Protein AF-A0A8J4M282-F1 (afdb_monomer)

Organism: NCBI:txid1572762

Sequence (723 aa):
MRNRDRRKGNGWKGLIRGQSGAVSVMVMIILSALLFAQAVLLELGKVWAAEREAEAALKAAVRSALSVYDQELQAYGLYGASKLPAEAAFREVLEANMSSLQPASFWSAAPIALGEAHIRMDRSLADPNLFEAQLLEEMKYRAPVEYVLLIMEPWLDEGVADQLSRGSTLRSSLKELEALISQREAKLDEAGEDLQQMLAPQGRSGTVYQQLMANFSELHQLAEQIGILDLEVIRKELQAAEEERSGLIANRNQLQQQLHLIALSMQAGPNPGAVEAMRQISEQIARLTEAIHNLSERVSDLSQQVKRLLRYWELIGEAESRLEEHYDWLVSRQDSAGTHLREAREINEQLRRKTEEAQEAAEQSIPVYPGSFFTDTEIGASEAVGQFGALRASFRTMELATGSDFVNIHGRLVRLAEAWRNTSHDQWSIWNTFDQKRKQQQAEAEKQKAAEEERTEQVLGQLQDLLYQCPGEDQEQYRQLRGHYQLYAGEQIDTVQESDQPANMEVDAAGSKAFSLADEITGALLGARDKAYVSEYVLNKFTYRTFEGLSHEKAHNRAHMLANQEAEYVIYGLDSCAANHSAAFAEMFLIRLAIRTVEALMDPGQRVLTFMSPWLTFLWALAEGAVAALADMRKLVQGERVELSAKLPKALAFSYKDYLRMFLLLHPHSRQRTARLQSLVHANTGRNLHDAYTYAEVTLRGEARMMIIPGQIAVRKEAAWSY

Solvent-accessible surface area (backbone atoms only — not comparable to full-atom values): 38456 Å² total; per-residue (Å²): 134,85,88,82,89,89,82,88,87,87,87,88,83,88,87,76,95,71,76,81,55,56,64,57,50,50,48,51,51,53,50,50,52,48,53,48,52,51,50,52,53,51,51,51,52,20,43,53,45,30,54,51,51,50,48,49,25,47,50,50,8,46,48,40,20,60,68,50,43,42,73,59,46,43,35,71,52,38,74,24,16,40,62,70,62,14,55,50,40,22,49,55,43,29,52,56,49,53,58,73,47,56,76,85,49,96,83,43,44,31,47,62,48,76,73,53,74,52,75,45,76,42,67,32,49,49,42,58,70,58,38,49,51,40,52,43,59,50,23,72,81,68,52,67,63,63,66,53,48,66,67,42,41,52,43,75,71,70,42,47,38,58,53,50,47,51,38,47,51,50,54,52,50,28,47,51,52,37,53,42,48,54,53,24,52,51,24,48,50,58,19,46,55,36,46,41,46,46,24,24,72,90,20,49,40,37,56,49,49,54,51,50,56,50,52,55,48,53,49,47,58,43,27,60,76,59,30,92,70,55,71,70,56,50,51,51,52,38,50,51,45,54,54,50,42,50,51,50,51,51,51,39,51,52,51,52,50,51,47,49,54,53,58,58,59,43,76,83,48,94,48,74,71,55,56,54,50,45,50,55,51,50,55,49,40,49,54,43,50,51,50,45,46,57,46,49,51,51,42,50,51,47,52,51,52,54,50,48,54,50,52,46,55,50,52,49,53,58,46,52,58,45,45,50,56,51,46,57,50,44,50,56,39,46,57,46,23,41,48,27,32,52,53,21,44,51,42,41,50,52,50,41,51,54,36,71,71,44,87,48,74,71,53,55,50,56,85,64,76,63,83,55,60,46,53,55,50,43,48,43,53,49,48,28,49,50,34,47,49,51,35,41,54,60,52,77,68,57,67,97,54,34,33,75,57,32,54,59,50,49,58,51,50,51,53,33,50,50,48,25,47,48,49,20,42,53,47,33,51,55,51,51,63,48,50,56,49,54,52,51,53,50,54,52,45,54,55,48,34,55,49,28,41,52,53,33,50,62,47,29,50,56,47,64,82,69,56,71,82,62,90,67,88,53,63,61,58,44,52,52,44,49,52,38,27,46,72,49,51,42,92,76,74,78,83,74,74,86,70,86,54,56,57,78,47,56,68,70,57,44,54,51,54,10,40,51,53,50,54,50,49,57,65,39,58,84,68,26,76,84,43,40,42,60,30,50,45,43,71,59,54,47,38,28,82,65,59,85,81,85,71,89,47,57,32,76,80,50,61,63,82,53,76,40,34,42,42,37,37,44,67,66,58,50,87,43,68,60,52,16,50,45,47,56,51,36,58,52,44,29,47,37,27,36,50,34,19,36,54,30,65,78,59,53,66,76,70,46,72,68,47,82,38,45,44,42,48,50,38,44,16,43,27,55,3,37,54,51,21,53,57,46,48,67,36,30,76,72,47,38,68,43,56,69,45,94,90,50,68,75,86,57,39,44,30,47,68,52,52,52,42,48,49,50,42,58,49,78,90,43,67,63,41,46,13,41,50,55,18,51,52,23,66,38,54,74,44,64,37,74,53,20,25,36,32,37,39,35,47,39,37,29,35,32,47,53,89,85,56,97,54,69,46,83,45,75,47,74,46,71,41,62,121

Secondary structure (DSSP, 8-state):
------------------STTHHHHHHHHHHHHHHHHHHHHHHHHHHHHHHHHHHHHHHHHHHHHHHSB-HHHHHTT---EEHHHHHHHHHHHHHHHHHTTS--STTSPPPEEEEEEEEEEEEETTSHHHHHHHHHHHHTTT--THHHHHHHHHHHTSSHHHHHHHHHHHHHHHHHHHHHHHHHHHHHHHHHHHHHHHHSTTSHHHHHHHHHHHHHHHHHHHHHHH-S--HHHHHHHHHHHHHHHHHHHHHHHHHHHHHHHHHHHGGGS--HHHHHHHHHHHHHHHHHHHHHHHHHHHHHHHHHHHHHHHHHHHHHHHHHHHHHHHHHHHHHHHHHHHHHHHHHHHHHHHHHHHHHH--SHHHHT--PPPHHHHHHHHHHHHHHHHHHHHHHHHHHT--S--THHHHHHHHHHHHHHHHHHHHHHHHHHHHHHHHHHHHHHHHHHHHHHHHHHHHHHHHHHTTGGGS---S---HHHHHHHHHHHHHHH-S----PPPPPPGGGS-HHHHHHHHHHHHHHHHHHGGG-GGGHHHHHHHHHHS--TT--S---SGGGGS--SSTTTHHHHHHT--SSHHHHHHHHHHHHHHHHHHHHHHHHHHS-HHHHTT-S-HHHHHHHHHHHHHHHHHHHHHHHTTT--EES-TTS-TT-EEPHHHHHHHHHHHSPP-HHHHHHHHHHHHHHHT--GGGEEEEEEEEEEEEEEPSSSS-EEEEEEEEEEE-

Mean predicted aligned error: 14.06 Å

Radius of gyration: 61.2 Å; Cα contacts (8 Å, |Δi|>4): 868; chains: 1; bounding box: 110×60×269 Å

Nearest PDB structures (foldseek):
  8w20-assembly1_A  TM=1.697E-01  e=8.998E-03  Streptomyces coelicolor A3(2)
  8dk2-assembly1_D  TM=1.842E-01  e=4.079E+00  Pseudomonas aeruginosa PA14
  7uw5-assembly1_A  TM=1.756E-01  e=5.321E+00  Escherichia coli K-12

pLDDT: mean 85.34, std 12.06, range [37.72, 98.62]

Foldseek 3Di:
DDDDDDDDDDDDDDDDDDPVCVVVVVCVVVVVVVVVVVQVVLLVVLQVQVLVLLQVLQQQLQVQLQVQFDPLCVLLQDGFHFDVNSVVSSVVSSCVSLVVQPDPDPNGRFNWFFDDKDKDFDDFCLPLVNVVVSLLVSLVPPDPLVVLVLLCCCCPPVCLLVLLVVLVVLLVLLVVLLVLVVLLLVLLVQLLVLLCQQQNCPHPLVVVLVVLVVLLVLLQVLLAVLFPDDLVVLVVLLVVLVVVLVVLVVVLVVLVVVLVVLVVVCVVDDDPVSVVSNVVSVVSNVVSVVVSVVSVVVSVVSVVSNVSVVVSVVSLVVSLVVLVVSLVSLVVSLVSSLVSLVSSLVSLVVLVVSLVVDDAPLSVLADRDDSCVSVVLSVLSVVLSVLSVVLSVLSVPDDPRGDPRSVVSSVVNNVSSVVSNVSSHVSSVVSVVVSVVVVVLVVVLVVLLVVLQVLLLVLLLCVVVLQDPQPDWPLVLLVLLVVLLCVSLPPDDDPQDQDDFSNPDRLVRLLVVLSVLSNLLSVLSVPQSSLLSVLVSDLQLHAALQDPLDHPRSNSVFDQSRHRHLLLCLLRVDRTSRRSRSSLLSSQLSPQLSQQLSVCSNPVPDVSSPNNRSVSSSSNSSSSSSVRSSVVSVQQSNFHWAASHPVGPSVSTDHSSSSSSSSSSSRDDDSSSSSSVSSSSCVGSVDDSVSGGFKMKMWIWTWRQRDPDHDTDIRIHIDMDGD

Structure (mmCIF, N/CA/C/O backbone):
data_AF-A0A8J4M282-F1
#
_entry.id   AF-A0A8J4M282-F1
#
loop_
_atom_site.group_PDB
_atom_site.id
_atom_site.type_symbol
_atom_site.label_atom_id
_atom_site.label_alt_id
_atom_site.label_comp_id
_atom_site.label_asym_id
_atom_site.label_entity_id
_atom_site.label_seq_id
_atom_site.pdbx_PDB_ins_code
_atom_site.Cartn_x
_atom_site.Cartn_y
_atom_site.Cartn_z
_atom_site.occupancy
_atom_site.B_iso_or_equiv
_atom_site.auth_seq_id
_atom_site.auth_comp_id
_atom_site.auth_asym_id
_atom_site.auth_atom_id
_atom_site.pdbx_PDB_model_num
ATOM 1 N N . MET A 1 1 ? -64.164 10.756 152.403 1.00 38.50 1 MET A N 1
ATOM 2 C CA . MET A 1 1 ? -64.039 9.329 152.006 1.00 38.50 1 MET A CA 1
ATOM 3 C C . MET A 1 1 ? -63.388 9.240 150.618 1.00 38.50 1 MET A C 1
ATOM 5 O O . MET A 1 1 ? -63.281 10.266 149.967 1.00 38.50 1 MET A O 1
ATOM 9 N N . ARG A 1 2 ? -62.909 8.047 150.225 1.00 38.03 2 ARG A N 1
ATOM 10 C CA . ARG A 1 2 ? -62.182 7.672 148.980 1.00 38.03 2 ARG A CA 1
ATOM 11 C C . ARG A 1 2 ? -62.452 8.482 147.681 1.00 38.03 2 ARG A C 1
ATOM 13 O O . ARG A 1 2 ? -63.600 8.542 147.276 1.00 38.03 2 ARG A O 1
ATOM 20 N N . ASN A 1 3 ? -61.352 8.840 146.986 1.00 41.94 3 ASN A N 1
ATOM 21 C CA . ASN A 1 3 ? -61.043 8.739 145.527 1.00 41.94 3 ASN A CA 1
ATOM 22 C C . ASN A 1 3 ? -62.009 9.344 144.456 1.00 41.94 3 ASN A C 1
ATOM 24 O O . ASN A 1 3 ? -63.207 9.401 144.664 1.00 41.94 3 ASN A O 1
ATOM 28 N N . ARG A 1 4 ? -61.571 9.755 143.242 1.00 41.22 4 ARG A N 1
ATOM 29 C CA . ARG A 1 4 ? -60.325 9.452 142.485 1.00 41.22 4 ARG A CA 1
ATOM 30 C C . ARG A 1 4 ? -59.938 10.541 141.442 1.00 41.22 4 ARG A C 1
ATOM 32 O O . ARG A 1 4 ? -60.798 11.228 140.913 1.00 41.22 4 ARG A O 1
ATOM 39 N N . ASP A 1 5 ? -58.639 10.593 141.131 1.00 47.44 5 ASP A N 1
ATOM 40 C CA . ASP A 1 5 ? -57.914 11.167 139.959 1.00 47.44 5 ASP A CA 1
ATOM 41 C C . ASP A 1 5 ? -58.562 10.972 138.553 1.00 47.44 5 ASP A C 1
ATOM 43 O O . ASP A 1 5 ? -59.371 10.059 138.424 1.00 47.44 5 ASP A O 1
ATOM 47 N N . ARG A 1 6 ? -58.207 11.615 137.405 1.00 47.22 6 ARG A N 1
ATOM 48 C CA . ARG A 1 6 ? -57.245 12.671 136.899 1.00 47.22 6 ARG A CA 1
ATOM 49 C C . ARG A 1 6 ? -57.712 13.068 135.440 1.00 47.22 6 ARG A C 1
ATOM 51 O O . ARG A 1 6 ? -58.795 12.635 135.079 1.00 47.22 6 ARG A O 1
ATOM 58 N N . ARG A 1 7 ? -57.064 13.807 134.498 1.00 46.72 7 ARG A N 1
ATOM 59 C CA . ARG A 1 7 ? -55.706 14.390 134.245 1.00 46.72 7 ARG A CA 1
ATOM 60 C C . ARG A 1 7 ? -55.761 15.476 133.116 1.00 46.72 7 ARG A C 1
ATOM 62 O O . ARG A 1 7 ? -56.646 15.382 132.279 1.00 46.72 7 ARG A O 1
ATOM 69 N N . LYS A 1 8 ? -54.704 16.312 132.978 1.00 42.09 8 LYS A N 1
ATOM 70 C CA . LYS A 1 8 ? -54.339 17.237 131.846 1.00 42.09 8 LYS A CA 1
ATOM 71 C C . LYS A 1 8 ? -55.195 18.522 131.665 1.00 42.09 8 LYS A C 1
ATOM 73 O O . LYS A 1 8 ? -56.399 18.468 131.835 1.00 42.09 8 LYS A O 1
ATOM 78 N N . GLY A 1 9 ? -54.642 19.684 131.272 1.00 39.16 9 GLY A N 1
ATOM 79 C CA . GLY A 1 9 ? -53.218 20.080 131.187 1.00 39.16 9 GLY A CA 1
ATOM 80 C C . GLY A 1 9 ? -52.924 21.288 130.266 1.00 39.16 9 GLY A C 1
ATOM 81 O O . GLY A 1 9 ? -52.805 21.096 129.062 1.00 39.16 9 GLY A O 1
ATOM 82 N N . ASN A 1 10 ? -52.744 22.495 130.826 1.00 45.41 10 ASN A N 1
ATOM 83 C CA . ASN A 1 10 ? -52.397 23.737 130.095 1.00 45.41 10 ASN A CA 1
ATOM 84 C C . ASN A 1 10 ? -50.874 23.978 129.983 1.00 45.41 10 ASN A C 1
ATOM 86 O O . ASN A 1 10 ? -50.112 23.476 130.808 1.00 45.41 10 ASN A O 1
ATOM 90 N N . GLY A 1 11 ? -50.444 24.842 129.048 1.00 37.72 11 GLY A N 1
ATOM 91 C CA . GLY A 1 11 ? -49.060 25.344 128.987 1.00 37.72 11 GLY A CA 1
ATOM 92 C C . GLY A 1 11 ? -48.831 26.531 128.034 1.00 37.72 11 GLY A C 1
ATOM 93 O O . GLY A 1 11 ? -48.725 26.347 126.828 1.00 37.72 11 GLY A O 1
ATOM 94 N N . TRP A 1 12 ? -48.694 27.744 128.582 1.00 46.38 12 TRP A N 1
ATOM 95 C CA . TRP A 1 12 ? -48.090 28.914 127.915 1.00 46.38 12 TRP A CA 1
ATOM 96 C C . TRP A 1 12 ? -46.620 29.060 128.348 1.00 46.38 12 TRP A C 1
ATOM 98 O O . TRP A 1 12 ? -46.353 28.909 129.542 1.00 46.38 12 TRP A O 1
ATOM 108 N N . LYS A 1 13 ? -45.721 29.490 127.442 1.00 42.97 13 LYS A N 1
ATOM 109 C CA . LYS A 1 13 ? -44.777 30.633 127.611 1.00 42.97 13 LYS A CA 1
ATOM 110 C C . LYS A 1 13 ? -43.778 30.734 126.443 1.00 42.97 13 LYS A C 1
ATOM 112 O O . LYS A 1 13 ? -43.324 29.722 125.930 1.00 42.97 13 LYS A O 1
ATOM 117 N N . GLY A 1 14 ? -43.488 31.970 126.026 1.00 45.22 14 GLY A N 1
ATOM 118 C CA . GLY A 1 14 ? -42.790 32.300 124.775 1.00 45.22 14 GLY A CA 1
ATOM 119 C C . GLY A 1 14 ? -41.258 32.297 124.801 1.00 45.22 14 GLY A C 1
ATOM 120 O O . GLY A 1 14 ? -40.635 31.708 125.678 1.00 45.22 14 GLY A O 1
ATOM 121 N N . LEU A 1 15 ? -40.662 33.015 123.840 1.00 44.56 15 LEU A N 1
ATOM 122 C CA . LEU A 1 15 ? -39.256 33.432 123.855 1.00 44.56 15 LEU A CA 1
ATOM 123 C C . LEU A 1 15 ? -39.039 34.713 123.022 1.00 44.56 15 LEU A C 1
ATOM 125 O O . LEU A 1 15 ? -39.909 35.118 122.253 1.00 44.56 15 LEU A O 1
ATOM 129 N N . ILE A 1 16 ? -37.884 35.358 123.202 1.00 50.97 16 ILE A N 1
ATOM 130 C CA . ILE A 1 16 ? -37.481 36.628 122.573 1.00 50.97 16 ILE A CA 1
ATOM 131 C C . ILE A 1 16 ? -36.386 36.373 121.518 1.00 50.97 16 ILE A C 1
ATOM 133 O O . ILE A 1 16 ? -35.674 35.377 121.60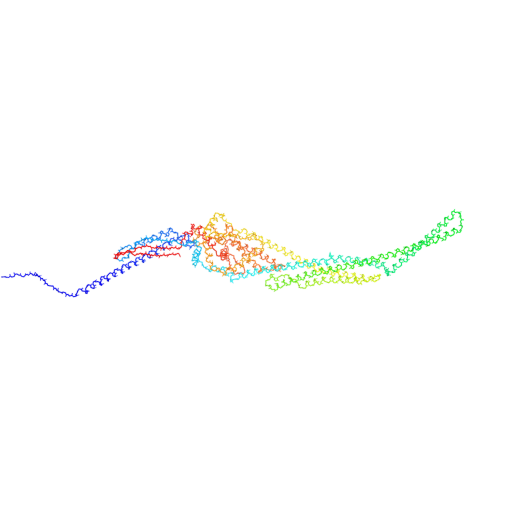0 1.00 50.97 16 ILE A O 1
ATOM 137 N N . ARG A 1 17 ? -36.279 37.287 120.535 1.00 59.19 17 ARG A N 1
ATOM 138 C CA . ARG A 1 17 ? -35.234 37.422 119.492 1.00 59.19 17 ARG A CA 1
ATOM 139 C C . ARG A 1 17 ? -33.986 36.531 119.661 1.00 59.19 17 ARG A C 1
ATOM 141 O O . ARG A 1 17 ? -33.147 36.792 120.518 1.00 59.19 17 ARG A O 1
ATOM 148 N N . GLY A 1 18 ? -33.790 35.614 118.714 1.00 40.56 18 GLY A N 1
ATOM 149 C CA . GLY A 1 18 ? -32.507 34.971 118.416 1.00 40.56 18 GLY A CA 1
ATOM 150 C C . GLY A 1 18 ? -32.275 34.928 116.902 1.00 40.56 18 GLY A C 1
ATOM 151 O O . GLY A 1 18 ? -33.234 34.933 116.132 1.00 40.56 18 GLY A O 1
ATOM 152 N N . GLN A 1 19 ? -31.017 34.873 116.452 1.00 52.91 19 GLN A N 1
ATOM 153 C CA . GLN A 1 19 ? -30.656 34.831 115.018 1.00 52.91 19 GLN A CA 1
ATOM 154 C C . GLN A 1 19 ? -30.922 33.459 114.349 1.00 52.91 19 GLN A C 1
ATOM 156 O O . GLN A 1 19 ? -30.562 33.230 113.196 1.00 52.91 19 GLN A O 1
ATOM 161 N N . SER A 1 20 ? -31.607 32.554 115.052 1.00 49.94 20 SER A N 1
ATOM 162 C CA . SER A 1 20 ? -31.817 31.134 114.738 1.00 49.94 20 SER A CA 1
ATOM 163 C C . SER A 1 20 ? -32.667 30.837 113.492 1.00 49.94 20 SER A C 1
ATOM 165 O O . SER A 1 20 ? -32.848 29.673 113.152 1.00 49.94 20 SER A O 1
ATOM 167 N N . GLY A 1 21 ? -33.200 31.860 112.816 1.00 55.16 21 GLY A N 1
ATOM 168 C CA . GLY A 1 21 ? -33.910 31.716 111.539 1.00 55.16 21 GLY A CA 1
ATOM 169 C C . GLY A 1 21 ? -33.041 31.968 110.302 1.00 55.16 21 GLY A C 1
ATOM 170 O O . GLY A 1 21 ? -33.359 31.456 109.233 1.00 55.16 21 GLY A O 1
ATOM 171 N N . ALA A 1 22 ? -31.941 32.723 110.425 1.00 61.41 22 ALA A N 1
ATOM 172 C CA . ALA A 1 22 ? -31.159 33.175 109.270 1.00 61.41 22 ALA A CA 1
ATOM 173 C C . ALA A 1 22 ? -30.504 32.008 108.514 1.00 61.41 22 ALA A C 1
ATOM 175 O O . ALA A 1 22 ? -30.593 31.942 107.291 1.00 61.41 22 ALA A O 1
ATOM 176 N N . VAL A 1 23 ? -29.928 31.047 109.246 1.00 66.44 23 VAL A N 1
ATOM 177 C CA . VAL A 1 23 ? -29.345 29.825 108.666 1.00 66.44 23 VAL A CA 1
ATOM 178 C C . VAL A 1 23 ? -30.420 28.991 107.969 1.00 66.44 23 VAL A C 1
ATOM 180 O O . VAL A 1 23 ? -30.217 28.571 106.838 1.00 66.44 23 VAL A O 1
ATOM 183 N N . SER A 1 24 ? -31.591 28.806 108.585 1.00 74.81 24 SER A N 1
ATOM 184 C CA . SER A 1 24 ? -32.693 28.031 107.997 1.00 74.81 24 SER A CA 1
ATOM 185 C C . SER A 1 24 ? -33.252 28.676 106.726 1.00 74.81 24 SER A C 1
ATOM 187 O O . SER A 1 24 ? -33.510 27.976 105.754 1.00 74.81 24 SER A O 1
ATOM 189 N N . VAL A 1 25 ? -33.393 30.007 106.697 1.00 77.31 25 VAL A N 1
ATOM 190 C CA . VAL A 1 25 ? -33.810 30.752 105.496 1.00 77.31 25 VAL A CA 1
ATOM 191 C C . VAL A 1 25 ? -32.742 30.668 104.405 1.00 77.31 25 VAL A C 1
ATOM 193 O O . VAL A 1 25 ? -33.075 30.384 103.259 1.00 77.31 25 VAL A O 1
ATOM 196 N N . MET A 1 26 ? -31.463 30.832 104.749 1.00 79.31 26 MET A N 1
ATOM 197 C CA . MET A 1 26 ? -30.349 30.695 103.806 1.00 79.31 26 MET A CA 1
ATOM 198 C C . MET A 1 26 ? -30.259 29.274 103.228 1.00 79.31 26 MET A C 1
ATOM 200 O O . MET A 1 26 ? -30.110 29.121 102.019 1.00 79.31 26 MET A O 1
ATOM 204 N N . VAL A 1 27 ? -30.441 28.237 104.052 1.00 82.50 27 VAL A N 1
ATOM 205 C CA . VAL A 1 27 ? -30.528 26.838 103.605 1.00 82.50 27 VAL A CA 1
ATOM 206 C C . VAL A 1 27 ? -31.753 26.617 102.718 1.00 82.50 27 VAL A C 1
ATOM 208 O O . VAL A 1 27 ? -31.608 25.989 101.678 1.00 82.50 27 VAL A O 1
ATOM 211 N N . MET A 1 28 ? -32.932 27.161 103.046 1.00 84.69 28 MET A N 1
ATOM 212 C CA . MET A 1 28 ? -34.105 27.048 102.166 1.00 84.69 28 MET A CA 1
ATOM 213 C C . MET A 1 28 ? -33.907 27.767 100.826 1.00 84.69 28 MET A C 1
ATOM 215 O O . MET A 1 28 ? -34.331 27.235 99.804 1.00 84.69 28 MET A O 1
ATOM 219 N N . ILE A 1 29 ? -33.236 28.923 100.794 1.00 85.62 29 ILE A N 1
ATOM 220 C CA . ILE A 1 29 ? -32.896 29.630 99.548 1.00 85.62 29 ILE A CA 1
ATOM 221 C C . ILE A 1 29 ? -31.912 28.799 98.714 1.00 85.62 29 ILE A C 1
ATOM 223 O O . ILE A 1 29 ? -32.173 28.555 97.539 1.00 85.62 29 ILE A O 1
ATOM 227 N N . ILE A 1 30 ? -30.825 28.306 99.319 1.00 86.62 30 ILE A N 1
ATOM 228 C CA . ILE A 1 30 ? -29.820 27.468 98.643 1.00 86.62 30 ILE A CA 1
ATOM 229 C C . ILE A 1 30 ? -30.445 26.166 98.127 1.00 86.62 30 ILE A C 1
ATOM 231 O O . ILE A 1 30 ? -30.199 25.779 96.990 1.00 86.62 30 ILE A O 1
ATOM 235 N N . LEU A 1 31 ? -31.278 25.504 98.931 1.00 87.69 31 LEU A N 1
ATOM 236 C CA . LEU A 1 31 ? -31.909 24.234 98.577 1.00 87.69 31 LEU A CA 1
ATOM 237 C C . LEU A 1 31 ? -33.013 24.426 97.524 1.00 87.69 31 LEU A C 1
ATOM 239 O O . LEU A 1 31 ? -33.126 23.603 96.623 1.00 87.69 31 LEU A O 1
ATOM 243 N N . SER A 1 32 ? -33.752 25.541 97.554 1.00 86.44 32 SER A N 1
ATOM 244 C CA . SER A 1 32 ? -34.689 25.906 96.477 1.00 86.44 32 SER A CA 1
ATOM 245 C C . SER A 1 32 ? -33.957 26.225 95.173 1.00 86.44 32 SER A C 1
ATOM 247 O O . SER A 1 32 ? -34.378 25.769 94.115 1.00 86.44 32 SER A O 1
ATOM 249 N N . ALA A 1 33 ? -32.836 26.952 95.234 1.00 86.06 33 ALA A N 1
ATOM 250 C CA . ALA A 1 33 ? -31.997 27.233 94.069 1.00 86.06 33 ALA A CA 1
ATOM 251 C C . ALA A 1 33 ? -31.346 25.958 93.502 1.00 86.06 33 ALA A C 1
ATOM 253 O O . ALA A 1 33 ? -31.254 25.807 92.286 1.00 86.06 33 ALA A O 1
ATOM 254 N N . LEU A 1 34 ? -30.951 25.014 94.365 1.00 88.56 34 LEU A N 1
ATOM 255 C CA . LEU A 1 34 ? -30.417 23.711 93.969 1.00 88.56 34 LEU A CA 1
ATOM 256 C C . LEU A 1 34 ? -31.491 22.830 93.316 1.00 88.56 34 LEU A C 1
ATOM 258 O O . LEU A 1 34 ? -31.236 22.266 92.257 1.00 88.56 34 LEU A O 1
ATOM 262 N N . LEU A 1 35 ? -32.693 22.746 93.900 1.00 85.75 35 LEU A N 1
ATOM 263 C CA . LEU A 1 35 ? -33.828 22.031 93.304 1.00 85.75 35 LEU A CA 1
ATOM 264 C C . LEU A 1 35 ? -34.253 22.657 91.970 1.00 85.75 35 LEU A C 1
ATOM 266 O O . LEU A 1 35 ? -34.539 21.930 91.024 1.00 85.75 35 LEU A O 1
ATOM 270 N N . PHE A 1 36 ? -34.239 23.989 91.864 1.00 85.31 36 PHE A N 1
ATOM 271 C CA . PHE A 1 36 ? -34.480 24.690 90.605 1.00 85.31 36 PHE A CA 1
ATOM 272 C C . PHE A 1 36 ? -33.404 24.347 89.565 1.00 85.31 36 PHE A C 1
ATOM 274 O O . PHE A 1 36 ? -33.742 23.922 88.467 1.00 85.31 36 PHE A O 1
ATOM 281 N N . ALA A 1 37 ? -32.116 24.422 89.912 1.00 85.06 37 ALA A N 1
ATOM 282 C CA . ALA A 1 37 ? -31.028 24.042 89.009 1.00 85.06 37 ALA A CA 1
ATOM 283 C C . ALA A 1 37 ? -31.111 22.567 88.566 1.00 85.06 37 ALA A C 1
ATOM 285 O O . ALA A 1 37 ? -30.904 22.265 87.393 1.00 85.06 37 ALA A O 1
ATOM 286 N N . GLN A 1 38 ? -31.472 21.651 89.472 1.00 86.38 38 GLN A N 1
ATOM 287 C CA . GLN A 1 38 ? -31.710 20.239 89.154 1.00 86.38 38 GLN A CA 1
ATOM 288 C C . GLN A 1 38 ? -32.915 20.050 88.222 1.00 86.38 38 GLN A C 1
ATOM 290 O O . GLN A 1 38 ? -32.829 19.267 87.279 1.00 86.38 38 GLN A O 1
ATOM 295 N N . ALA A 1 39 ? -34.009 20.789 88.435 1.00 82.56 39 ALA A N 1
ATOM 296 C CA . ALA A 1 39 ? -35.169 20.779 87.549 1.00 82.56 39 ALA A CA 1
ATOM 297 C C . ALA A 1 39 ? -34.813 21.283 86.140 1.00 82.56 39 ALA A C 1
ATOM 299 O O . ALA A 1 39 ? -35.141 20.618 85.162 1.00 82.56 39 ALA A O 1
ATOM 300 N N . VAL A 1 40 ? -34.070 22.392 86.031 1.00 84.19 40 VAL A N 1
ATOM 301 C CA . VAL A 1 40 ? -33.597 22.939 84.746 1.00 84.19 40 VAL A CA 1
ATOM 302 C C . VAL A 1 40 ? -32.674 21.956 84.019 1.00 84.19 40 VAL A C 1
ATOM 304 O O . VAL A 1 40 ? -32.851 21.725 82.825 1.00 84.19 40 VAL A O 1
ATOM 307 N N . LEU A 1 41 ? -31.729 21.323 84.720 1.00 85.00 41 LEU A N 1
ATOM 308 C CA . LEU A 1 41 ? -30.862 20.292 84.133 1.00 85.00 41 LEU A CA 1
ATOM 309 C C . LEU A 1 41 ? -31.654 19.061 83.660 1.00 85.00 41 LEU A C 1
ATOM 311 O O . LEU A 1 41 ? -31.325 18.486 82.624 1.00 85.00 41 LEU A O 1
ATOM 315 N N . LEU A 1 42 ? -32.711 18.676 84.380 1.00 84.19 42 LEU A N 1
ATOM 316 C CA . LEU A 1 42 ? -33.592 17.569 84.004 1.00 84.19 42 LEU A CA 1
ATOM 317 C C . LEU A 1 42 ? -34.482 17.920 82.797 1.00 84.19 42 LEU A C 1
ATOM 319 O O . LEU A 1 42 ? -34.705 17.059 81.948 1.00 84.19 42 LEU A O 1
ATOM 323 N N . GLU A 1 43 ? -34.941 19.169 82.666 1.00 81.44 43 GLU A N 1
ATOM 324 C CA . GLU A 1 43 ? -35.624 19.645 81.452 1.00 81.44 43 GLU A CA 1
ATOM 325 C C . GLU A 1 43 ? -34.680 19.657 80.242 1.00 81.44 43 GLU A C 1
ATOM 327 O O . GLU A 1 43 ? -35.025 19.116 79.193 1.00 81.44 43 GLU A O 1
ATOM 332 N N . LEU A 1 44 ? -33.463 20.194 80.391 1.00 83.00 44 LEU A N 1
ATOM 333 C CA . LEU A 1 44 ? -32.456 20.204 79.322 1.00 83.00 44 LEU A CA 1
ATOM 334 C C . LEU A 1 44 ? -32.074 18.782 78.886 1.00 83.00 44 LEU A C 1
ATOM 336 O O . LEU A 1 44 ? -32.025 18.505 77.690 1.00 83.00 44 LEU A O 1
ATOM 340 N N . GLY A 1 45 ? -31.896 17.855 79.833 1.00 82.81 45 GLY A N 1
ATOM 341 C CA . GLY A 1 45 ? -31.655 16.441 79.534 1.00 82.81 45 GLY A CA 1
ATOM 342 C C . GLY A 1 45 ? -32.800 15.782 78.752 1.00 82.81 45 GLY A C 1
ATOM 343 O O . GLY A 1 45 ? -32.543 15.011 77.829 1.00 82.81 45 GLY A O 1
ATOM 344 N N . LYS A 1 46 ? -34.060 16.128 79.054 1.00 80.75 46 LYS A N 1
ATOM 345 C CA . LYS A 1 46 ? -35.237 15.660 78.299 1.00 80.75 46 LYS A CA 1
ATOM 346 C C . LYS A 1 46 ? -35.332 16.249 76.894 1.00 80.75 46 LYS A C 1
ATOM 348 O O . LYS A 1 46 ? -35.795 15.551 75.993 1.00 80.75 46 LYS A O 1
ATOM 353 N N . VAL A 1 47 ? -34.905 17.498 76.698 1.00 82.19 47 VAL A N 1
ATOM 354 C CA . VAL A 1 47 ? -34.820 18.119 75.365 1.00 82.19 47 VAL A CA 1
ATOM 355 C C . VAL A 1 47 ? -33.693 17.481 74.552 1.00 82.19 47 VAL A C 1
ATOM 357 O O . VAL A 1 47 ? -33.921 17.122 73.404 1.00 82.19 47 VAL A O 1
ATOM 360 N N . TRP A 1 48 ? -32.518 17.236 75.140 1.00 84.75 48 TRP A N 1
ATOM 361 C CA . TRP A 1 48 ? -31.424 16.524 74.466 1.00 84.75 48 TRP A CA 1
ATOM 362 C C . TRP A 1 48 ? -31.778 15.074 74.109 1.00 84.75 48 TRP A C 1
ATOM 364 O O . TRP A 1 48 ? -31.406 14.611 73.032 1.00 84.75 48 TRP A O 1
ATOM 374 N N . ALA A 1 49 ? -32.524 14.369 74.968 1.00 83.25 49 ALA A N 1
ATOM 375 C CA . ALA A 1 49 ? -33.071 13.052 74.644 1.00 83.25 49 ALA A CA 1
ATOM 376 C C . ALA A 1 49 ? -34.019 13.132 73.434 1.00 83.25 49 ALA A C 1
ATOM 378 O O . ALA A 1 49 ? -33.784 12.453 72.438 1.00 83.25 49 ALA A O 1
ATOM 379 N N . ALA A 1 50 ? -34.999 14.044 73.468 1.00 79.62 50 ALA A N 1
ATOM 380 C CA . ALA A 1 50 ? -35.954 14.243 72.377 1.00 79.62 50 ALA A CA 1
ATOM 381 C C . ALA A 1 50 ? -35.266 14.628 71.058 1.00 79.62 50 ALA A C 1
ATOM 383 O O . ALA A 1 50 ? -35.591 14.098 70.000 1.00 79.62 50 ALA A O 1
ATOM 384 N N . GLU A 1 51 ? -34.272 15.518 71.112 1.00 85.25 51 GLU A N 1
ATOM 385 C CA . GLU A 1 51 ? -33.446 15.893 69.965 1.00 85.25 51 GLU A CA 1
ATOM 386 C C . GLU A 1 51 ? -32.697 14.701 69.363 1.00 85.25 51 GLU A C 1
ATOM 388 O O . GLU A 1 51 ? -32.550 14.630 68.142 1.00 85.25 51 GLU A O 1
ATOM 393 N N . ARG A 1 52 ? -32.198 13.789 70.204 1.00 85.88 52 ARG A N 1
ATOM 394 C CA . ARG A 1 52 ? -31.423 12.619 69.779 1.00 85.88 52 ARG A CA 1
ATOM 395 C C . ARG A 1 52 ? -32.311 11.509 69.222 1.00 85.88 52 ARG A C 1
ATOM 397 O O . ARG A 1 52 ? -31.929 10.855 68.254 1.00 85.88 52 ARG A O 1
ATOM 404 N N . GLU A 1 53 ? -33.493 11.328 69.797 1.00 84.12 53 GLU A N 1
ATOM 405 C CA . GLU A 1 53 ? -34.520 10.412 69.301 1.00 84.12 53 GLU A CA 1
ATOM 406 C C . GLU A 1 53 ? -35.112 10.919 67.978 1.00 84.12 53 GLU A C 1
ATOM 408 O O . GLU A 1 53 ? -35.197 10.153 67.022 1.00 84.12 53 GLU A O 1
ATOM 413 N N . ALA A 1 54 ? -35.388 12.222 67.854 1.00 85.12 54 ALA A N 1
ATOM 414 C CA . ALA A 1 54 ? -35.791 12.844 66.592 1.00 85.12 54 ALA A CA 1
ATOM 415 C C . ALA A 1 54 ? -34.691 12.762 65.515 1.00 85.12 54 ALA A C 1
ATOM 417 O O . ALA A 1 54 ? -34.991 12.502 64.354 1.00 85.12 54 ALA A O 1
ATOM 418 N N . GLU A 1 55 ? -33.411 12.920 65.873 1.00 87.88 55 GLU A N 1
ATOM 419 C CA . GLU A 1 55 ? -32.283 12.700 64.951 1.00 87.88 55 GLU A CA 1
ATOM 420 C C . GLU A 1 55 ? -32.206 11.236 64.473 1.00 87.88 55 GLU A C 1
ATOM 422 O O . GLU A 1 55 ? -31.921 10.980 63.300 1.00 87.88 55 GLU A O 1
ATOM 427 N N . ALA A 1 56 ? -32.474 10.270 65.357 1.00 88.56 56 ALA A N 1
ATOM 428 C CA . ALA A 1 56 ? -32.500 8.848 65.020 1.00 88.56 56 ALA A CA 1
ATOM 429 C C . ALA A 1 56 ? -33.702 8.486 64.130 1.00 88.56 56 ALA A C 1
ATOM 431 O O . ALA A 1 56 ? -33.514 7.835 63.100 1.00 88.56 56 ALA A O 1
ATOM 432 N N . ALA A 1 57 ? -34.902 8.966 64.473 1.00 88.38 57 ALA A N 1
ATOM 433 C CA . ALA A 1 57 ? -36.122 8.825 63.680 1.00 88.38 57 ALA A CA 1
ATOM 434 C C . ALA A 1 57 ? -35.951 9.425 62.278 1.00 88.38 57 ALA A C 1
ATOM 436 O O . ALA A 1 57 ? -36.237 8.765 61.280 1.00 88.38 57 ALA A O 1
ATOM 437 N N . LEU A 1 58 ? -35.385 10.635 62.190 1.00 91.06 58 LEU A N 1
ATOM 438 C CA . LEU A 1 58 ? -35.068 11.294 60.926 1.00 91.06 58 LEU A CA 1
ATOM 439 C C . LEU A 1 58 ? -34.113 10.441 60.081 1.00 91.06 58 LEU A C 1
ATOM 441 O O . LEU A 1 58 ? -34.394 10.182 58.915 1.00 91.06 58 LEU A O 1
ATOM 445 N N . LYS A 1 59 ? -33.017 9.939 60.667 1.00 92.19 59 LYS A N 1
ATOM 446 C CA . LYS A 1 59 ? -32.038 9.085 59.969 1.00 92.19 59 LYS A CA 1
ATOM 447 C C . LYS A 1 59 ? -32.600 7.725 59.545 1.00 92.19 59 LYS A C 1
ATOM 449 O O . LYS A 1 59 ? -32.146 7.188 58.537 1.00 92.19 59 LYS A O 1
ATOM 454 N N . ALA A 1 60 ? -33.568 7.168 60.272 1.00 91.62 60 ALA A N 1
ATOM 455 C CA . ALA A 1 60 ? -34.313 5.988 59.833 1.00 91.62 60 ALA A CA 1
ATOM 456 C C . ALA A 1 60 ? -35.221 6.322 58.637 1.00 91.62 60 ALA A C 1
ATOM 458 O O . ALA A 1 60 ? -35.188 5.621 57.625 1.00 91.62 60 ALA A O 1
ATOM 459 N N . ALA A 1 61 ? -35.949 7.439 58.707 1.00 91.88 61 ALA A N 1
ATOM 460 C CA . ALA A 1 61 ? -36.833 7.900 57.645 1.00 91.88 61 ALA A CA 1
ATOM 461 C C . ALA A 1 61 ? -36.079 8.218 56.336 1.00 91.88 61 ALA A C 1
ATOM 463 O O . ALA A 1 61 ? -36.482 7.729 55.281 1.00 91.88 61 ALA A O 1
ATOM 464 N N . VAL A 1 62 ? -34.947 8.942 56.371 1.00 93.44 62 VAL A N 1
ATOM 465 C CA . VAL A 1 62 ? -34.160 9.230 55.146 1.00 93.44 62 VAL A CA 1
ATOM 466 C C . VAL A 1 62 ? -33.656 7.942 54.486 1.00 93.44 62 VAL A C 1
ATOM 468 O O . VAL A 1 62 ? -33.694 7.812 53.266 1.00 93.44 62 VAL A O 1
ATOM 471 N N . ARG A 1 63 ? -33.242 6.946 55.280 1.00 93.19 63 ARG A N 1
ATOM 472 C CA . ARG A 1 63 ? -32.848 5.628 54.755 1.00 93.19 63 ARG A CA 1
ATOM 473 C C . ARG A 1 63 ? -34.017 4.888 54.115 1.00 93.19 63 ARG A C 1
ATOM 475 O O . ARG A 1 63 ? -33.822 4.267 53.079 1.00 93.19 63 ARG A O 1
ATOM 482 N N . SER A 1 64 ? -35.220 4.978 54.687 1.00 93.94 64 SER A N 1
ATOM 483 C CA . SER A 1 64 ? -36.413 4.354 54.097 1.00 93.94 64 SER A CA 1
ATOM 484 C C . SER A 1 64 ? -36.829 4.986 52.763 1.00 93.94 64 SER A C 1
ATOM 486 O O . SER A 1 64 ? -37.248 4.277 51.850 1.00 93.94 64 SER A O 1
ATOM 488 N N . ALA A 1 65 ? -36.600 6.295 52.596 1.00 92.81 65 ALA A N 1
ATOM 489 C CA . ALA A 1 65 ? -36.804 6.998 51.328 1.00 92.81 65 ALA A CA 1
ATOM 490 C C . ALA A 1 65 ? -35.955 6.410 50.186 1.00 92.81 65 ALA A C 1
ATOM 492 O O . ALA A 1 65 ? -36.375 6.419 49.033 1.00 92.81 65 ALA A O 1
ATOM 493 N N . LEU A 1 66 ? -34.778 5.864 50.514 1.00 92.88 66 LEU A N 1
ATOM 494 C CA . LEU A 1 66 ? -33.878 5.196 49.572 1.00 92.88 66 LEU A CA 1
ATOM 495 C C . LEU A 1 66 ? -33.904 3.656 49.678 1.00 92.88 66 LEU A C 1
ATOM 497 O O . LEU A 1 66 ? -33.257 2.990 48.874 1.00 92.88 66 LEU A O 1
ATOM 501 N N . SER A 1 67 ? -34.698 3.043 50.566 1.00 92.88 67 SER A N 1
ATOM 502 C CA . SER A 1 67 ? -34.937 1.588 50.505 1.00 92.88 67 SER A CA 1
ATOM 503 C C . SER A 1 67 ? -35.945 1.193 49.420 1.00 92.88 67 SER A C 1
ATOM 505 O O . SER A 1 67 ? -35.990 0.031 49.031 1.00 92.88 67 SER A O 1
ATOM 507 N N . VAL A 1 68 ? -36.721 2.152 48.902 1.00 93.06 68 VAL A N 1
ATOM 508 C CA . VAL A 1 68 ? -37.662 1.982 47.778 1.00 93.06 68 VAL A CA 1
ATOM 509 C C . VAL A 1 68 ? -36.997 2.259 46.419 1.00 93.06 68 VAL A C 1
ATOM 511 O O . VAL A 1 68 ? -37.520 3.003 45.589 1.00 93.06 68 VAL A O 1
ATOM 514 N N . TYR A 1 69 ? -35.815 1.672 46.204 1.00 93.12 69 TYR A N 1
ATOM 515 C CA . TYR A 1 69 ? -35.136 1.694 44.904 1.00 93.12 69 TYR A CA 1
ATOM 516 C C . TYR A 1 69 ? -35.935 0.917 43.845 1.00 93.12 69 TYR A C 1
ATOM 518 O O . TYR A 1 69 ? -36.668 -0.025 44.160 1.00 93.12 69 TYR A O 1
ATOM 526 N N . ASP A 1 70 ? -35.770 1.281 42.575 1.00 93.44 70 ASP A N 1
ATOM 527 C CA . ASP A 1 70 ? -36.455 0.597 41.479 1.00 93.44 70 ASP A CA 1
ATOM 528 C C . ASP A 1 70 ? -35.818 -0.770 41.137 1.00 93.44 70 ASP A C 1
ATOM 530 O O . ASP A 1 70 ? -34.604 -0.897 40.973 1.00 93.44 70 ASP A O 1
ATOM 534 N N . GLN A 1 71 ? -36.647 -1.815 41.026 1.00 91.62 71 GLN A N 1
ATOM 535 C CA . GLN A 1 71 ? -36.199 -3.200 40.801 1.00 91.62 71 GLN A CA 1
ATOM 536 C C . GLN A 1 71 ? -35.867 -3.530 39.334 1.00 91.62 71 GLN A C 1
ATOM 538 O O . GLN A 1 71 ? -35.226 -4.551 39.065 1.00 91.62 71 GLN A O 1
ATOM 543 N N . GLU A 1 72 ? -36.279 -2.691 38.383 1.00 91.50 72 GLU A N 1
ATOM 544 C CA . GLU A 1 72 ? -35.852 -2.780 36.986 1.00 91.50 72 GLU A CA 1
ATOM 545 C C . GLU A 1 72 ? -34.425 -2.230 36.865 1.00 91.50 72 GLU A C 1
ATOM 547 O O . GLU A 1 72 ? -33.542 -2.910 36.344 1.00 91.50 72 GLU A O 1
ATOM 552 N N . LEU A 1 73 ? -34.156 -1.069 37.477 1.00 93.62 73 LEU A N 1
ATOM 553 C CA . LEU A 1 73 ? -32.803 -0.500 37.569 1.00 93.62 73 LEU A CA 1
ATOM 554 C C . LEU A 1 73 ? -31.838 -1.407 38.359 1.00 93.62 73 LEU A C 1
ATOM 556 O O . LEU A 1 73 ? -30.698 -1.608 37.933 1.00 93.62 73 LEU A O 1
ATOM 560 N N . GLN A 1 74 ? -32.303 -2.056 39.436 1.00 92.81 74 GLN A N 1
ATOM 561 C CA . GLN A 1 74 ? -31.476 -2.991 40.216 1.00 92.81 74 GLN A CA 1
ATOM 562 C C . GLN A 1 74 ? -31.010 -4.209 39.400 1.00 92.81 74 GLN A C 1
ATOM 564 O O . GLN A 1 74 ? -29.953 -4.769 39.694 1.00 92.81 74 GLN A O 1
ATOM 569 N N . ALA A 1 75 ? -31.736 -4.616 38.351 1.00 91.12 75 ALA A N 1
ATOM 570 C CA . ALA A 1 75 ? -31.283 -5.686 37.456 1.00 91.12 75 ALA A CA 1
ATOM 571 C C . ALA A 1 75 ? -29.994 -5.292 36.702 1.00 91.12 75 ALA A C 1
ATOM 573 O O . ALA A 1 75 ? -29.073 -6.102 36.548 1.00 91.12 75 ALA A O 1
ATOM 574 N N . TYR A 1 76 ? -29.889 -4.012 36.346 1.00 92.38 76 TYR A N 1
ATOM 575 C CA . TYR A 1 76 ? -28.700 -3.374 35.784 1.00 92.38 76 TYR A CA 1
ATOM 576 C C . TYR A 1 76 ? -27.655 -2.986 36.847 1.00 92.38 76 TYR A C 1
ATOM 578 O O . TYR A 1 76 ? -26.622 -2.423 36.502 1.00 92.38 76 TYR A O 1
ATOM 586 N N . GLY A 1 77 ? -27.867 -3.311 38.127 1.00 91.44 77 GLY A N 1
ATOM 587 C CA . GLY A 1 77 ? -26.954 -2.945 39.219 1.00 91.44 77 GLY A CA 1
ATOM 588 C C . GLY A 1 77 ? -27.057 -1.487 39.673 1.00 91.44 77 GLY A C 1
ATOM 589 O O . GLY A 1 77 ? -26.271 -1.055 40.510 1.00 91.44 77 GLY A O 1
ATOM 590 N N . LEU A 1 78 ? -28.019 -0.737 39.132 1.00 94.69 78 LEU A N 1
ATOM 591 C CA . LEU A 1 78 ? -28.206 0.684 39.396 1.00 94.69 78 LEU A CA 1
ATOM 592 C C . LEU A 1 78 ? -29.214 0.889 40.530 1.00 94.69 78 LEU A C 1
ATOM 594 O O . LEU A 1 78 ? -30.244 0.216 40.599 1.00 94.69 78 LEU A O 1
ATOM 598 N N . TYR A 1 79 ? -28.934 1.855 41.399 1.00 94.88 79 TYR A N 1
ATOM 599 C CA . TYR A 1 79 ? -29.769 2.198 42.544 1.00 94.88 79 TYR A CA 1
ATOM 600 C C . TYR A 1 79 ? -30.237 3.646 42.424 1.00 94.88 79 TYR A C 1
ATOM 602 O O . TYR A 1 79 ? -29.455 4.591 42.534 1.00 94.88 79 TYR A O 1
ATOM 610 N N . GLY A 1 80 ? -31.539 3.803 42.203 1.00 94.38 80 GLY A N 1
ATOM 611 C CA . GLY A 1 80 ? -32.240 5.078 42.177 1.00 94.38 80 GLY A CA 1
ATOM 612 C C . GLY A 1 80 ? -33.668 4.890 42.684 1.00 94.38 80 GLY A C 1
ATOM 613 O O . GLY A 1 80 ? -34.303 3.878 42.380 1.00 94.38 80 GLY A O 1
ATOM 614 N N . ALA A 1 81 ? -34.168 5.852 43.456 1.00 93.56 81 ALA A N 1
ATOM 615 C CA . ALA A 1 81 ? -35.542 5.877 43.948 1.00 93.56 81 ALA A CA 1
ATOM 616 C C . ALA A 1 81 ? -36.336 6.995 43.267 1.00 93.56 81 ALA A C 1
ATOM 618 O O . ALA A 1 81 ? -35.865 8.130 43.139 1.00 93.56 81 ALA A O 1
ATOM 619 N N . SER A 1 82 ? -37.569 6.692 42.865 1.00 92.50 82 SER A N 1
ATOM 620 C CA . SER A 1 82 ? -38.492 7.708 42.362 1.00 92.50 82 SER A CA 1
ATOM 621 C C . SER A 1 82 ? -39.062 8.547 43.501 1.00 92.50 82 SER A C 1
ATOM 623 O O . SER A 1 82 ? -39.394 8.037 44.573 1.00 92.50 82 SER A O 1
ATOM 625 N N . LYS A 1 83 ? -39.222 9.850 43.249 1.00 90.88 83 LYS A N 1
ATOM 626 C CA . LYS A 1 83 ? -39.580 10.841 44.273 1.00 90.88 83 LYS A CA 1
ATOM 627 C C . LYS A 1 83 ? -40.864 10.514 45.046 1.00 90.88 83 LYS A C 1
ATOM 629 O O . LYS A 1 83 ? -40.867 10.615 46.266 1.00 90.88 83 LYS A O 1
ATOM 634 N N . LEU A 1 84 ? -41.942 10.108 44.369 1.00 90.12 84 LEU A N 1
ATOM 635 C CA . LEU A 1 84 ? -43.235 9.866 45.028 1.00 90.12 84 LEU A CA 1
ATOM 636 C C . LEU A 1 84 ? -43.212 8.651 45.989 1.00 90.12 84 LEU A C 1
ATOM 638 O O . LEU A 1 84 ? -43.612 8.830 47.140 1.00 90.12 84 LEU A O 1
ATOM 642 N N . PRO A 1 85 ? -42.698 7.459 45.606 1.00 90.88 85 PRO A N 1
ATOM 643 C CA . PRO A 1 85 ? -42.438 6.375 46.559 1.00 90.88 85 PRO A CA 1
ATOM 644 C C . PRO A 1 85 ? -41.506 6.772 47.712 1.00 90.88 85 PRO A C 1
ATOM 646 O O . PRO A 1 85 ? -41.797 6.450 48.863 1.00 90.88 85 PRO A O 1
ATOM 649 N N . ALA A 1 86 ? -40.419 7.496 47.420 1.00 91.81 86 ALA A N 1
ATOM 650 C CA . ALA A 1 86 ? -39.447 7.926 48.425 1.00 91.81 86 ALA A CA 1
ATOM 651 C C . ALA A 1 86 ? -40.073 8.856 49.480 1.00 91.81 86 ALA A C 1
ATOM 653 O O . ALA A 1 86 ? -39.869 8.660 50.677 1.00 91.81 86 ALA A O 1
ATOM 654 N N . GLU A 1 87 ? -40.891 9.826 49.054 1.00 92.06 87 GLU A N 1
ATOM 655 C CA . GLU A 1 87 ? -41.644 10.705 49.954 1.00 92.06 87 GLU A CA 1
ATOM 656 C C . GLU A 1 87 ? -42.679 9.954 50.802 1.00 92.06 87 GLU A C 1
ATOM 658 O O . GLU A 1 87 ? -42.875 10.306 51.966 1.00 92.06 87 GLU A O 1
ATOM 663 N N . ALA A 1 88 ? -43.337 8.931 50.248 1.00 92.31 88 ALA A N 1
ATOM 664 C CA . ALA A 1 88 ? -44.313 8.128 50.980 1.00 92.31 88 ALA A CA 1
ATOM 665 C C . ALA A 1 88 ? -43.643 7.295 52.088 1.00 92.31 88 ALA A C 1
ATOM 667 O O . ALA A 1 88 ? -44.016 7.425 53.254 1.00 92.31 88 ALA A O 1
ATOM 668 N N . ALA A 1 89 ? -42.604 6.525 51.741 1.00 92.38 89 ALA A N 1
ATOM 669 C CA . ALA A 1 89 ? -41.842 5.717 52.697 1.00 92.38 89 ALA A CA 1
ATOM 670 C C . ALA A 1 89 ? -41.192 6.586 53.789 1.00 92.38 89 ALA A C 1
ATOM 672 O O . ALA A 1 89 ? -41.264 6.257 54.974 1.00 92.38 89 ALA A O 1
ATOM 673 N N . PHE A 1 90 ? -40.635 7.742 53.402 1.00 94.00 90 PHE A N 1
ATOM 674 C CA . PHE A 1 90 ? -40.103 8.735 54.333 1.00 94.00 90 PHE A CA 1
ATOM 675 C C . PHE A 1 90 ? -41.135 9.159 55.389 1.00 94.00 90 PHE A C 1
ATOM 677 O O . PHE A 1 90 ? -40.822 9.149 56.581 1.00 94.00 90 PHE A O 1
ATOM 684 N N . ARG A 1 91 ? -42.354 9.532 54.971 1.00 91.19 91 ARG A N 1
ATOM 685 C CA . ARG A 1 91 ? -43.403 9.995 55.894 1.00 91.19 91 ARG A CA 1
ATOM 686 C C . ARG A 1 91 ? -43.893 8.868 56.794 1.00 91.19 91 ARG A C 1
ATOM 688 O O . ARG A 1 91 ? -43.935 9.067 58.001 1.00 91.19 91 ARG A O 1
ATOM 695 N N . GLU A 1 92 ? -44.167 7.687 56.240 1.00 91.38 92 GLU A N 1
ATOM 696 C CA . GLU A 1 92 ? -44.608 6.513 57.007 1.00 91.38 92 GLU A CA 1
ATOM 697 C C . GLU A 1 92 ? -43.618 6.166 58.133 1.00 91.38 92 GLU A C 1
ATOM 699 O O . GLU A 1 92 ? -44.000 6.048 59.299 1.00 91.38 92 GLU A O 1
ATOM 704 N N . VAL A 1 93 ? -42.324 6.075 57.811 1.00 91.75 93 VAL A N 1
ATOM 705 C CA . VAL A 1 93 ? -41.286 5.728 58.791 1.00 91.75 93 VAL A CA 1
ATOM 706 C C . VAL A 1 93 ? -41.006 6.879 59.761 1.00 91.75 93 VAL A C 1
ATOM 708 O O . VAL A 1 93 ? -40.751 6.615 60.940 1.00 91.75 93 VAL A O 1
ATOM 711 N N . LEU A 1 94 ? -41.087 8.144 59.329 1.00 89.62 94 LEU A N 1
ATOM 712 C CA . LEU A 1 94 ? -40.969 9.284 60.242 1.00 89.62 94 LEU A CA 1
ATOM 713 C C . LEU A 1 94 ? -42.134 9.313 61.237 1.00 89.62 94 LEU A C 1
ATOM 715 O O . LEU A 1 94 ? -41.894 9.388 62.438 1.00 89.62 94 LEU A O 1
ATOM 719 N N . GLU A 1 95 ? -43.377 9.223 60.765 1.00 86.75 95 GLU A N 1
ATOM 720 C CA . GLU A 1 95 ? -44.579 9.243 61.605 1.00 86.75 95 GLU A CA 1
ATOM 721 C C . GLU A 1 95 ? -44.590 8.068 62.589 1.00 86.75 95 GLU A C 1
ATOM 723 O O . GLU A 1 95 ? -44.821 8.277 63.782 1.00 86.75 95 GLU A O 1
ATOM 728 N N . ALA A 1 96 ? -44.227 6.860 62.139 1.00 86.12 96 ALA A N 1
ATOM 729 C CA . ALA A 1 96 ? -44.089 5.695 63.009 1.00 86.12 96 ALA A CA 1
ATOM 730 C C . ALA A 1 96 ? -43.078 5.937 64.146 1.00 86.12 96 ALA A C 1
ATOM 732 O O . ALA A 1 96 ? -43.430 5.788 65.318 1.00 86.12 96 ALA A O 1
ATOM 733 N N . ASN A 1 97 ? -41.851 6.376 63.834 1.00 84.44 97 ASN A N 1
ATOM 734 C CA . ASN A 1 97 ? -40.808 6.596 64.847 1.00 84.44 97 ASN A CA 1
ATOM 735 C C . ASN A 1 97 ? -41.071 7.832 65.733 1.00 84.44 97 ASN A C 1
ATOM 737 O O . ASN A 1 97 ? -40.697 7.838 66.907 1.00 84.44 97 ASN A O 1
ATOM 741 N N . MET A 1 98 ? -41.748 8.861 65.215 1.00 77.00 98 MET A N 1
ATOM 742 C CA . MET A 1 98 ? -42.164 10.031 65.998 1.00 77.00 98 MET A CA 1
ATOM 743 C C . MET A 1 98 ? -43.368 9.725 66.905 1.00 77.00 98 MET A C 1
ATOM 745 O O . MET A 1 98 ? -43.485 10.325 67.973 1.00 77.00 98 MET A O 1
ATOM 749 N N . SER A 1 99 ? -44.237 8.768 66.547 1.00 66.94 99 SER A N 1
ATOM 750 C CA . SER A 1 99 ? -45.373 8.360 67.391 1.00 66.94 99 SER A CA 1
ATOM 751 C C . SER A 1 99 ? -44.927 7.766 68.736 1.00 66.94 99 SER A C 1
ATOM 753 O O . SER A 1 99 ? -45.544 8.037 69.767 1.00 66.94 99 SER A O 1
ATOM 755 N N . SER A 1 100 ? -43.790 7.061 68.756 1.00 59.62 100 SER A N 1
ATOM 756 C CA . SER A 1 100 ? -43.137 6.558 69.974 1.00 59.62 100 SER A CA 1
ATOM 757 C C . SER A 1 100 ? -42.601 7.647 70.914 1.00 59.62 100 SER A C 1
ATOM 759 O O . SER A 1 100 ? -42.251 7.329 72.048 1.00 59.62 100 SER A O 1
ATOM 761 N N . LEU A 1 101 ? -42.564 8.918 70.493 1.00 58.84 101 LEU A N 1
ATOM 762 C CA . LEU A 1 101 ? -42.103 10.049 71.316 1.00 58.84 101 LEU A CA 1
ATOM 763 C C . LEU A 1 101 ? -43.245 10.740 72.088 1.00 58.84 101 LEU A C 1
ATOM 765 O O . LEU A 1 101 ? -43.038 11.774 72.726 1.00 58.84 101 LEU A O 1
ATOM 769 N N . GLN A 1 102 ? -44.462 10.185 72.051 1.00 59.00 102 GLN A N 1
ATOM 770 C CA . GLN A 1 102 ? -45.562 10.648 72.899 1.00 59.00 102 GLN A CA 1
ATOM 771 C C . GLN A 1 102 ? -45.342 10.233 74.373 1.00 59.00 102 GLN A C 1
ATOM 773 O O . GLN A 1 102 ? -44.818 9.152 74.650 1.00 59.00 102 GLN A O 1
ATOM 778 N N . PRO A 1 103 ? -45.713 11.080 75.355 1.00 56.62 103 PRO A N 1
ATOM 779 C CA . PRO A 1 103 ? -45.241 10.943 76.734 1.00 56.62 103 PRO A CA 1
ATOM 780 C C . PRO A 1 103 ? -45.904 9.782 77.496 1.00 56.62 103 PRO A C 1
ATOM 782 O O . PRO A 1 103 ? -46.954 9.937 78.118 1.00 56.62 103 PRO A O 1
ATOM 785 N N . ALA A 1 104 ? -45.241 8.624 77.512 1.00 54.22 104 ALA A N 1
ATOM 786 C CA . ALA A 1 104 ? -45.683 7.436 78.249 1.00 54.22 104 ALA A CA 1
ATOM 787 C C . ALA A 1 104 ? -45.440 7.503 79.776 1.00 54.22 104 ALA A C 1
ATOM 789 O O . ALA A 1 104 ? -46.032 6.729 80.529 1.00 54.22 104 ALA A O 1
ATOM 790 N N . SER A 1 105 ? -44.562 8.390 80.267 1.00 62.22 105 SER A N 1
ATOM 791 C CA . SER A 1 105 ? -44.319 8.577 81.708 1.00 62.22 105 SER A CA 1
ATOM 792 C C . SER A 1 105 ? -43.662 9.926 82.024 1.00 62.22 105 SER A C 1
ATOM 794 O O . SER A 1 105 ? -43.144 10.594 81.136 1.00 62.22 105 SER A O 1
ATOM 796 N N . PHE A 1 106 ? -43.582 10.293 83.310 1.00 61.28 106 PHE A N 1
ATOM 797 C CA . PHE A 1 106 ? -42.828 11.474 83.766 1.00 61.28 106 PHE A CA 1
ATOM 798 C C . PHE A 1 106 ? -41.333 11.450 83.380 1.00 61.28 106 PHE A C 1
ATOM 800 O O . PHE A 1 106 ? -40.695 12.501 83.368 1.00 61.28 106 PHE A O 1
ATOM 807 N N . TRP A 1 107 ? -40.769 10.283 83.057 1.00 64.81 107 TRP A N 1
ATOM 808 C CA . TRP A 1 107 ? -39.362 10.119 82.675 1.00 64.81 107 TRP A CA 1
ATOM 809 C C . TRP A 1 107 ? -39.122 10.106 81.159 1.00 64.81 107 TRP A C 1
ATOM 811 O O . TRP A 1 107 ? -37.975 9.955 80.751 1.00 64.81 107 TRP A O 1
ATOM 821 N N . SER A 1 108 ? -40.158 10.269 80.324 1.00 66.31 108 SER A N 1
ATOM 822 C CA . SER A 1 108 ? -39.967 10.358 78.872 1.00 66.31 108 SER A CA 1
ATOM 823 C C . SER A 1 108 ? -39.179 11.608 78.470 1.00 66.31 108 SER A C 1
ATOM 825 O O . SER A 1 108 ? -39.099 12.593 79.216 1.00 66.31 108 SER A O 1
ATOM 827 N N . ALA A 1 109 ? -38.660 11.579 77.244 1.00 64.88 109 ALA A N 1
ATOM 828 C CA . ALA A 1 109 ? -38.186 12.757 76.537 1.00 64.88 109 ALA A CA 1
ATOM 829 C C . ALA A 1 109 ? -39.269 13.854 76.445 1.00 64.88 109 ALA A C 1
ATOM 831 O O . ALA A 1 109 ? -40.463 13.607 76.666 1.00 64.88 109 ALA A O 1
ATOM 832 N N . ALA A 1 110 ? -38.844 15.086 76.153 1.00 66.19 110 ALA A N 1
ATOM 833 C CA . ALA A 1 110 ? -39.759 16.209 75.966 1.00 66.19 110 ALA A CA 1
ATOM 834 C C . ALA A 1 110 ? -40.573 16.032 74.667 1.00 66.19 110 ALA A C 1
ATOM 836 O O . ALA A 1 110 ? -39.980 15.745 73.627 1.00 66.19 110 ALA A O 1
ATOM 837 N N . PRO A 1 111 ? -41.905 16.234 74.673 1.00 67.50 111 PRO A N 1
ATOM 838 C CA . PRO A 1 111 ? -42.697 16.124 73.456 1.00 67.50 111 PRO A CA 1
ATOM 839 C C . PRO A 1 111 ? -42.301 17.232 72.469 1.00 67.50 111 PRO A C 1
ATOM 841 O O . PRO A 1 111 ? -42.376 18.424 72.788 1.00 67.50 111 PRO A O 1
ATOM 844 N N . ILE A 1 112 ? -41.889 16.825 71.267 1.00 70.31 112 ILE A N 1
ATOM 845 C CA . ILE A 1 112 ? -41.613 17.724 70.144 1.00 70.31 112 ILE A CA 1
ATOM 846 C C . ILE A 1 112 ? -42.905 17.905 69.349 1.00 70.31 112 ILE A C 1
ATOM 848 O O . ILE A 1 112 ? -43.425 16.953 68.768 1.00 70.31 112 ILE A O 1
ATOM 852 N N . ALA A 1 113 ? -43.402 19.138 69.287 1.00 71.06 113 ALA A N 1
ATOM 853 C CA . ALA A 1 113 ? -44.395 19.516 68.292 1.00 71.06 113 ALA A CA 1
ATOM 854 C C . ALA A 1 113 ? -43.695 19.615 66.929 1.00 71.06 113 ALA A C 1
ATOM 856 O O . ALA A 1 113 ? -42.781 20.422 66.760 1.00 71.06 113 ALA A O 1
ATOM 857 N N . LEU A 1 114 ? -44.082 18.780 65.965 1.00 68.56 114 LEU A N 1
ATOM 858 C CA . LEU A 1 114 ? -43.588 18.890 64.592 1.00 68.56 114 LEU A CA 1
ATOM 859 C C . LEU A 1 114 ? -44.197 20.121 63.914 1.00 68.56 114 LEU A C 1
ATOM 861 O O . LEU A 1 114 ? -45.403 20.339 64.004 1.00 68.56 114 LEU A O 1
ATOM 865 N N . GLY A 1 115 ? -43.357 20.901 63.232 1.00 69.06 115 GLY A N 1
ATOM 866 C CA . GLY A 1 115 ? -43.799 21.946 62.312 1.00 69.06 115 GLY A CA 1
ATOM 867 C C . GLY A 1 115 ? -43.873 21.387 60.898 1.00 69.06 115 GLY A C 1
ATOM 868 O O . GLY A 1 115 ? -44.947 21.060 60.405 1.00 69.06 115 GLY A O 1
ATOM 869 N N . GLU A 1 116 ? -42.710 21.227 60.266 1.00 73.12 116 GLU A N 1
ATOM 870 C CA . GLU A 1 116 ? -42.586 20.680 58.913 1.00 73.12 116 GLU A CA 1
ATOM 871 C C . GLU A 1 116 ? -41.347 19.778 58.799 1.00 73.12 116 GLU A C 1
ATOM 873 O O . GLU A 1 116 ? -40.299 20.039 59.405 1.00 73.12 116 GLU A O 1
ATOM 878 N N . ALA A 1 117 ? -41.466 18.726 57.986 1.00 80.62 117 ALA A N 1
ATOM 879 C CA . ALA A 1 117 ? -40.381 17.829 57.608 1.00 80.62 117 ALA A CA 1
ATOM 880 C C . ALA A 1 117 ? -40.301 17.781 56.077 1.00 80.62 117 ALA A C 1
ATOM 882 O O . ALA A 1 117 ? -41.157 17.180 55.428 1.00 80.62 117 ALA A O 1
ATOM 883 N N . HIS A 1 118 ? -39.290 18.434 55.503 1.00 83.00 118 HIS A N 1
ATOM 884 C CA . HIS A 1 118 ? -39.119 18.526 54.050 1.00 83.00 118 HIS A CA 1
ATOM 885 C C . HIS A 1 118 ? -37.987 17.619 53.593 1.00 83.00 118 HIS A C 1
ATOM 887 O O . HIS A 1 118 ? -36.853 17.776 54.048 1.00 83.00 118 HIS A O 1
ATOM 893 N N . ILE A 1 119 ? -38.303 16.709 52.672 1.00 89.88 119 ILE A N 1
ATOM 894 C CA . ILE A 1 119 ? -37.348 15.852 51.967 1.00 89.88 119 ILE A CA 1
ATOM 895 C C . ILE A 1 119 ? -37.080 16.410 50.564 1.00 89.88 119 ILE A C 1
ATOM 897 O O . ILE A 1 119 ? -37.997 16.717 49.803 1.00 89.88 119 ILE A O 1
ATOM 901 N N . ARG A 1 120 ? -35.798 16.530 50.222 1.00 92.06 120 ARG A N 1
ATOM 902 C CA . ARG A 1 120 ? -35.288 16.875 48.900 1.00 92.06 120 ARG A CA 1
ATOM 903 C C . ARG A 1 120 ? -34.581 15.656 48.319 1.00 92.06 120 ARG A C 1
ATOM 905 O O . ARG A 1 120 ? -33.521 15.266 48.802 1.00 92.06 120 ARG A O 1
ATOM 912 N N . MET A 1 121 ? -35.168 15.095 47.268 1.00 92.31 121 MET A N 1
ATOM 913 C CA . MET A 1 121 ? -34.471 14.175 46.371 1.00 92.31 121 MET A CA 1
ATOM 914 C C . MET A 1 121 ? -33.574 14.997 45.438 1.00 92.31 121 MET A C 1
ATOM 916 O O . MET A 1 121 ? -34.010 16.031 44.927 1.00 92.31 121 MET A O 1
ATOM 920 N N . ASP A 1 122 ? -32.336 14.559 45.246 1.00 90.31 122 ASP A N 1
ATOM 921 C CA . ASP A 1 122 ? -31.319 15.217 44.419 1.00 90.31 122 ASP A CA 1
ATOM 922 C C . ASP A 1 122 ? -30.433 14.144 43.751 1.00 90.31 122 ASP A C 1
ATOM 924 O O . ASP A 1 122 ? -30.535 12.962 44.086 1.00 90.31 122 ASP A O 1
ATOM 928 N N . ARG A 1 123 ? -29.562 14.550 42.818 1.00 92.12 123 ARG A N 1
ATOM 929 C CA . ARG A 1 123 ? -28.615 13.692 42.075 1.00 92.12 123 ARG A CA 1
ATOM 930 C C . ARG A 1 123 ? -29.292 12.497 41.387 1.00 92.12 123 ARG A C 1
ATOM 932 O O . ARG A 1 123 ? -29.389 11.410 41.949 1.00 92.12 123 ARG A O 1
ATOM 939 N N . SER A 1 124 ? -29.770 12.688 40.158 1.00 94.31 124 SER A N 1
ATOM 940 C CA . SER A 1 124 ? -30.394 11.600 39.385 1.00 94.31 124 SER A CA 1
ATOM 941 C C . SER A 1 124 ? -29.389 10.830 38.525 1.00 94.31 124 SER A C 1
ATOM 943 O O . SER A 1 124 ? -28.376 11.393 38.108 1.00 94.31 124 SER A O 1
ATOM 945 N N . LEU A 1 125 ? -29.707 9.576 38.193 1.00 95.81 125 LEU A N 1
ATOM 946 C CA . LEU A 1 125 ? -28.912 8.705 37.311 1.00 95.81 125 LEU A CA 1
ATOM 947 C C . LEU A 1 125 ? -28.779 9.208 35.857 1.00 95.81 125 LEU A C 1
ATOM 949 O O . LEU A 1 125 ? -28.119 8.564 35.042 1.00 95.81 125 LEU A O 1
ATOM 953 N N . ALA A 1 126 ? -29.375 10.355 35.517 1.00 94.56 126 ALA A N 1
ATOM 954 C CA . ALA A 1 126 ? -29.084 11.079 34.283 1.00 94.56 126 ALA A CA 1
ATOM 955 C C . ALA A 1 126 ? -27.719 11.806 34.304 1.00 94.56 126 ALA A C 1
ATOM 957 O O . ALA A 1 126 ? -27.190 12.114 33.238 1.00 94.56 126 ALA A O 1
ATOM 958 N N . ASP A 1 127 ? -27.117 12.063 35.474 1.00 93.94 127 ASP A N 1
ATOM 959 C CA . ASP A 1 127 ? -25.725 12.535 35.545 1.00 93.94 127 ASP A CA 1
ATOM 960 C C . ASP A 1 127 ? -24.779 11.392 35.114 1.00 93.94 127 ASP A C 1
ATOM 962 O O . ASP A 1 127 ? -24.731 10.360 35.796 1.00 93.94 127 ASP A O 1
ATOM 966 N N . PRO A 1 128 ? -24.024 11.540 34.006 1.00 91.81 128 PRO A N 1
ATOM 967 C CA . PRO A 1 128 ? -23.192 10.462 33.479 1.00 91.81 128 PRO A CA 1
ATOM 968 C C . PRO A 1 128 ? -22.099 10.032 34.464 1.00 91.81 128 PRO A C 1
ATOM 970 O O . PRO A 1 128 ? -21.794 8.848 34.539 1.00 91.81 128 PRO A O 1
ATOM 973 N N . ASN A 1 129 ? -21.561 10.951 35.275 1.00 92.06 129 ASN A N 1
ATOM 974 C CA . ASN A 1 129 ? -20.500 10.640 36.239 1.00 92.06 129 ASN A CA 1
ATOM 975 C C . ASN A 1 129 ? -21.023 9.744 37.374 1.00 92.06 129 ASN A C 1
ATOM 977 O O . ASN A 1 129 ? -20.319 8.874 37.878 1.00 92.06 129 ASN A O 1
ATOM 981 N N . LEU A 1 130 ? -22.276 9.964 37.781 1.00 93.19 130 LEU A N 1
ATOM 982 C CA . LEU A 1 130 ? -22.950 9.211 38.836 1.00 93.19 130 LEU A CA 1
ATOM 983 C C . LEU A 1 130 ? -23.418 7.835 38.348 1.00 93.19 130 LEU A C 1
ATOM 985 O O . LEU A 1 130 ? -23.292 6.850 39.075 1.00 93.19 130 LEU A O 1
ATOM 989 N N . PHE A 1 131 ? -23.926 7.775 37.115 1.00 94.06 131 PHE A N 1
ATOM 990 C CA . PHE A 1 131 ? -24.255 6.527 36.430 1.00 94.06 131 PHE A CA 1
ATOM 991 C C . PHE A 1 131 ? -23.009 5.639 36.289 1.00 94.06 131 PHE A C 1
ATOM 993 O O . PHE A 1 131 ? -23.023 4.477 36.692 1.00 94.06 131 PHE A O 1
ATOM 1000 N N . GLU A 1 132 ? -21.906 6.210 35.798 1.00 90.38 132 GLU A N 1
ATOM 1001 C CA . GLU A 1 132 ? -20.619 5.525 35.647 1.00 90.38 132 GLU A CA 1
ATOM 1002 C C . GLU A 1 132 ? -20.036 5.089 37.002 1.00 90.38 132 GLU A C 1
ATOM 1004 O O . GLU A 1 132 ? -19.577 3.959 37.133 1.00 90.38 132 GLU A O 1
ATOM 1009 N N . ALA A 1 133 ? -20.142 5.909 38.054 1.00 90.69 133 ALA A N 1
ATOM 1010 C CA . ALA A 1 133 ? -19.692 5.530 39.396 1.00 90.69 133 ALA A CA 1
ATOM 1011 C C . ALA A 1 133 ? -20.437 4.305 39.971 1.00 90.69 133 ALA A C 1
ATOM 1013 O O . ALA A 1 133 ? -19.797 3.418 40.537 1.00 90.69 133 ALA A O 1
ATOM 1014 N N . GLN A 1 134 ? 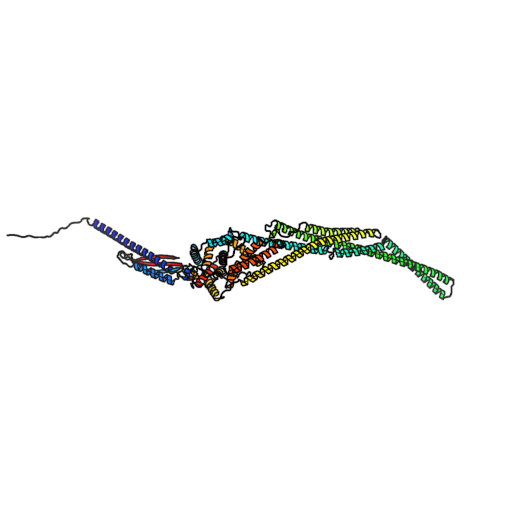-21.765 4.214 39.808 1.00 91.94 134 GLN A N 1
ATOM 1015 C CA . GLN A 1 134 ? -22.517 3.022 40.237 1.00 91.94 134 GLN A CA 1
ATOM 1016 C C . GLN A 1 134 ? -22.178 1.788 39.393 1.00 91.94 134 GLN A C 1
ATOM 1018 O O . GLN A 1 134 ? -22.037 0.691 39.929 1.00 91.94 134 GLN A O 1
ATOM 1023 N N . LEU A 1 135 ? -22.002 1.977 38.084 1.00 90.31 135 LEU A N 1
ATOM 1024 C CA . LEU A 1 135 ? -21.592 0.940 37.141 1.00 90.31 135 LEU A CA 1
ATOM 1025 C C . LEU A 1 135 ? -20.223 0.346 37.530 1.00 90.31 135 LEU A C 1
ATOM 1027 O O . LEU A 1 135 ? -20.063 -0.875 37.564 1.00 90.31 135 LEU A O 1
ATOM 1031 N N . LEU A 1 136 ? -19.257 1.191 37.902 1.00 87.69 136 LEU A N 1
ATOM 1032 C CA . LEU A 1 136 ? -17.945 0.762 38.391 1.00 87.69 136 LEU A CA 1
ATOM 1033 C C . LEU A 1 136 ? -18.034 0.009 39.733 1.00 87.69 136 LEU A C 1
ATOM 1035 O O . LEU A 1 136 ? -17.404 -1.039 39.870 1.00 87.69 136 LEU A O 1
ATOM 1039 N N . GLU A 1 137 ? -18.827 0.477 40.704 1.00 88.06 137 GLU A N 1
ATOM 1040 C CA . GLU A 1 137 ? -18.993 -0.205 42.003 1.00 88.06 137 GLU A CA 1
ATOM 1041 C C . GLU A 1 137 ? -19.740 -1.555 41.901 1.00 88.06 137 GLU A C 1
ATOM 1043 O O . GLU A 1 137 ? -19.384 -2.494 42.613 1.00 88.06 137 GLU A O 1
ATOM 1048 N N . GLU A 1 138 ? -20.708 -1.709 40.987 1.00 87.31 138 GLU A N 1
ATOM 1049 C CA . GLU A 1 138 ? -21.337 -3.008 40.669 1.00 87.31 138 GLU A CA 1
ATOM 1050 C C . GLU A 1 138 ? -20.298 -4.008 40.124 1.00 87.31 138 GLU A C 1
ATOM 1052 O O . GLU A 1 138 ? -20.263 -5.170 40.540 1.00 87.31 138 GLU A O 1
ATOM 1057 N N . MET A 1 139 ? -19.418 -3.568 39.216 1.00 86.31 139 MET A N 1
ATOM 1058 C CA . MET A 1 139 ? -18.448 -4.460 38.567 1.00 86.31 139 MET A CA 1
ATOM 1059 C C . MET A 1 139 ? -17.194 -4.739 39.398 1.00 86.31 139 MET A C 1
ATOM 1061 O O . MET A 1 139 ? -16.627 -5.823 39.273 1.00 86.31 139 MET A O 1
ATOM 1065 N N . LYS A 1 140 ? -16.802 -3.834 40.297 1.00 82.81 140 LYS A N 1
ATOM 1066 C CA . LYS A 1 140 ? -15.695 -3.972 41.267 1.00 82.81 140 LYS A CA 1
ATOM 1067 C C . LYS A 1 140 ? -15.725 -5.267 42.092 1.00 82.81 140 LYS A C 1
ATOM 1069 O O . LYS A 1 140 ? -14.683 -5.712 42.567 1.00 82.81 140 LYS A O 1
ATOM 1074 N N . TYR A 1 141 ? -16.903 -5.876 42.249 1.00 74.31 141 TYR A N 1
ATOM 1075 C CA . TYR A 1 141 ? -17.107 -7.143 42.961 1.00 74.31 141 TYR A CA 1
ATOM 1076 C C . TYR A 1 141 ? -17.617 -8.291 42.066 1.00 74.31 141 TYR A C 1
ATOM 1078 O O . TYR A 1 141 ? -17.905 -9.371 42.583 1.00 74.31 141 TYR A O 1
ATOM 1086 N N . ARG A 1 142 ? -17.756 -8.078 40.746 1.00 73.81 142 ARG A N 1
ATOM 1087 C CA . ARG A 1 142 ? -18.355 -9.051 39.804 1.00 73.81 142 ARG A CA 1
ATOM 1088 C C . ARG A 1 142 ? -17.568 -9.311 38.520 1.00 73.81 142 ARG A C 1
ATOM 1090 O O . ARG A 1 142 ? -17.719 -10.390 37.960 1.00 73.81 142 ARG A O 1
ATOM 1097 N N . ALA A 1 143 ? -16.746 -8.373 38.053 1.00 69.81 143 ALA A N 1
ATOM 1098 C CA . ALA A 1 143 ? -15.792 -8.607 36.972 1.00 69.81 143 ALA A CA 1
ATOM 1099 C C . ALA A 1 143 ? -14.446 -9.049 37.563 1.00 69.81 143 ALA A C 1
ATOM 1101 O O . ALA A 1 143 ? -13.780 -8.237 38.212 1.00 69.81 143 ALA A O 1
ATOM 1102 N N . PRO A 1 144 ? -13.982 -10.283 37.305 1.00 66.25 144 PRO A N 1
ATOM 1103 C CA . PRO A 1 144 ? -12.577 -10.613 37.467 1.00 66.25 144 PRO A CA 1
ATOM 1104 C C . PRO A 1 144 ? -11.813 -9.854 36.377 1.00 66.25 144 PRO A C 1
ATOM 1106 O O . PRO A 1 144 ? -11.880 -10.212 35.201 1.00 66.25 144 PRO A O 1
ATOM 1109 N N . VAL A 1 145 ? -11.109 -8.783 36.759 1.00 66.00 145 VAL A N 1
ATOM 1110 C CA . VAL A 1 145 ? -10.297 -7.952 35.840 1.00 66.00 145 VAL A CA 1
ATOM 1111 C C . VAL A 1 145 ? -9.267 -8.805 35.083 1.00 66.00 145 VAL A C 1
ATOM 1113 O O . VAL A 1 145 ? -8.925 -8.505 33.944 1.00 66.00 145 VAL A O 1
ATOM 1116 N N . GLU A 1 146 ? -8.868 -9.925 35.684 1.00 69.00 146 GLU A N 1
ATOM 1117 C CA . GLU A 1 146 ? -8.098 -11.034 35.112 1.00 69.00 146 GLU A CA 1
ATOM 1118 C C . GLU A 1 146 ? -8.599 -11.485 33.723 1.00 69.00 146 GLU A C 1
ATOM 1120 O O . GLU A 1 146 ? -7.779 -11.735 32.850 1.00 69.00 146 GLU A O 1
ATOM 1125 N N . TYR A 1 147 ? -9.914 -11.509 33.451 1.00 71.38 147 TYR A N 1
ATOM 1126 C CA . TYR A 1 147 ? -10.432 -11.850 32.112 1.00 71.38 147 TYR A CA 1
ATOM 1127 C C . TYR A 1 147 ? -10.137 -10.793 31.044 1.00 71.38 147 TYR A C 1
ATOM 1129 O O . TYR A 1 147 ? -10.041 -11.129 29.866 1.00 71.38 147 TYR A O 1
ATOM 1137 N N . VAL A 1 148 ? -10.018 -9.524 31.438 1.00 69.06 148 VAL A N 1
ATOM 1138 C CA . VAL A 1 148 ? -9.643 -8.443 30.519 1.00 69.06 148 VAL A CA 1
ATOM 1139 C C . VAL A 1 148 ? -8.126 -8.403 30.349 1.00 69.06 148 VAL A C 1
ATOM 1141 O O . VAL A 1 148 ? -7.657 -8.235 29.228 1.00 69.06 148 VAL A O 1
ATOM 1144 N N . LEU A 1 149 ? -7.359 -8.652 31.417 1.00 71.25 149 LEU A N 1
ATOM 1145 C CA . LEU A 1 149 ? -5.902 -8.805 31.336 1.00 71.25 149 LEU A CA 1
ATOM 1146 C C . LEU A 1 149 ? -5.508 -9.965 30.408 1.00 71.25 149 LEU A C 1
ATOM 1148 O O . LEU A 1 149 ? -4.718 -9.744 29.499 1.00 71.25 149 LEU A O 1
ATOM 1152 N N . LEU A 1 150 ? -6.175 -11.120 30.499 1.00 75.00 150 LEU A N 1
ATOM 1153 C CA . LEU A 1 150 ? -5.984 -12.274 29.605 1.00 75.00 150 LEU A CA 1
ATOM 1154 C C . LEU A 1 150 ? -6.234 -11.965 28.110 1.00 75.00 150 LEU A C 1
ATOM 1156 O O . LEU A 1 150 ? -5.740 -12.669 27.232 1.00 75.00 150 LEU A O 1
ATOM 1160 N N . ILE A 1 151 ? -7.006 -10.919 27.797 1.00 76.88 151 ILE A N 1
ATOM 1161 C CA . ILE A 1 151 ? -7.226 -10.437 26.420 1.00 76.88 151 ILE A CA 1
ATOM 1162 C C . ILE A 1 151 ? -6.142 -9.439 25.990 1.00 76.88 151 ILE A C 1
ATOM 1164 O O . ILE A 1 151 ? -5.892 -9.301 24.795 1.00 76.88 151 ILE A O 1
ATOM 1168 N N . MET A 1 152 ? -5.472 -8.779 26.938 1.00 75.19 152 MET A N 1
ATOM 1169 C CA . MET A 1 152 ? -4.379 -7.828 26.704 1.00 75.19 152 MET A CA 1
ATOM 1170 C C . MET A 1 152 ? -2.996 -8.499 26.657 1.00 75.19 152 MET A C 1
ATOM 1172 O O . MET A 1 152 ? -2.167 -8.098 25.843 1.00 75.19 152 MET A O 1
ATOM 1176 N N . GLU A 1 153 ? -2.766 -9.533 27.471 1.00 76.31 153 GLU A N 1
ATOM 1177 C CA . GLU A 1 153 ? -1.541 -10.354 27.532 1.00 76.31 153 GLU A CA 1
ATOM 1178 C C . GLU A 1 153 ? -1.032 -10.814 26.140 1.00 76.31 153 GLU A C 1
ATOM 1180 O O . GLU A 1 153 ? 0.155 -10.619 25.863 1.00 76.31 153 GLU A O 1
ATOM 1185 N N . PRO A 1 154 ? -1.882 -11.301 25.200 1.00 77.69 154 PRO A N 1
ATOM 1186 C CA . PRO A 1 154 ? -1.470 -11.609 23.826 1.00 77.69 154 PRO A CA 1
ATOM 1187 C C . PRO A 1 154 ? -0.754 -10.461 23.099 1.00 77.69 154 PRO A C 1
ATOM 1189 O O . PRO A 1 154 ? 0.167 -10.682 22.314 1.00 77.69 154 PRO A O 1
ATOM 1192 N N . TRP A 1 155 ? -1.202 -9.229 23.335 1.00 77.19 155 TRP A N 1
ATOM 1193 C CA . TRP A 1 155 ? -0.759 -8.040 22.613 1.00 77.19 155 TRP A CA 1
ATOM 1194 C C . TRP A 1 155 ? 0.439 -7.375 23.281 1.00 77.19 155 TRP A C 1
ATOM 1196 O O . TRP A 1 155 ? 1.331 -6.909 22.578 1.00 77.19 155 TRP A O 1
ATOM 1206 N N . LEU A 1 156 ? 0.454 -7.339 24.616 1.00 72.31 156 LEU A N 1
ATOM 1207 C CA . LEU A 1 156 ? 1.488 -6.667 25.403 1.00 72.31 156 LEU A CA 1
ATOM 1208 C C . LEU A 1 156 ? 2.710 -7.557 25.673 1.00 72.31 156 LEU A C 1
ATOM 1210 O O . LEU A 1 156 ? 3.833 -7.072 25.555 1.00 72.31 156 LEU A O 1
ATOM 1214 N N . ASP A 1 157 ? 2.501 -8.836 26.004 1.00 71.81 157 ASP A N 1
ATOM 1215 C CA . ASP A 1 157 ? 3.548 -9.711 26.552 1.00 71.81 157 ASP A CA 1
ATOM 1216 C C . ASP A 1 157 ? 3.924 -10.875 25.610 1.00 71.81 157 ASP A C 1
ATOM 1218 O O . ASP A 1 157 ? 5.102 -11.207 25.484 1.00 71.81 157 ASP A O 1
ATOM 1222 N N . GLU A 1 158 ? 2.962 -11.458 24.882 1.00 68.62 158 GLU A N 1
ATOM 1223 C CA . GLU A 1 158 ? 3.201 -12.553 23.908 1.00 68.62 158 GLU A CA 1
ATOM 1224 C C . GLU A 1 158 ? 3.617 -12.045 22.503 1.00 68.62 158 GLU A C 1
ATOM 1226 O O . GLU A 1 158 ? 3.757 -12.819 21.555 1.00 68.62 158 GLU A O 1
ATOM 1231 N N . GLY A 1 159 ? 3.844 -10.735 22.349 1.00 73.25 159 GLY A N 1
ATOM 1232 C CA . GLY A 1 159 ? 4.511 -10.152 21.178 1.00 73.25 159 GLY A CA 1
ATOM 1233 C C . GLY A 1 159 ? 3.659 -9.952 19.917 1.00 73.25 159 GLY A C 1
ATOM 1234 O O . GLY A 1 159 ? 4.222 -9.662 18.861 1.00 73.25 159 GLY A O 1
ATOM 1235 N N . VAL A 1 160 ? 2.325 -10.051 19.980 1.00 80.38 160 VAL A N 1
ATOM 1236 C CA . VAL A 1 160 ? 1.463 -9.812 18.798 1.00 80.38 160 VAL A CA 1
ATOM 1237 C C . VAL A 1 160 ? 1.585 -8.381 18.272 1.00 80.38 160 VAL A C 1
ATOM 1239 O O . VAL A 1 160 ? 1.630 -8.185 17.059 1.00 80.38 160 VAL A O 1
ATOM 1242 N N . ALA A 1 161 ? 1.709 -7.387 19.157 1.00 79.81 161 ALA A N 1
ATOM 1243 C CA . ALA A 1 161 ? 1.946 -5.998 18.761 1.00 79.81 161 ALA A CA 1
ATOM 1244 C C . ALA A 1 161 ? 3.280 -5.812 18.011 1.00 79.81 161 ALA A C 1
ATOM 1246 O O . ALA A 1 161 ? 3.332 -5.113 17.003 1.00 79.81 161 ALA A O 1
ATOM 1247 N N . ASP A 1 162 ? 4.347 -6.478 18.462 1.00 80.19 162 ASP A N 1
ATOM 1248 C CA . ASP A 1 162 ? 5.667 -6.460 17.817 1.00 80.19 162 ASP A CA 1
ATOM 1249 C C . ASP A 1 162 ? 5.617 -7.126 16.430 1.00 80.19 162 ASP A C 1
ATOM 1251 O O . ASP A 1 162 ? 6.079 -6.545 15.451 1.00 80.19 162 ASP A O 1
ATOM 1255 N N . GLN A 1 163 ? 4.963 -8.286 16.298 1.00 82.50 163 GLN A N 1
ATOM 1256 C CA . GLN A 1 163 ? 4.764 -8.943 14.997 1.00 82.50 163 GLN A CA 1
ATOM 1257 C C . GLN A 1 163 ? 3.943 -8.079 14.022 1.00 82.50 163 GLN A C 1
ATOM 1259 O O . GLN A 1 163 ?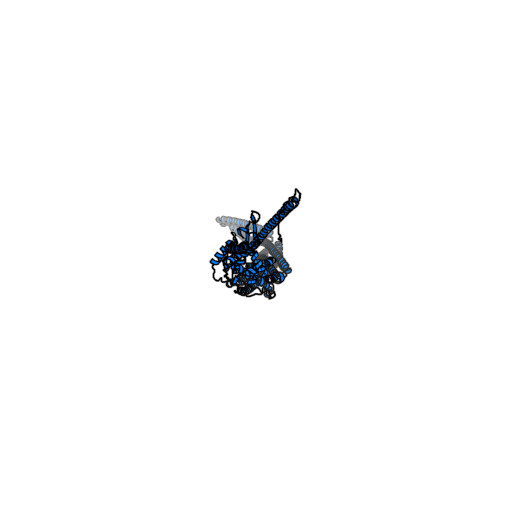 4.306 -7.953 12.851 1.00 82.50 163 GLN A O 1
ATOM 1264 N N . LEU A 1 164 ? 2.865 -7.443 14.491 1.00 84.06 164 LEU A N 1
ATOM 1265 C CA . LEU A 1 164 ? 2.026 -6.569 13.663 1.00 84.06 164 LEU A CA 1
ATOM 1266 C C . LEU A 1 164 ? 2.749 -5.284 13.244 1.00 84.06 164 LEU A C 1
ATOM 1268 O O . LEU A 1 164 ? 2.686 -4.914 12.071 1.00 84.06 164 LEU A O 1
ATOM 1272 N N . SER A 1 165 ? 3.498 -4.661 14.157 1.00 84.44 165 SER A N 1
ATOM 1273 C CA . SER A 1 165 ? 4.311 -3.478 13.861 1.00 84.44 165 SER A CA 1
ATOM 1274 C C . SER A 1 165 ? 5.426 -3.796 12.857 1.00 84.44 165 SER A C 1
ATOM 1276 O O . SER A 1 165 ? 5.588 -3.067 11.878 1.00 84.44 165 SER A O 1
ATOM 1278 N N . ARG A 1 166 ? 6.109 -4.946 12.996 1.00 85.06 166 ARG A N 1
ATOM 1279 C CA . ARG A 1 166 ? 7.049 -5.460 11.979 1.00 85.06 166 ARG A CA 1
ATOM 1280 C C . ARG A 1 166 ? 6.378 -5.677 10.625 1.00 85.06 166 ARG A C 1
ATOM 1282 O O . ARG A 1 166 ? 6.960 -5.338 9.601 1.00 85.06 166 ARG A O 1
ATOM 1289 N N . GLY A 1 167 ? 5.145 -6.184 10.605 1.00 87.50 167 GLY A N 1
ATOM 1290 C CA . GLY A 1 167 ? 4.327 -6.277 9.394 1.00 87.50 167 GLY A CA 1
ATOM 1291 C C . GLY A 1 167 ? 4.047 -4.918 8.745 1.00 87.50 167 GLY A C 1
ATOM 1292 O O . GLY A 1 167 ? 4.178 -4.776 7.529 1.00 87.50 167 GLY A O 1
ATOM 1293 N N . SER A 1 168 ? 3.732 -3.905 9.556 1.00 88.12 168 SER A N 1
ATOM 1294 C CA . SER A 1 168 ? 3.511 -2.516 9.127 1.00 88.12 168 SER A CA 1
ATOM 1295 C C . SER A 1 168 ? 4.793 -1.902 8.527 1.00 88.12 168 SER A C 1
ATOM 1297 O O . SER A 1 168 ? 4.766 -1.305 7.440 1.00 88.12 168 SER A O 1
ATOM 1299 N N . THR A 1 169 ? 5.958 -2.137 9.148 1.00 89.62 169 THR A N 1
ATOM 1300 C CA . THR A 1 169 ? 7.257 -1.698 8.608 1.00 89.62 169 THR A CA 1
ATOM 1301 C C . THR A 1 169 ? 7.672 -2.481 7.362 1.00 89.62 169 THR A C 1
ATOM 1303 O O . THR A 1 169 ? 8.138 -1.882 6.398 1.00 89.62 169 THR A O 1
ATOM 1306 N N . LEU A 1 170 ? 7.439 -3.797 7.319 1.00 89.88 170 LEU A N 1
ATOM 1307 C CA . LEU A 1 170 ? 7.749 -4.637 6.160 1.00 89.88 170 LEU A CA 1
ATOM 1308 C C . LEU A 1 170 ? 6.886 -4.245 4.951 1.00 89.88 170 LEU A C 1
ATOM 1310 O O . LEU A 1 170 ? 7.413 -4.070 3.857 1.00 89.88 170 LEU A O 1
ATOM 1314 N N . ARG A 1 171 ? 5.579 -4.006 5.136 1.00 91.25 171 ARG A N 1
ATOM 1315 C CA . ARG A 1 171 ? 4.698 -3.488 4.073 1.00 91.25 171 ARG A CA 1
ATOM 1316 C C . ARG A 1 171 ? 5.219 -2.169 3.497 1.00 91.25 171 ARG A C 1
ATOM 1318 O O . ARG A 1 171 ? 5.237 -2.002 2.278 1.00 91.25 171 ARG A O 1
ATOM 1325 N N . SER A 1 172 ? 5.597 -1.218 4.353 1.00 91.75 172 SER A N 1
ATOM 1326 C CA . SER A 1 172 ? 6.070 0.097 3.898 1.00 91.75 172 SER A CA 1
ATOM 1327 C C . SER A 1 172 ? 7.443 0.018 3.219 1.00 91.75 172 SER A C 1
ATOM 1329 O O . SER A 1 172 ? 7.618 0.637 2.169 1.00 91.75 172 SER A O 1
ATOM 1331 N N . SER A 1 173 ? 8.354 -0.819 3.724 1.00 92.44 173 SER A N 1
ATOM 1332 C CA . SER A 1 173 ? 9.642 -1.137 3.091 1.00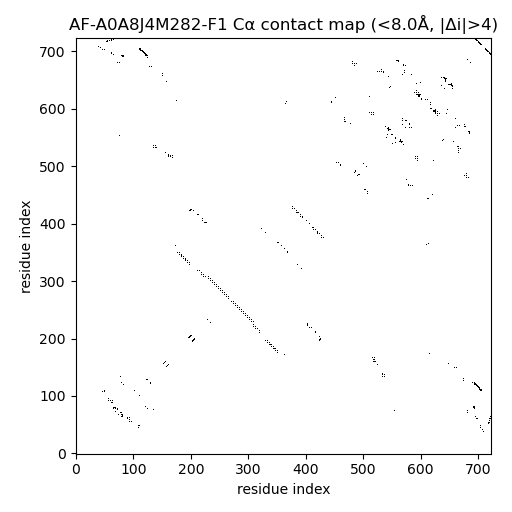 92.44 173 SER A CA 1
ATOM 1333 C C . SER A 1 173 ? 9.468 -1.777 1.706 1.00 92.44 173 SER A C 1
ATOM 1335 O O . SER A 1 173 ? 9.964 -1.244 0.714 1.00 92.44 173 SER A O 1
ATOM 1337 N N . LEU A 1 174 ? 8.670 -2.850 1.586 1.00 92.25 174 LEU A N 1
ATOM 1338 C CA . LEU A 1 174 ? 8.388 -3.515 0.304 1.00 92.25 174 LEU A CA 1
ATOM 1339 C C . LEU A 1 174 ? 7.785 -2.548 -0.733 1.00 92.25 174 LEU A C 1
ATOM 1341 O O . LEU A 1 174 ? 8.116 -2.631 -1.916 1.00 92.25 174 LEU A O 1
ATOM 1345 N N . LYS A 1 175 ? 6.947 -1.596 -0.299 1.00 93.44 175 LYS A N 1
ATOM 1346 C CA . LYS A 1 175 ? 6.363 -0.562 -1.169 1.00 93.44 175 LYS A CA 1
ATOM 1347 C C . LYS A 1 175 ? 7.376 0.500 -1.610 1.00 93.44 175 LYS A C 1
ATOM 1349 O O . LYS A 1 175 ? 7.352 0.922 -2.765 1.00 93.44 175 LYS A O 1
ATOM 1354 N N . GLU A 1 176 ? 8.280 0.919 -0.725 1.00 94.31 176 GLU A N 1
ATOM 1355 C CA . GLU A 1 176 ? 9.382 1.830 -1.064 1.00 94.31 176 GLU A CA 1
ATOM 1356 C C . GLU A 1 176 ? 10.360 1.172 -2.053 1.00 94.31 176 GLU A C 1
ATOM 1358 O O . GLU A 1 176 ? 10.779 1.787 -3.034 1.00 94.31 176 GLU A O 1
ATOM 1363 N N . LEU A 1 177 ? 10.671 -0.107 -1.837 1.00 94.62 177 LEU A N 1
ATOM 1364 C CA . LEU A 1 177 ? 11.534 -0.907 -2.702 1.00 94.62 177 LEU A CA 1
ATOM 1365 C C . LEU A 1 177 ? 10.916 -1.110 -4.096 1.00 94.62 177 LEU A C 1
ATOM 1367 O O . LEU A 1 177 ? 11.611 -0.951 -5.098 1.00 94.62 177 LEU A O 1
ATOM 1371 N N . GLU A 1 178 ? 9.606 -1.358 -4.190 1.00 94.75 178 GLU A N 1
ATOM 1372 C CA . GLU A 1 178 ? 8.878 -1.394 -5.469 1.00 94.75 178 GLU A CA 1
ATOM 1373 C C . GLU A 1 178 ? 8.925 -0.040 -6.201 1.00 94.75 178 GLU A C 1
ATOM 1375 O O . GLU A 1 178 ? 9.124 0.013 -7.418 1.00 94.75 178 GLU A O 1
ATOM 1380 N N . ALA A 1 179 ? 8.791 1.071 -5.471 1.00 96.25 179 ALA A N 1
ATOM 1381 C CA . ALA A 1 179 ? 8.889 2.412 -6.042 1.00 96.25 179 ALA A CA 1
ATOM 1382 C C . ALA A 1 179 ? 10.310 2.729 -6.547 1.00 96.25 179 ALA A C 1
ATOM 1384 O O . ALA A 1 179 ? 10.462 3.394 -7.574 1.00 96.25 179 ALA A O 1
ATOM 1385 N N . LEU A 1 180 ? 11.355 2.245 -5.869 1.00 96.94 180 LEU A N 1
ATOM 1386 C CA . LEU A 1 180 ? 12.745 2.360 -6.325 1.00 96.94 180 LEU A CA 1
ATOM 1387 C C . LEU A 1 180 ? 13.023 1.479 -7.553 1.00 96.94 180 LEU A C 1
ATOM 1389 O O . LEU A 1 180 ? 13.666 1.946 -8.493 1.00 96.94 180 LEU A O 1
ATOM 1393 N N . ILE A 1 181 ? 12.494 0.250 -7.606 1.00 95.56 181 ILE A N 1
ATOM 1394 C CA . ILE A 1 181 ? 12.542 -0.588 -8.818 1.00 95.56 181 ILE A CA 1
ATOM 1395 C C . ILE A 1 181 ? 11.870 0.155 -9.974 1.00 95.56 181 ILE A C 1
ATOM 1397 O O . ILE A 1 181 ? 12.501 0.360 -11.004 1.00 95.56 181 ILE A O 1
ATOM 1401 N N . SER A 1 182 ? 10.645 0.648 -9.784 1.00 96.06 182 SER A N 1
ATOM 1402 C CA . SER A 1 182 ? 9.886 1.369 -10.816 1.00 96.06 182 SER A CA 1
ATOM 1403 C C . SER A 1 182 ? 10.652 2.575 -11.382 1.00 96.06 182 SER A C 1
ATOM 1405 O O . SER A 1 182 ? 10.673 2.784 -12.594 1.00 96.06 182 SER A O 1
ATOM 1407 N N . GLN A 1 183 ? 11.346 3.333 -10.525 1.00 97.62 183 GLN A N 1
ATOM 1408 C CA . GLN A 1 183 ? 12.221 4.434 -10.945 1.00 97.62 183 GLN A CA 1
ATOM 1409 C C . GLN A 1 183 ? 13.456 3.941 -11.717 1.00 97.62 183 GLN A C 1
ATOM 1411 O O . GLN A 1 183 ? 13.781 4.505 -12.761 1.00 97.62 183 GLN A O 1
ATOM 1416 N N . ARG A 1 184 ? 14.129 2.875 -11.256 1.00 97.19 184 ARG A N 1
ATOM 1417 C CA . ARG A 1 184 ? 15.263 2.261 -11.971 1.00 97.19 184 ARG A CA 1
ATOM 1418 C C . ARG A 1 184 ? 14.847 1.775 -13.358 1.00 97.19 184 ARG A C 1
ATOM 1420 O O . ARG A 1 184 ? 15.559 2.031 -14.324 1.00 97.19 184 ARG A O 1
ATOM 1427 N N . GLU A 1 185 ? 13.716 1.080 -13.455 1.00 96.44 185 GLU A N 1
ATOM 1428 C CA . GLU A 1 185 ? 13.216 0.537 -14.718 1.00 96.44 185 GLU A CA 1
ATOM 1429 C C . GLU A 1 185 ? 12.863 1.657 -15.704 1.00 96.44 185 GLU A C 1
ATOM 1431 O O . GLU A 1 185 ? 13.299 1.592 -16.849 1.00 96.44 185 GLU A O 1
ATOM 1436 N N . ALA A 1 186 ? 12.211 2.738 -15.256 1.00 98.12 186 ALA A N 1
ATOM 1437 C CA . ALA A 1 186 ? 11.959 3.914 -16.095 1.00 98.12 186 ALA A CA 1
ATOM 1438 C C . ALA A 1 186 ? 13.258 4.548 -16.637 1.00 98.12 186 ALA A C 1
ATOM 1440 O O . ALA A 1 186 ? 13.328 4.909 -17.810 1.00 98.12 186 ALA A O 1
ATOM 1441 N N . LYS A 1 187 ? 14.321 4.623 -15.823 1.00 98.50 187 LYS A N 1
ATOM 1442 C CA . LYS A 1 187 ? 15.640 5.108 -16.270 1.00 98.50 187 LYS A CA 1
ATOM 1443 C C . LYS A 1 187 ? 16.360 4.150 -17.224 1.00 98.50 187 LYS A C 1
ATOM 1445 O O . LYS A 1 187 ? 17.110 4.602 -18.086 1.00 98.50 187 LYS A O 1
ATOM 1450 N N . LEU A 1 188 ? 16.106 2.846 -17.128 1.00 98.31 188 LEU A N 1
ATOM 1451 C CA . LEU A 1 188 ? 16.572 1.875 -18.122 1.00 98.31 188 LEU A CA 1
ATOM 1452 C C . LEU A 1 188 ? 15.774 1.961 -19.430 1.00 98.31 188 LEU A C 1
ATOM 1454 O O . LEU A 1 188 ? 16.357 1.759 -20.490 1.00 98.31 188 LEU A O 1
ATOM 1458 N N . ASP A 1 189 ? 14.491 2.318 -19.388 1.00 98.50 189 ASP A N 1
ATOM 1459 C CA . ASP A 1 189 ? 13.702 2.609 -20.589 1.00 98.50 189 ASP A CA 1
ATOM 1460 C C . ASP A 1 189 ? 14.173 3.879 -21.309 1.00 98.50 189 ASP A C 1
ATOM 1462 O O . ASP A 1 189 ? 14.449 3.814 -22.506 1.00 98.50 189 ASP A O 1
ATOM 1466 N N . GLU A 1 190 ? 14.376 4.988 -20.587 1.00 98.44 190 GLU A N 1
ATOM 1467 C CA . GLU A 1 190 ? 14.942 6.229 -21.147 1.00 98.44 190 GLU A CA 1
ATOM 1468 C C . GLU A 1 190 ? 16.314 5.978 -21.815 1.00 98.44 190 GLU A C 1
ATOM 1470 O O . GLU A 1 190 ? 16.535 6.368 -22.963 1.00 98.44 190 GLU A O 1
ATOM 1475 N N . ALA A 1 191 ? 17.216 5.241 -21.150 1.00 98.44 191 ALA A N 1
ATOM 1476 C CA . ALA A 1 191 ? 18.492 4.824 -21.741 1.00 98.44 191 ALA A CA 1
ATOM 1477 C C . ALA A 1 191 ? 18.310 3.909 -22.969 1.00 98.44 191 ALA A C 1
ATOM 1479 O O . ALA A 1 191 ? 19.038 4.027 -23.958 1.00 98.44 191 ALA A O 1
ATOM 1480 N N . GLY A 1 192 ? 17.343 2.990 -22.911 1.00 98.00 192 GLY A N 1
ATOM 1481 C CA . GLY A 1 192 ? 17.058 2.027 -23.968 1.00 98.00 192 GLY A CA 1
ATOM 1482 C C . GLY A 1 192 ? 16.538 2.665 -25.252 1.00 98.00 192 GLY A C 1
ATOM 1483 O O . GLY A 1 192 ? 16.904 2.208 -26.336 1.00 98.00 192 GLY A O 1
ATOM 1484 N N . GLU A 1 193 ? 15.746 3.735 -25.157 1.00 98.25 193 GLU A N 1
ATOM 1485 C CA . GLU A 1 193 ? 15.289 4.495 -26.325 1.00 98.25 193 GLU A CA 1
ATOM 1486 C C . GLU A 1 193 ? 16.451 5.177 -27.060 1.00 98.25 193 GLU A C 1
ATOM 1488 O O . GLU A 1 193 ? 16.525 5.096 -28.290 1.00 98.25 193 GLU A O 1
ATOM 1493 N N . ASP A 1 194 ? 17.388 5.796 -26.337 1.00 98.25 194 ASP A N 1
ATOM 1494 C CA . ASP A 1 194 ? 18.581 6.403 -26.939 1.00 98.25 194 ASP A CA 1
ATOM 1495 C C . ASP A 1 194 ? 19.508 5.349 -27.555 1.00 98.25 194 ASP A C 1
ATOM 1497 O O . ASP A 1 194 ? 19.927 5.490 -28.708 1.00 98.25 194 ASP A O 1
ATOM 1501 N N . LEU A 1 195 ? 19.771 4.247 -26.844 1.00 98.19 195 LEU A N 1
ATOM 1502 C CA . LEU A 1 195 ? 20.566 3.130 -27.366 1.00 98.19 195 LEU A CA 1
ATOM 1503 C C . LEU A 1 195 ? 19.919 2.500 -28.611 1.00 98.19 195 LEU A C 1
ATOM 1505 O O . LEU A 1 195 ? 20.628 2.164 -29.563 1.00 98.19 195 LEU A O 1
ATOM 1509 N N . GLN A 1 196 ? 18.586 2.397 -28.661 1.00 97.75 196 GLN A N 1
ATOM 1510 C CA . GLN A 1 196 ? 17.861 1.934 -29.847 1.00 97.75 196 GLN A CA 1
ATOM 1511 C C . GLN A 1 196 ? 17.991 2.917 -31.014 1.00 97.75 196 GLN A C 1
ATOM 1513 O O . GLN A 1 196 ? 18.251 2.496 -32.144 1.00 97.75 196 GLN A O 1
ATOM 1518 N N . GLN A 1 197 ? 17.824 4.218 -30.764 1.00 97.38 197 GLN A N 1
ATOM 1519 C CA . GLN A 1 197 ? 17.974 5.247 -31.794 1.00 97.38 197 GLN A CA 1
ATOM 1520 C C . GLN A 1 197 ? 19.400 5.280 -32.353 1.00 97.38 197 GLN A C 1
ATOM 1522 O O . GLN A 1 197 ? 19.572 5.422 -33.564 1.00 97.38 197 GLN A O 1
ATOM 1527 N N . MET A 1 198 ? 20.419 5.143 -31.502 1.00 97.31 198 MET A N 1
ATOM 1528 C CA . MET A 1 198 ? 21.826 5.151 -31.904 1.00 97.31 198 MET A CA 1
ATOM 1529 C C . MET A 1 198 ? 22.238 3.871 -32.635 1.00 97.31 198 MET A C 1
ATOM 1531 O O . MET A 1 198 ? 22.721 3.937 -33.766 1.00 97.31 198 MET A O 1
ATOM 1535 N N . LEU A 1 199 ? 22.105 2.724 -31.963 1.00 97.62 199 LEU A N 1
ATOM 1536 C CA . LEU A 1 199 ? 22.898 1.526 -32.246 1.00 97.62 199 LEU A CA 1
ATOM 1537 C C . LEU A 1 199 ? 22.144 0.465 -33.054 1.00 97.62 199 LEU A C 1
ATOM 1539 O O . LEU A 1 199 ? 22.779 -0.281 -33.803 1.00 97.62 199 LEU A O 1
ATOM 1543 N N . ALA A 1 200 ? 20.813 0.401 -32.942 1.00 96.25 200 ALA A N 1
ATOM 1544 C CA . ALA A 1 200 ? 20.021 -0.668 -33.547 1.00 96.25 200 ALA A CA 1
ATOM 1545 C C . ALA A 1 200 ? 20.106 -0.683 -35.091 1.00 96.25 200 ALA A C 1
ATOM 1547 O O . ALA A 1 200 ? 20.206 0.379 -35.708 1.00 96.25 200 ALA A O 1
ATOM 1548 N N . PRO A 1 201 ? 19.979 -1.849 -35.761 1.00 93.50 201 PRO A N 1
ATOM 1549 C CA . PRO A 1 201 ? 20.030 -1.946 -37.228 1.00 93.50 201 PRO A CA 1
ATOM 1550 C C . PRO A 1 201 ? 19.009 -1.078 -37.983 1.00 93.50 201 PRO A C 1
ATOM 1552 O O . PRO A 1 201 ? 19.255 -0.703 -39.127 1.00 93.50 201 PRO A O 1
ATOM 1555 N N . GLN A 1 202 ? 17.872 -0.779 -37.350 1.00 92.19 202 GLN A N 1
ATOM 1556 C CA . GLN A 1 202 ? 16.817 0.117 -37.836 1.00 92.19 202 GLN A CA 1
ATOM 1557 C C . GLN A 1 202 ? 16.967 1.579 -37.366 1.00 92.19 202 GLN A C 1
ATOM 1559 O O . GLN A 1 202 ? 16.175 2.430 -37.762 1.00 92.19 202 GLN A O 1
ATOM 1564 N N . GLY A 1 203 ? 17.943 1.855 -36.497 1.00 92.81 203 GLY A N 1
ATOM 1565 C CA . GLY A 1 203 ? 18.287 3.180 -35.990 1.00 92.81 203 GLY A CA 1
ATOM 1566 C C . GLY A 1 203 ? 19.323 3.893 -36.863 1.00 92.81 203 GLY A C 1
ATOM 1567 O O . GLY A 1 203 ? 19.559 3.541 -38.025 1.00 92.81 203 GLY A O 1
ATOM 1568 N N . ARG A 1 204 ? 19.968 4.914 -36.289 1.00 91.88 204 ARG A N 1
ATOM 1569 C CA . ARG A 1 204 ? 20.858 5.808 -37.032 1.00 91.88 204 ARG A CA 1
ATOM 1570 C C . ARG A 1 204 ? 22.116 5.098 -37.535 1.00 91.88 204 ARG A C 1
ATOM 1572 O O . ARG A 1 204 ? 22.528 5.396 -38.656 1.00 91.88 204 ARG A O 1
ATOM 1579 N N . SER A 1 205 ? 22.664 4.127 -36.793 1.00 92.75 205 SER A N 1
ATOM 1580 C CA . SER A 1 205 ? 23.817 3.315 -37.225 1.00 92.75 205 SER A CA 1
ATOM 1581 C C . SER A 1 205 ? 23.584 2.654 -38.591 1.00 92.75 205 SER A C 1
ATOM 1583 O O . SER A 1 205 ? 24.352 2.871 -39.530 1.00 92.75 205 SER A O 1
ATOM 1585 N N . GLY A 1 206 ? 22.482 1.913 -38.743 1.00 91.44 206 GLY A N 1
ATOM 1586 C CA . GLY A 1 206 ? 22.140 1.199 -39.970 1.00 91.44 206 GLY A CA 1
ATOM 1587 C C . GLY A 1 206 ? 21.852 2.133 -41.144 1.00 91.44 206 GLY A C 1
ATOM 1588 O O . GLY A 1 206 ? 22.378 1.921 -42.241 1.00 91.44 206 GLY A O 1
ATOM 1589 N N . THR A 1 207 ? 21.072 3.196 -40.921 1.00 92.56 207 THR A N 1
ATOM 1590 C CA . THR A 1 207 ? 20.720 4.148 -41.988 1.00 92.56 207 THR A CA 1
ATOM 1591 C C . THR A 1 207 ? 21.919 4.963 -42.472 1.00 92.56 207 THR A C 1
ATOM 1593 O O . THR A 1 207 ? 22.089 5.146 -43.676 1.00 92.56 207 THR A O 1
ATOM 1596 N N . VAL A 1 208 ? 22.782 5.420 -41.558 1.00 93.62 208 VAL A N 1
ATOM 1597 C CA . VAL A 1 208 ? 23.970 6.210 -41.912 1.00 93.62 208 VAL A CA 1
ATOM 1598 C C . VAL A 1 208 ? 25.037 5.322 -42.546 1.00 93.62 208 VAL A C 1
ATOM 1600 O O . VAL A 1 208 ? 25.627 5.728 -43.543 1.00 93.62 208 VAL A O 1
ATOM 1603 N N . TYR A 1 209 ? 25.230 4.085 -42.074 1.00 94.75 209 TYR A N 1
ATOM 1604 C CA . TYR A 1 209 ? 26.122 3.129 -42.740 1.00 94.75 209 TYR A CA 1
ATOM 1605 C C . TYR A 1 209 ? 25.734 2.904 -44.211 1.00 94.75 209 TYR A C 1
ATOM 1607 O O . TYR A 1 209 ? 26.600 2.942 -45.083 1.00 94.75 209 TYR A O 1
ATOM 1615 N N . GLN A 1 210 ? 24.441 2.720 -44.512 1.00 92.94 210 GLN A N 1
ATOM 1616 C CA . GLN A 1 210 ? 23.978 2.547 -45.897 1.00 92.94 210 GLN A CA 1
ATOM 1617 C C . GLN A 1 210 ? 24.294 3.769 -46.774 1.00 92.94 210 GLN A C 1
ATOM 1619 O O . GLN A 1 210 ? 24.763 3.605 -47.901 1.00 92.94 210 GLN A O 1
ATOM 1624 N N . GLN A 1 211 ? 24.094 4.985 -46.253 1.00 91.50 211 GLN A N 1
ATOM 1625 C CA . GLN A 1 211 ? 24.419 6.226 -46.968 1.00 91.50 211 GLN A CA 1
ATOM 1626 C C . GLN A 1 211 ? 25.931 6.393 -47.176 1.00 91.50 211 GLN A C 1
ATOM 1628 O O . GLN A 1 211 ? 26.366 6.724 -48.277 1.00 91.50 211 GLN A O 1
ATOM 1633 N N . LEU A 1 212 ? 26.747 6.107 -46.158 1.00 91.25 212 LEU A N 1
ATOM 1634 C CA . LEU A 1 212 ? 28.205 6.199 -46.254 1.00 91.25 212 LEU A CA 1
ATOM 1635 C C . LEU A 1 212 ? 28.773 5.197 -47.263 1.00 91.25 212 LEU A C 1
ATOM 1637 O O . LEU A 1 212 ? 29.596 5.580 -48.088 1.00 91.25 212 LEU A O 1
ATOM 1641 N N . MET A 1 213 ? 28.292 3.951 -47.274 1.00 92.94 213 MET A N 1
ATOM 1642 C CA . MET A 1 213 ? 28.724 2.954 -48.261 1.00 92.94 213 MET A CA 1
ATOM 1643 C C . MET A 1 213 ? 28.343 3.338 -49.700 1.00 92.94 213 MET A C 1
ATOM 1645 O O . MET A 1 213 ? 29.132 3.100 -50.616 1.00 92.94 213 MET A O 1
ATOM 1649 N N . ALA A 1 214 ? 27.185 3.977 -49.909 1.00 93.00 214 ALA A N 1
ATOM 1650 C CA . ALA A 1 214 ? 26.809 4.526 -51.213 1.00 93.00 214 ALA A CA 1
ATOM 1651 C C . ALA A 1 214 ? 27.743 5.679 -51.629 1.00 93.00 214 ALA A C 1
ATOM 1653 O O . ALA A 1 214 ? 28.353 5.615 -52.698 1.00 93.00 214 ALA A O 1
ATOM 1654 N N . ASN A 1 215 ? 27.940 6.672 -50.754 1.00 89.94 215 ASN A N 1
ATOM 1655 C CA . ASN A 1 215 ? 28.819 7.817 -51.009 1.00 89.94 215 ASN A CA 1
ATOM 1656 C C . ASN A 1 215 ? 30.268 7.378 -51.279 1.00 89.94 215 ASN A C 1
ATOM 1658 O O . ASN A 1 215 ? 30.891 7.848 -52.228 1.00 89.94 215 ASN A O 1
ATOM 1662 N N . PHE A 1 216 ? 30.813 6.444 -50.491 1.00 89.50 216 PHE A N 1
ATOM 1663 C CA . PHE A 1 216 ? 32.164 5.915 -50.693 1.00 89.50 216 PHE A CA 1
ATOM 1664 C C . PHE A 1 216 ? 32.301 5.178 -52.035 1.00 89.50 216 PHE A C 1
ATOM 1666 O O . PHE A 1 216 ? 33.386 5.202 -52.617 1.00 89.50 216 PHE A O 1
ATOM 1673 N N . SER A 1 217 ? 31.231 4.550 -52.540 1.00 90.00 217 SER A N 1
ATOM 1674 C CA . SER A 1 217 ? 31.215 3.895 -53.854 1.00 90.00 217 SER A CA 1
ATOM 1675 C C . SER A 1 217 ? 31.149 4.901 -55.012 1.00 90.00 217 SER A C 1
ATOM 1677 O O . SER A 1 217 ? 31.916 4.766 -55.965 1.00 90.00 217 SER A O 1
ATOM 1679 N N . GLU A 1 218 ? 30.317 5.946 -54.920 1.00 90.44 218 GLU A N 1
ATOM 1680 C CA . GLU A 1 218 ? 30.276 7.028 -55.922 1.00 90.44 218 GLU A CA 1
ATOM 1681 C C . GLU A 1 218 ? 31.620 7.784 -55.971 1.00 90.44 218 GLU A C 1
ATOM 1683 O O . GLU A 1 218 ? 32.178 7.971 -57.053 1.00 90.44 218 GLU A O 1
ATOM 1688 N N . LEU A 1 219 ? 32.214 8.110 -54.812 1.00 87.94 219 LEU A N 1
ATOM 1689 C CA . LEU A 1 219 ? 33.563 8.692 -54.731 1.00 87.94 219 LEU A CA 1
ATOM 1690 C C . LEU A 1 219 ? 34.629 7.796 -55.390 1.00 87.94 219 LEU A C 1
ATOM 1692 O O . LEU A 1 219 ? 35.518 8.312 -56.062 1.00 87.94 219 LEU A O 1
ATOM 1696 N N . HIS A 1 220 ? 34.529 6.468 -55.252 1.00 86.75 220 HIS A N 1
ATOM 1697 C CA . HIS A 1 220 ? 35.457 5.518 -55.881 1.00 86.75 220 HIS A CA 1
ATOM 1698 C C . HIS A 1 220 ? 35.357 5.519 -57.405 1.00 86.75 220 HIS A C 1
ATOM 1700 O O . HIS A 1 220 ? 36.373 5.651 -58.087 1.00 86.75 220 HIS A O 1
ATOM 1706 N N . GLN A 1 221 ? 34.135 5.456 -57.936 1.00 86.81 221 GLN A N 1
ATOM 1707 C CA . GLN A 1 221 ? 33.890 5.508 -59.378 1.00 86.81 221 GLN A CA 1
ATOM 1708 C C . GLN A 1 221 ? 34.342 6.847 -59.980 1.00 86.81 221 GLN A C 1
ATOM 1710 O O . GLN A 1 221 ? 34.911 6.874 -61.071 1.00 86.81 221 GLN A O 1
ATOM 1715 N N . LEU A 1 222 ? 34.142 7.961 -59.266 1.00 86.38 222 LEU A N 1
ATOM 1716 C CA . LEU A 1 222 ? 34.631 9.276 -59.683 1.00 86.38 222 LEU A CA 1
ATOM 1717 C C . LEU A 1 222 ? 36.165 9.348 -59.660 1.00 86.38 222 LEU A C 1
ATOM 1719 O O . LEU A 1 222 ? 36.756 9.765 -60.653 1.00 86.38 222 LEU A O 1
ATOM 1723 N N . ALA A 1 223 ? 36.822 8.907 -58.584 1.00 82.75 223 ALA A N 1
ATOM 1724 C CA . ALA A 1 223 ? 38.281 8.950 -58.457 1.00 82.75 223 ALA A CA 1
ATOM 1725 C C . ALA A 1 223 ? 39.012 8.063 -59.488 1.00 82.75 223 ALA A C 1
ATOM 1727 O O . ALA A 1 223 ? 40.094 8.434 -59.954 1.00 82.75 223 ALA A O 1
ATOM 1728 N N . GLU A 1 224 ? 38.416 6.932 -59.882 1.00 81.75 224 GLU A N 1
ATOM 1729 C CA . GLU A 1 224 ? 38.898 6.089 -60.986 1.00 81.75 224 GLU A CA 1
ATOM 1730 C C . GLU A 1 224 ? 38.740 6.793 -62.348 1.00 81.75 224 GLU A C 1
ATOM 1732 O O . GLU A 1 224 ? 39.688 6.848 -63.130 1.00 81.75 224 GLU A O 1
ATOM 1737 N N . GLN A 1 225 ? 37.580 7.410 -62.614 1.00 81.12 225 GLN A N 1
ATOM 1738 C CA . GLN A 1 225 ? 37.291 8.136 -63.866 1.00 81.12 225 GLN A CA 1
ATOM 1739 C C . GLN A 1 225 ? 37.995 9.499 -64.010 1.00 81.12 225 GLN A C 1
ATOM 1741 O O . GLN A 1 225 ? 37.933 10.117 -65.083 1.00 81.12 225 GLN A O 1
ATOM 1746 N N . ILE A 1 226 ? 38.591 10.012 -62.933 1.00 77.50 226 ILE A N 1
ATOM 1747 C CA . ILE A 1 226 ? 39.397 11.239 -62.923 1.00 77.50 226 ILE A CA 1
ATOM 1748 C C . ILE A 1 226 ? 40.873 10.901 -63.177 1.00 77.50 226 ILE A C 1
ATOM 1750 O O . ILE A 1 226 ? 41.510 11.573 -63.985 1.00 77.50 226 ILE A O 1
ATOM 1754 N N . GLY A 1 227 ? 41.408 9.843 -62.557 1.00 71.50 227 GLY A N 1
ATOM 1755 C CA . GLY A 1 227 ? 42.825 9.488 -62.682 1.00 71.50 227 GLY A CA 1
ATOM 1756 C C . GLY A 1 227 ? 43.766 10.580 -62.148 1.00 71.50 227 GLY A C 1
ATOM 1757 O O . GLY A 1 227 ? 43.348 11.472 -61.418 1.00 71.50 227 GLY A O 1
ATOM 1758 N N . ILE A 1 228 ? 45.054 10.514 -62.497 1.00 65.62 228 ILE A N 1
ATOM 1759 C CA . ILE A 1 228 ? 46.060 11.479 -62.017 1.00 65.62 228 ILE A CA 1
ATOM 1760 C C . ILE A 1 228 ? 45.983 12.761 -62.863 1.00 65.62 228 ILE A C 1
ATOM 1762 O O . ILE A 1 228 ? 46.697 12.888 -63.859 1.00 65.62 228 ILE A O 1
ATOM 1766 N N . LEU A 1 229 ? 45.108 13.699 -62.487 1.00 64.12 229 LEU A N 1
ATOM 1767 C CA . LEU A 1 229 ? 44.923 14.979 -63.181 1.00 64.12 229 LEU A CA 1
ATOM 1768 C C . LEU A 1 229 ? 44.777 16.166 -62.213 1.00 64.12 229 LEU A C 1
ATOM 1770 O O . LEU A 1 229 ? 44.107 16.080 -61.187 1.00 64.12 229 LEU A O 1
ATOM 1774 N N . ASP A 1 230 ? 45.362 17.302 -62.596 1.00 67.38 230 ASP A N 1
ATOM 1775 C CA . ASP A 1 230 ? 45.273 18.584 -61.888 1.00 67.38 230 ASP A CA 1
ATOM 1776 C C . ASP A 1 230 ? 44.163 19.461 -62.504 1.00 67.38 230 ASP A C 1
ATOM 1778 O O . ASP A 1 230 ? 44.130 19.703 -63.715 1.00 67.38 230 ASP A O 1
ATOM 1782 N N . LEU A 1 231 ? 43.251 19.962 -61.664 1.00 69.50 231 LEU A N 1
ATOM 1783 C CA . LEU A 1 231 ? 42.137 20.828 -62.062 1.00 69.50 231 LEU A CA 1
ATOM 1784 C C . LEU A 1 231 ? 42.600 22.159 -62.683 1.00 69.50 231 LEU A C 1
ATOM 1786 O O . LEU A 1 231 ? 41.920 22.682 -63.569 1.00 69.50 231 LEU A O 1
ATOM 1790 N N . GLU A 1 232 ? 43.726 22.727 -62.247 1.00 74.56 232 GLU A N 1
ATOM 1791 C CA . GLU A 1 232 ? 44.268 23.960 -62.825 1.00 74.56 232 GLU A CA 1
ATOM 1792 C C . GLU A 1 232 ? 44.918 23.696 -64.193 1.00 74.56 232 GLU A C 1
ATOM 1794 O O . GLU A 1 232 ? 44.801 24.527 -65.097 1.00 74.56 232 GLU A O 1
ATOM 1799 N N . VAL A 1 233 ? 45.520 22.516 -64.390 1.00 79.75 233 VAL A N 1
ATOM 1800 C CA . VAL A 1 233 ? 46.021 22.067 -65.702 1.00 79.75 233 VAL A CA 1
ATOM 1801 C C . VAL A 1 233 ? 44.860 21.818 -66.667 1.00 79.75 233 VAL A C 1
ATOM 1803 O O . VAL A 1 233 ? 44.855 22.405 -67.747 1.00 79.75 233 VAL A O 1
ATOM 1806 N N . ILE A 1 234 ? 43.829 21.061 -66.265 1.00 80.88 234 ILE A N 1
ATOM 1807 C CA . ILE A 1 234 ? 42.633 20.822 -67.096 1.00 80.88 234 ILE A CA 1
ATOM 1808 C C . ILE A 1 234 ? 41.967 22.146 -67.495 1.00 80.88 234 ILE A C 1
ATOM 1810 O O . ILE A 1 234 ? 41.578 22.313 -68.648 1.00 80.88 234 ILE A O 1
ATOM 1814 N N . ARG A 1 235 ? 41.841 23.111 -66.571 1.00 81.00 235 ARG A N 1
ATOM 1815 C CA . ARG A 1 235 ? 41.256 24.430 -66.878 1.00 81.00 235 ARG A CA 1
ATOM 1816 C C . ARG A 1 235 ? 42.082 25.212 -67.903 1.00 81.00 235 ARG A C 1
ATOM 1818 O O . ARG A 1 235 ? 41.492 25.830 -68.785 1.00 81.00 235 ARG A O 1
ATOM 1825 N N . LYS A 1 236 ? 43.417 25.160 -67.821 1.00 85.94 236 LYS A N 1
ATOM 1826 C CA . LYS A 1 236 ? 44.319 25.797 -68.797 1.00 85.94 236 LYS A CA 1
ATOM 1827 C C . LYS A 1 236 ? 44.272 25.104 -70.161 1.00 85.94 236 LYS A C 1
ATOM 1829 O O . LYS A 1 236 ? 44.187 25.800 -71.168 1.00 85.94 236 LYS A O 1
ATOM 1834 N N . GLU A 1 237 ? 44.264 23.769 -70.206 1.00 86.62 237 GLU A N 1
ATOM 1835 C CA . GLU A 1 237 ? 44.070 23.008 -71.452 1.00 86.62 237 GLU A CA 1
ATOM 1836 C C . GLU A 1 237 ? 42.718 23.317 -72.102 1.00 86.62 237 GLU A C 1
ATOM 1838 O O . GLU A 1 237 ? 42.659 23.571 -73.303 1.00 86.62 237 GLU A O 1
ATOM 1843 N N . LEU A 1 238 ? 41.639 23.338 -71.311 1.00 88.81 238 LEU A N 1
ATOM 1844 C CA . LEU A 1 238 ? 40.293 23.641 -71.790 1.00 88.81 238 LEU A CA 1
ATOM 1845 C C . LEU A 1 238 ? 40.226 25.055 -72.377 1.00 88.81 238 LEU A C 1
ATOM 1847 O O . LEU A 1 238 ? 39.787 25.207 -73.513 1.00 88.81 238 LEU A O 1
ATOM 1851 N N . GLN A 1 239 ? 40.717 26.070 -71.657 1.00 89.81 239 GLN A N 1
ATOM 1852 C CA . GLN A 1 239 ? 40.742 27.445 -72.160 1.00 89.81 239 GLN A CA 1
ATOM 1853 C C . GLN A 1 239 ? 41.561 27.560 -73.457 1.00 89.81 239 GLN A C 1
ATOM 1855 O O . GLN A 1 239 ? 41.069 28.121 -74.434 1.00 89.81 239 GLN A O 1
ATOM 1860 N N . ALA A 1 240 ? 42.770 26.990 -73.501 1.00 90.38 240 ALA A N 1
ATOM 1861 C CA . ALA A 1 240 ? 43.620 27.033 -74.691 1.00 90.38 240 ALA A CA 1
ATOM 1862 C C . ALA A 1 240 ? 42.959 26.349 -75.903 1.00 90.38 240 ALA A C 1
ATOM 1864 O O . ALA A 1 240 ? 42.965 26.903 -77.003 1.00 90.38 240 ALA A O 1
ATOM 1865 N N . ALA A 1 241 ? 42.327 25.189 -75.702 1.00 90.25 241 ALA A N 1
ATOM 1866 C CA . ALA A 1 241 ? 41.602 24.478 -76.753 1.00 90.25 241 ALA A CA 1
ATOM 1867 C C . ALA A 1 241 ? 40.342 25.234 -77.219 1.00 90.25 241 ALA A C 1
ATOM 1869 O O . ALA A 1 241 ? 40.003 25.195 -78.403 1.00 90.25 241 ALA A O 1
ATOM 1870 N N . GLU A 1 242 ? 39.646 25.953 -76.332 1.00 90.12 242 GLU A N 1
ATOM 1871 C CA . GLU A 1 242 ? 38.504 26.793 -76.712 1.00 90.12 242 GLU A CA 1
ATOM 1872 C C . GLU A 1 242 ? 38.919 28.065 -77.466 1.00 90.12 242 GLU A C 1
ATOM 1874 O O . GLU A 1 242 ? 38.242 28.443 -78.431 1.00 90.12 242 GLU A O 1
ATOM 1879 N N . GLU A 1 243 ? 40.039 28.689 -77.092 1.00 91.50 243 GLU A N 1
ATOM 1880 C CA . GLU A 1 243 ? 40.642 29.819 -77.809 1.00 91.50 243 GLU A CA 1
ATOM 1881 C C . GLU A 1 243 ? 41.128 29.397 -79.207 1.00 91.50 243 GLU A C 1
ATOM 1883 O O . GLU A 1 243 ? 40.744 30.017 -80.204 1.00 91.50 243 GLU A O 1
ATOM 1888 N N . GLU A 1 244 ? 41.877 28.291 -79.315 1.00 92.12 244 GLU A N 1
ATOM 1889 C CA . GLU A 1 244 ? 42.323 27.735 -80.599 1.00 92.12 244 GLU A CA 1
ATOM 1890 C C . GLU A 1 244 ? 41.130 27.361 -81.490 1.00 92.12 244 GLU A C 1
ATOM 1892 O O . GLU A 1 244 ? 41.060 27.795 -82.644 1.00 92.12 244 GLU A O 1
ATOM 1897 N N . ARG A 1 245 ? 40.129 26.643 -80.957 1.00 92.56 245 ARG A N 1
ATOM 1898 C CA . ARG A 1 245 ? 38.902 26.290 -81.695 1.00 92.56 245 ARG A CA 1
ATOM 1899 C C . ARG A 1 245 ? 38.197 27.533 -82.233 1.00 92.56 245 ARG A C 1
ATOM 1901 O O . ARG A 1 245 ? 37.735 27.526 -83.375 1.00 92.56 245 ARG A O 1
ATOM 1908 N N . SER A 1 246 ? 38.129 28.601 -81.441 1.00 91.38 246 SER A N 1
ATOM 1909 C CA . SER A 1 246 ? 37.516 29.869 -81.849 1.00 91.38 246 SER A CA 1
ATOM 1910 C C . SER A 1 246 ? 38.306 30.545 -82.976 1.00 91.38 246 SER A C 1
ATOM 1912 O O . SER A 1 246 ? 37.706 31.010 -83.949 1.00 91.38 246 SER A O 1
ATOM 1914 N N . GLY A 1 247 ? 39.641 30.520 -82.910 1.00 91.88 247 GLY A N 1
ATOM 1915 C CA . GLY A 1 247 ? 40.526 30.985 -83.983 1.00 91.88 247 GLY A CA 1
ATOM 1916 C C . GLY A 1 247 ? 40.381 30.182 -85.282 1.00 91.88 247 GLY A C 1
ATOM 1917 O O . GLY A 1 247 ? 40.238 30.767 -86.358 1.00 91.88 247 GLY A O 1
ATOM 1918 N N . LEU A 1 248 ? 40.336 28.848 -85.198 1.00 92.62 248 LEU A N 1
ATOM 1919 C CA . LEU A 1 248 ? 40.131 27.971 -86.358 1.00 92.62 248 LEU A CA 1
ATOM 1920 C C . LEU A 1 248 ? 38.747 28.176 -86.993 1.00 92.62 248 LEU A C 1
ATOM 1922 O O . LEU A 1 248 ? 38.647 28.248 -88.220 1.00 92.62 248 LEU A O 1
ATOM 1926 N N . ILE A 1 249 ? 37.689 28.337 -86.187 1.00 91.00 249 ILE A N 1
ATOM 1927 C CA . ILE A 1 249 ? 36.340 28.675 -86.673 1.00 91.00 249 ILE A CA 1
ATOM 1928 C C . ILE A 1 249 ? 36.347 30.030 -87.391 1.00 91.00 249 ILE A C 1
ATOM 1930 O O . ILE A 1 249 ? 35.793 30.132 -88.486 1.00 91.00 249 ILE A O 1
ATOM 1934 N N . ALA A 1 250 ? 36.990 31.057 -86.827 1.00 91.62 250 ALA A N 1
ATOM 1935 C CA . ALA A 1 250 ? 37.090 32.373 -87.458 1.00 91.62 250 ALA A CA 1
ATOM 1936 C C . ALA A 1 250 ? 37.824 32.310 -88.812 1.00 91.62 250 ALA A C 1
ATOM 1938 O O . ALA A 1 250 ? 37.314 32.828 -89.806 1.00 91.62 250 ALA A O 1
ATOM 1939 N N . ASN A 1 251 ? 38.960 31.607 -88.875 1.00 91.94 251 ASN A N 1
ATOM 1940 C CA . ASN A 1 251 ? 39.731 31.392 -90.102 1.00 91.94 251 ASN A CA 1
ATOM 1941 C C . ASN A 1 251 ? 38.917 30.626 -91.165 1.00 91.94 251 ASN A C 1
ATOM 1943 O O . ASN A 1 251 ? 38.787 31.076 -92.305 1.00 91.94 251 ASN A O 1
ATOM 1947 N N . ARG A 1 252 ? 38.261 29.518 -90.786 1.00 94.00 252 ARG A N 1
ATOM 1948 C CA . ARG A 1 252 ? 37.371 28.766 -91.689 1.00 94.00 252 ARG A CA 1
ATOM 1949 C C . ARG A 1 252 ? 36.245 29.655 -92.224 1.00 94.00 252 ARG A C 1
ATOM 1951 O O . ARG A 1 252 ? 35.970 29.622 -93.420 1.00 94.00 252 ARG A O 1
ATOM 1958 N N . ASN A 1 253 ? 35.625 30.472 -91.372 1.00 91.75 253 ASN A N 1
ATOM 1959 C CA . ASN A 1 253 ? 34.557 31.386 -91.779 1.00 91.75 253 ASN A CA 1
ATOM 1960 C C . ASN A 1 253 ? 35.069 32.470 -92.754 1.00 91.75 253 ASN A C 1
ATOM 1962 O O . ASN A 1 253 ? 34.377 32.784 -93.722 1.00 91.75 253 ASN A O 1
ATOM 1966 N N . GLN A 1 254 ? 36.283 33.000 -92.559 1.00 91.62 254 GLN A N 1
ATOM 1967 C CA . GLN A 1 254 ? 36.927 33.923 -93.507 1.00 91.62 254 GLN A CA 1
ATOM 1968 C C . GLN A 1 254 ? 37.213 33.252 -94.858 1.00 91.62 254 GLN A C 1
ATOM 1970 O O . GLN A 1 254 ? 36.897 33.821 -95.903 1.00 91.62 254 GLN A O 1
ATOM 1975 N N . LEU A 1 255 ? 37.738 32.024 -94.863 1.00 90.50 255 LEU A N 1
ATOM 1976 C CA . LEU A 1 255 ? 37.952 31.250 -96.090 1.00 90.50 255 LEU A CA 1
ATOM 1977 C C . LEU A 1 255 ? 36.629 30.917 -96.799 1.00 90.50 255 LEU A C 1
ATOM 1979 O O . LEU A 1 255 ? 36.556 30.997 -98.022 1.00 90.50 255 LEU A O 1
ATOM 1983 N N . GLN A 1 256 ? 35.554 30.627 -96.059 1.00 89.62 256 GLN A N 1
ATOM 1984 C CA . GLN A 1 256 ? 34.208 30.442 -96.618 1.00 89.62 256 GLN A CA 1
ATOM 1985 C C . GLN A 1 256 ? 33.664 31.736 -97.254 1.00 89.62 256 GLN A C 1
ATOM 1987 O O . GLN A 1 256 ? 33.055 31.679 -98.324 1.00 89.62 256 GLN A O 1
ATOM 1992 N N . GLN A 1 257 ? 33.927 32.907 -96.662 1.00 89.19 257 GLN A N 1
ATOM 1993 C CA . GLN A 1 257 ? 33.596 34.206 -97.265 1.00 89.19 257 GLN A CA 1
ATOM 1994 C C . GLN A 1 257 ? 34.416 34.476 -98.537 1.00 89.19 257 GLN A C 1
ATOM 1996 O O . GLN A 1 257 ? 33.848 34.892 -99.545 1.00 89.19 257 GLN A O 1
ATOM 2001 N N . GLN A 1 258 ? 35.721 34.186 -98.536 1.00 87.12 258 GLN A N 1
ATOM 2002 C CA . GLN A 1 258 ? 36.563 34.293 -99.735 1.00 87.12 258 GLN A CA 1
ATOM 2003 C C . GLN A 1 258 ? 36.082 33.354 -100.850 1.00 87.12 258 GLN A C 1
ATOM 2005 O O . GLN A 1 258 ? 35.920 33.792 -101.987 1.00 87.12 258 GLN A O 1
ATOM 2010 N N . LEU A 1 259 ? 35.766 32.096 -100.525 1.00 87.50 259 LEU A N 1
ATOM 2011 C CA . LEU A 1 259 ? 35.211 31.120 -101.466 1.00 87.50 259 LEU A CA 1
ATOM 2012 C C . LEU A 1 259 ? 33.891 31.614 -102.081 1.00 87.50 259 LEU A C 1
ATOM 2014 O O . LEU A 1 259 ? 33.689 31.489 -103.288 1.00 87.50 259 LEU A O 1
ATOM 2018 N N . HIS A 1 260 ? 33.016 32.222 -101.273 1.00 86.31 260 HIS A N 1
ATOM 2019 C CA . HIS A 1 260 ? 31.761 32.811 -101.741 1.00 86.31 260 HIS A CA 1
ATOM 2020 C C . HIS A 1 260 ? 31.986 34.019 -102.667 1.00 86.31 260 HIS A C 1
ATOM 2022 O O . HIS A 1 260 ? 31.366 34.096 -103.726 1.00 86.31 260 HIS A O 1
ATOM 2028 N N . LEU A 1 261 ? 32.913 34.924 -102.331 1.00 84.88 261 LEU A N 1
ATOM 2029 C CA . LEU A 1 261 ? 33.277 36.065 -103.183 1.00 84.88 261 LEU A CA 1
ATOM 2030 C C . LEU A 1 261 ? 33.886 35.617 -104.521 1.00 84.88 261 LEU A C 1
ATOM 2032 O O . LEU A 1 261 ? 33.548 36.173 -105.567 1.00 84.88 261 LEU A O 1
ATOM 2036 N N . ILE A 1 262 ? 34.725 34.577 -104.515 1.00 83.31 262 ILE A N 1
ATOM 2037 C CA . ILE A 1 262 ? 35.266 33.993 -105.749 1.00 83.31 262 ILE A CA 1
ATOM 2038 C C . ILE A 1 262 ? 34.133 33.361 -106.574 1.00 83.31 262 ILE A C 1
ATOM 2040 O O . ILE A 1 262 ? 34.040 33.633 -107.772 1.00 83.31 262 ILE A O 1
ATOM 2044 N N . ALA A 1 263 ? 33.223 32.606 -105.948 1.00 80.19 263 ALA A N 1
ATOM 2045 C CA . ALA A 1 263 ? 32.072 32.000 -106.624 1.00 80.19 263 ALA A CA 1
ATOM 2046 C C . ALA A 1 263 ? 31.125 33.044 -107.250 1.00 80.19 263 ALA A C 1
ATOM 2048 O O . ALA A 1 263 ? 30.638 32.835 -108.362 1.00 80.19 263 ALA A O 1
ATOM 2049 N N . LEU A 1 264 ? 30.913 34.188 -106.586 1.00 80.50 264 LEU A N 1
ATOM 2050 C CA . LEU A 1 264 ? 30.207 35.340 -107.161 1.00 80.50 264 LEU A CA 1
ATOM 2051 C C . LEU A 1 264 ? 30.963 35.918 -108.369 1.00 80.50 264 LEU A C 1
ATOM 2053 O O . LEU A 1 264 ? 30.344 36.187 -109.396 1.00 80.50 264 LEU A O 1
ATOM 2057 N N . SER A 1 265 ? 32.295 36.052 -108.302 1.00 75.56 265 SER A N 1
ATOM 2058 C CA . SER A 1 265 ? 33.087 36.588 -109.424 1.00 75.56 265 SER A CA 1
ATOM 2059 C C . SER A 1 265 ? 32.994 35.736 -110.703 1.00 75.56 265 SER A C 1
ATOM 2061 O O . SER A 1 265 ? 32.994 36.281 -111.807 1.00 75.56 265 SER A O 1
ATOM 2063 N N . MET A 1 266 ? 32.823 34.411 -110.578 1.00 71.94 266 MET A N 1
ATOM 2064 C CA . MET A 1 266 ? 32.682 33.504 -111.729 1.00 71.94 266 MET A CA 1
ATOM 2065 C C . MET A 1 266 ? 31.346 33.636 -112.478 1.00 71.94 266 MET A C 1
ATOM 2067 O O . MET A 1 266 ? 31.227 33.127 -113.592 1.00 71.94 266 MET A O 1
ATOM 2071 N N . GLN A 1 267 ? 30.351 34.345 -111.931 1.00 68.94 267 GLN A N 1
ATOM 2072 C CA . GLN A 1 267 ? 29.091 34.623 -112.636 1.00 68.94 267 GLN A CA 1
ATOM 2073 C C . GLN A 1 267 ? 29.293 35.511 -113.878 1.00 68.94 267 GLN A C 1
ATOM 2075 O O . GLN A 1 267 ? 28.451 35.507 -114.772 1.00 68.94 267 GLN A O 1
ATOM 2080 N N . ALA A 1 268 ? 30.421 36.228 -113.970 1.00 63.09 268 ALA A N 1
ATOM 2081 C CA . ALA A 1 268 ? 30.790 37.019 -115.146 1.00 63.09 268 ALA A CA 1
ATOM 2082 C C . ALA A 1 268 ? 31.465 36.193 -116.267 1.00 63.09 268 ALA A C 1
ATOM 2084 O O . ALA A 1 268 ? 31.651 36.701 -117.372 1.00 63.09 268 ALA A O 1
ATOM 2085 N N . GLY A 1 269 ? 31.849 34.939 -115.997 1.00 61.69 269 GLY A N 1
ATOM 2086 C CA . GLY A 1 269 ? 32.497 34.038 -116.954 1.00 61.69 269 GLY A CA 1
ATOM 2087 C C . GLY A 1 269 ? 33.511 33.079 -116.306 1.00 61.69 269 GLY A C 1
ATOM 2088 O O . GLY A 1 269 ? 34.028 33.356 -115.221 1.00 61.69 269 GLY A O 1
ATOM 2089 N N . PRO A 1 270 ? 33.827 31.941 -116.957 1.00 64.38 270 PRO A N 1
ATOM 2090 C CA . PRO A 1 270 ? 34.728 30.933 -116.402 1.00 64.38 270 PRO A CA 1
ATOM 2091 C C . PRO A 1 270 ? 36.187 31.416 -116.370 1.00 64.38 270 PRO A C 1
ATOM 2093 O O . PRO A 1 270 ? 36.805 31.641 -117.410 1.00 64.38 270 PRO A O 1
ATOM 2096 N N . ASN A 1 271 ? 36.761 31.512 -115.169 1.00 71.19 271 ASN A N 1
ATOM 2097 C CA . ASN A 1 271 ? 38.171 31.836 -114.945 1.00 71.19 271 ASN A CA 1
ATOM 2098 C C . ASN A 1 271 ? 38.922 30.594 -114.411 1.00 71.19 271 ASN A C 1
ATOM 2100 O O . ASN A 1 271 ? 38.692 30.209 -113.263 1.00 71.19 271 ASN A O 1
ATOM 2104 N N . PRO A 1 272 ? 39.845 29.980 -115.180 1.00 67.38 272 PRO A N 1
ATOM 2105 C CA . PRO A 1 272 ? 40.583 28.791 -114.739 1.00 67.38 272 PRO A CA 1
ATOM 2106 C C . PRO A 1 272 ? 41.377 28.982 -113.437 1.00 67.38 272 PRO A C 1
ATOM 2108 O O . PRO A 1 272 ? 41.454 28.061 -112.627 1.00 67.38 272 PRO A O 1
ATOM 2111 N N . GLY A 1 273 ? 41.920 30.182 -113.197 1.00 73.25 273 GLY A N 1
ATOM 2112 C CA . GLY A 1 273 ? 42.635 30.496 -111.956 1.00 73.25 273 GLY A CA 1
ATOM 2113 C C . GLY A 1 273 ? 41.712 30.577 -110.736 1.00 73.25 273 GLY A C 1
ATOM 2114 O O . GLY A 1 273 ? 42.119 30.212 -109.635 1.00 73.25 273 GLY A O 1
ATOM 2115 N N . ALA A 1 274 ? 40.453 30.984 -110.931 1.00 74.75 274 ALA A N 1
ATOM 2116 C CA . ALA A 1 274 ? 39.449 30.986 -109.869 1.00 74.75 274 ALA A CA 1
ATOM 2117 C C . ALA A 1 274 ? 39.045 29.557 -109.471 1.00 74.75 274 ALA A C 1
ATOM 2119 O O . ALA A 1 274 ? 38.921 29.278 -108.283 1.00 74.75 274 ALA A O 1
ATOM 2120 N N . VAL A 1 275 ? 38.908 28.638 -110.435 1.00 77.25 275 VAL A N 1
ATOM 2121 C CA . VAL A 1 275 ? 38.557 27.229 -110.167 1.00 77.25 275 VAL A CA 1
ATOM 2122 C C . VAL A 1 275 ? 39.622 26.537 -109.308 1.00 77.25 275 VAL A C 1
ATOM 2124 O O . VAL A 1 275 ? 39.287 25.880 -108.323 1.00 77.25 275 VAL A O 1
ATOM 2127 N N . GLU A 1 276 ? 40.905 26.724 -109.628 1.00 78.44 276 GLU A N 1
ATOM 2128 C CA . GLU A 1 276 ? 42.003 26.148 -108.841 1.00 78.44 276 GLU A CA 1
ATOM 2129 C C . GLU A 1 276 ? 42.122 26.798 -107.449 1.00 78.44 276 GLU A C 1
ATOM 2131 O O . GLU A 1 276 ? 42.291 26.090 -106.455 1.00 78.44 276 GLU A O 1
ATOM 2136 N N . ALA A 1 277 ? 41.931 28.119 -107.337 1.00 80.06 277 ALA A N 1
ATOM 2137 C CA . ALA A 1 277 ? 41.860 28.791 -106.038 1.00 80.06 277 ALA A CA 1
ATOM 2138 C C . ALA A 1 277 ? 40.686 28.273 -105.183 1.00 80.06 277 ALA A C 1
ATOM 2140 O O . ALA A 1 277 ? 40.857 28.007 -103.994 1.00 80.06 277 ALA A O 1
ATOM 2141 N N . MET A 1 278 ? 39.508 28.054 -105.783 1.00 81.44 278 MET A N 1
ATOM 2142 C CA . MET A 1 278 ? 38.359 27.458 -105.095 1.00 81.44 278 MET A CA 1
ATOM 2143 C C . MET A 1 278 ? 38.641 26.029 -104.624 1.00 81.44 278 MET A C 1
ATOM 2145 O O . MET A 1 278 ? 38.229 25.682 -103.517 1.00 81.44 278 MET A O 1
ATOM 2149 N N . ARG A 1 279 ? 39.362 25.211 -105.406 1.00 84.12 279 ARG A N 1
ATOM 2150 C CA . ARG A 1 279 ? 39.786 23.864 -104.986 1.00 84.12 279 ARG A CA 1
ATOM 2151 C C . ARG A 1 279 ? 40.690 23.933 -103.754 1.00 84.12 279 ARG A C 1
ATOM 2153 O O . ARG A 1 279 ? 40.392 23.295 -102.747 1.00 84.12 279 ARG A O 1
ATOM 2160 N N . GLN A 1 280 ? 41.741 24.752 -103.804 1.00 86.19 280 GLN A N 1
ATOM 2161 C CA . GLN A 1 280 ? 42.699 24.901 -102.703 1.00 86.19 280 GLN A CA 1
ATOM 2162 C C . GLN A 1 280 ? 42.035 25.436 -101.422 1.00 86.19 280 GLN A C 1
ATOM 2164 O O . GLN A 1 280 ? 42.254 24.886 -100.342 1.00 86.19 280 GLN A O 1
ATOM 2169 N N . ILE A 1 281 ? 41.164 26.446 -101.535 1.00 87.69 281 ILE A N 1
ATOM 2170 C CA . ILE A 1 281 ? 40.401 26.986 -100.399 1.00 87.69 281 ILE A CA 1
ATOM 2171 C C . ILE A 1 281 ? 39.415 25.941 -99.849 1.00 87.69 281 ILE A C 1
ATOM 2173 O O . ILE A 1 281 ? 39.286 25.805 -98.634 1.00 87.69 281 ILE A O 1
ATOM 2177 N N . SER A 1 282 ? 38.763 25.147 -100.706 1.00 86.25 282 SER A N 1
ATOM 2178 C CA . SER A 1 282 ? 37.859 24.070 -100.264 1.00 86.25 282 SER A CA 1
ATOM 2179 C C . SER A 1 282 ? 38.603 22.963 -99.509 1.00 86.25 282 SER A C 1
ATOM 2181 O O . SER A 1 282 ? 38.123 22.496 -98.478 1.00 86.25 282 SER A O 1
ATOM 2183 N N . GLU A 1 283 ? 39.802 22.584 -99.958 1.00 89.06 283 GLU A N 1
ATOM 2184 C CA . GLU A 1 283 ? 40.664 21.627 -99.249 1.00 89.06 283 GLU A CA 1
ATOM 2185 C C . GLU A 1 283 ? 41.167 22.173 -97.905 1.00 89.06 283 GLU A C 1
ATOM 2187 O O . GLU A 1 283 ? 41.264 21.418 -96.937 1.00 89.06 283 GLU A O 1
ATOM 2192 N N . GLN A 1 284 ? 41.448 23.477 -97.805 1.00 89.56 284 GLN A N 1
ATOM 2193 C CA . GLN A 1 284 ? 41.775 24.124 -96.529 1.00 89.56 284 GLN A CA 1
ATOM 2194 C C . GLN A 1 284 ? 40.566 24.161 -95.582 1.00 89.56 284 GLN A C 1
ATOM 2196 O O . GLN A 1 284 ? 40.705 23.819 -94.410 1.00 89.56 284 GLN A O 1
ATOM 2201 N N . ILE A 1 285 ? 39.370 24.496 -96.081 1.00 89.81 285 ILE A N 1
ATOM 2202 C CA . ILE A 1 285 ? 38.120 24.472 -95.302 1.00 89.81 285 ILE A CA 1
ATOM 2203 C C . ILE A 1 285 ? 37.811 23.056 -94.797 1.00 89.81 285 ILE A C 1
ATOM 2205 O O . ILE A 1 285 ? 37.384 22.914 -93.651 1.00 89.81 285 ILE A O 1
ATOM 2209 N N . ALA A 1 286 ? 38.054 22.016 -95.601 1.00 89.38 286 ALA A N 1
ATOM 2210 C CA . ALA A 1 286 ? 37.880 20.624 -95.185 1.00 89.38 286 ALA A CA 1
ATOM 2211 C C . ALA A 1 286 ? 38.811 20.264 -94.012 1.00 89.38 286 ALA A C 1
ATOM 2213 O O . ALA A 1 286 ? 38.323 19.868 -92.955 1.00 89.38 286 ALA A O 1
ATOM 2214 N N . ARG A 1 287 ? 40.124 20.512 -94.148 1.00 91.38 287 ARG A N 1
ATOM 2215 C CA . ARG A 1 287 ? 41.119 20.262 -93.082 1.00 91.38 287 ARG A CA 1
ATOM 2216 C C . ARG A 1 287 ? 40.832 21.065 -91.810 1.00 91.38 287 ARG A C 1
ATOM 2218 O O . ARG A 1 287 ? 40.955 20.540 -90.710 1.00 91.38 287 ARG A O 1
ATOM 2225 N N . LEU A 1 288 ? 40.412 22.326 -91.943 1.00 91.31 288 LEU A N 1
ATOM 2226 C CA . LEU A 1 288 ? 39.991 23.141 -90.799 1.00 91.31 288 LEU A CA 1
ATOM 2227 C C . LEU A 1 288 ? 38.722 22.591 -90.142 1.00 91.31 288 LEU A C 1
ATOM 2229 O O . LEU A 1 288 ? 38.605 22.647 -88.926 1.00 91.31 288 LEU A O 1
ATOM 2233 N N . THR A 1 289 ? 37.776 22.051 -90.911 1.00 91.56 289 THR A N 1
ATOM 2234 C CA . THR A 1 289 ? 36.542 21.465 -90.363 1.00 91.56 289 THR A CA 1
ATOM 2235 C C . THR A 1 289 ? 36.831 20.182 -89.582 1.00 91.56 289 THR A C 1
ATOM 2237 O O . THR A 1 289 ? 36.282 20.008 -88.499 1.00 91.56 289 THR A O 1
ATOM 2240 N N . GLU A 1 290 ? 37.742 19.342 -90.076 1.00 91.94 290 GLU A N 1
ATOM 2241 C CA . GLU A 1 290 ? 38.261 18.163 -89.368 1.00 91.94 290 GLU A CA 1
ATOM 2242 C C . GLU A 1 290 ? 39.003 18.557 -88.076 1.00 91.94 290 GLU A C 1
ATOM 2244 O O . GLU A 1 290 ? 38.686 18.052 -87.001 1.00 91.94 290 GLU A O 1
ATOM 2249 N N . ALA A 1 291 ? 39.905 19.544 -88.137 1.00 90.94 291 ALA A N 1
ATOM 2250 C CA . ALA A 1 291 ? 40.597 20.060 -86.953 1.00 90.94 291 ALA A CA 1
ATOM 2251 C C . ALA A 1 291 ? 39.625 20.641 -85.905 1.00 90.94 291 ALA A C 1
ATOM 2253 O O . ALA A 1 291 ? 39.736 20.332 -84.720 1.00 90.94 291 ALA A O 1
ATOM 2254 N N . ILE A 1 292 ? 38.628 21.428 -86.333 1.00 91.44 292 ILE A N 1
ATOM 2255 C CA . ILE A 1 292 ? 37.575 21.970 -85.457 1.00 91.44 292 ILE A CA 1
ATOM 2256 C C . ILE A 1 292 ? 36.736 20.846 -84.835 1.00 91.44 292 ILE A C 1
ATOM 2258 O O . ILE A 1 292 ? 36.331 20.979 -83.681 1.00 91.44 292 ILE A O 1
ATOM 2262 N N . HIS A 1 293 ? 36.468 19.754 -85.559 1.00 92.56 293 HIS A N 1
ATOM 2263 C CA . HIS A 1 293 ? 35.733 18.603 -85.031 1.00 92.56 293 HIS A CA 1
ATOM 2264 C C . HIS A 1 293 ? 36.527 17.902 -83.924 1.00 92.56 293 HIS A C 1
ATOM 2266 O O . HIS A 1 293 ? 36.033 17.836 -82.798 1.00 92.56 293 HIS A O 1
ATOM 2272 N N . ASN A 1 294 ? 37.768 17.494 -84.203 1.00 91.19 294 ASN A N 1
ATOM 2273 C CA . ASN A 1 294 ? 38.642 16.808 -83.244 1.00 91.19 294 ASN A CA 1
ATOM 2274 C C . ASN A 1 294 ? 38.875 17.663 -81.982 1.00 91.19 294 ASN A C 1
ATOM 2276 O O . ASN A 1 294 ? 38.803 17.178 -80.852 1.00 91.19 294 ASN A O 1
ATOM 2280 N N . LEU A 1 295 ? 39.089 18.972 -82.160 1.00 91.06 295 LEU A N 1
ATOM 2281 C CA . LEU A 1 295 ? 39.273 19.910 -81.052 1.00 91.06 295 LEU A CA 1
ATOM 2282 C C . LEU A 1 295 ? 37.967 20.155 -80.271 1.00 91.06 295 LEU A C 1
ATOM 2284 O O . LEU A 1 295 ? 38.002 20.378 -79.063 1.00 91.06 295 LEU A O 1
ATOM 2288 N N . SER A 1 296 ? 36.799 20.050 -80.917 1.00 90.88 296 SER A N 1
ATOM 2289 C CA . SER A 1 296 ? 35.498 20.092 -80.230 1.00 90.88 296 SER A CA 1
ATOM 2290 C C . SER A 1 296 ? 35.235 18.837 -79.397 1.00 90.88 296 SER A C 1
ATOM 2292 O O . SER A 1 296 ? 34.668 18.955 -78.311 1.00 90.88 296 SER A O 1
ATOM 2294 N N . GLU A 1 297 ? 35.675 17.660 -79.851 1.00 91.81 297 GLU A N 1
ATOM 2295 C CA . GLU A 1 297 ? 35.629 16.435 -79.043 1.00 91.81 297 GLU A CA 1
ATOM 2296 C C . GLU A 1 297 ? 36.542 16.550 -77.816 1.00 91.81 297 GLU A C 1
ATOM 2298 O O . GLU A 1 297 ? 36.086 16.296 -76.700 1.00 91.81 297 GLU A O 1
ATOM 2303 N N . ARG A 1 298 ? 37.781 17.041 -77.980 1.00 89.25 298 ARG A N 1
ATOM 2304 C CA . ARG A 1 298 ? 38.703 17.271 -76.850 1.00 89.25 298 ARG A CA 1
ATOM 2305 C C . ARG A 1 298 ? 38.170 18.305 -75.852 1.00 89.25 298 ARG A C 1
ATOM 2307 O O . ARG A 1 298 ? 38.254 18.073 -74.649 1.00 89.25 298 ARG A O 1
ATOM 2314 N N . VAL A 1 299 ? 37.567 19.402 -76.317 1.00 89.94 299 VAL A N 1
ATOM 2315 C CA . VAL A 1 299 ? 36.878 20.369 -75.438 1.00 89.94 299 VAL A CA 1
ATOM 2316 C C . VAL A 1 299 ? 35.704 19.714 -74.696 1.00 89.94 299 VAL A C 1
ATOM 2318 O O . VAL A 1 299 ? 35.498 19.986 -73.514 1.00 89.94 299 VAL A O 1
ATOM 2321 N N . SER A 1 300 ? 34.948 18.825 -75.349 1.00 90.62 300 SER A N 1
ATOM 2322 C CA . SER A 1 300 ? 33.848 18.097 -74.706 1.00 90.62 300 SER A CA 1
ATOM 2323 C C . SER A 1 300 ? 34.350 17.131 -73.623 1.00 90.62 300 SER A C 1
ATOM 2325 O O . SER A 1 300 ? 33.796 17.112 -72.526 1.00 90.62 300 SER A O 1
ATOM 2327 N N . ASP A 1 301 ? 35.413 16.370 -73.895 1.00 87.12 301 ASP A N 1
ATOM 2328 C CA . ASP A 1 301 ? 36.083 15.484 -72.932 1.00 87.12 301 ASP A CA 1
ATOM 2329 C C . ASP A 1 301 ? 36.600 16.259 -71.705 1.00 87.12 301 ASP A C 1
ATOM 2331 O O . ASP A 1 301 ? 36.186 15.980 -70.576 1.00 87.12 301 ASP A O 1
ATOM 2335 N N . LEU A 1 302 ? 37.395 17.312 -71.921 1.00 86.12 302 LEU A N 1
ATOM 2336 C CA . LEU A 1 302 ? 37.896 18.188 -70.854 1.00 86.12 302 LEU A CA 1
ATOM 2337 C C . LEU A 1 302 ? 36.747 18.816 -70.038 1.00 86.12 302 LEU A C 1
ATOM 2339 O O . LEU A 1 302 ? 36.804 18.853 -68.809 1.00 86.12 302 LEU A O 1
ATOM 2343 N N . SER A 1 303 ? 35.656 19.240 -70.687 1.00 87.56 303 SER A N 1
ATOM 2344 C CA . SER A 1 303 ? 34.460 19.753 -69.999 1.00 87.56 303 SER A CA 1
ATOM 2345 C C . SER A 1 303 ? 33.785 18.694 -69.112 1.00 87.56 303 SER A C 1
ATOM 2347 O O . SER A 1 303 ? 33.337 19.009 -68.007 1.00 87.56 303 SER A O 1
ATOM 2349 N N . GLN A 1 304 ? 33.733 17.429 -69.545 1.00 88.00 304 GLN A N 1
ATOM 2350 C CA . GLN A 1 304 ? 33.209 16.329 -68.724 1.00 88.00 304 GLN A CA 1
ATOM 2351 C C . GLN A 1 304 ? 34.149 15.974 -67.560 1.00 88.00 304 GLN A C 1
ATOM 2353 O O . GLN A 1 304 ? 33.668 15.684 -66.465 1.00 88.00 304 GLN A O 1
ATOM 2358 N N . GLN A 1 305 ? 35.469 16.057 -67.746 1.00 83.75 305 GLN A N 1
ATOM 2359 C CA . GLN A 1 305 ? 36.447 15.875 -66.665 1.00 83.75 305 GLN A CA 1
ATOM 2360 C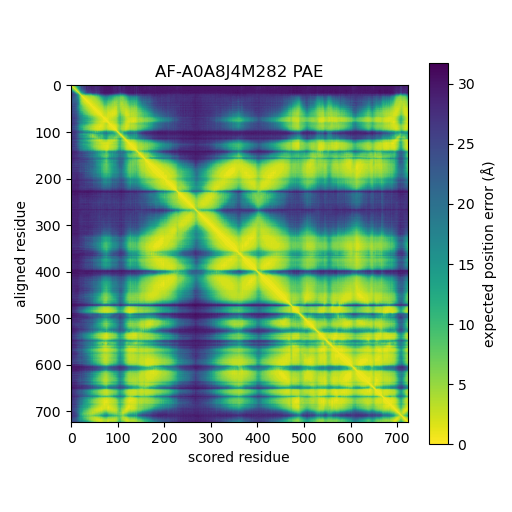 C . GLN A 1 305 ? 36.296 16.952 -65.579 1.00 83.75 305 GLN A C 1
ATOM 2362 O O . GLN A 1 305 ? 36.222 16.614 -64.397 1.00 83.75 305 GLN A O 1
ATOM 2367 N N . VAL A 1 306 ? 36.131 18.228 -65.959 1.00 84.25 306 VAL A N 1
ATOM 2368 C CA . VAL A 1 306 ? 35.831 19.316 -65.004 1.00 84.25 306 VAL A CA 1
ATOM 2369 C C . VAL A 1 306 ? 34.534 19.043 -64.234 1.00 84.25 306 VAL A C 1
ATOM 2371 O O . VAL A 1 306 ? 34.496 19.255 -63.024 1.00 84.25 306 VAL A O 1
ATOM 2374 N N . LYS A 1 307 ? 33.482 18.530 -64.887 1.00 87.56 307 LYS A N 1
ATOM 2375 C CA . LYS A 1 307 ? 32.224 18.166 -64.205 1.00 87.56 307 LYS A CA 1
ATOM 2376 C C . LYS A 1 307 ? 32.402 17.017 -63.210 1.00 87.56 307 LYS A C 1
ATOM 2378 O O . LYS A 1 307 ? 31.884 17.120 -62.101 1.00 87.56 307 LYS A O 1
ATOM 2383 N N . ARG A 1 308 ? 33.155 15.964 -63.562 1.00 87.06 308 ARG A N 1
ATOM 2384 C CA . ARG A 1 308 ? 33.476 14.861 -62.633 1.00 87.06 308 ARG A CA 1
ATOM 2385 C C . ARG A 1 308 ? 34.252 15.364 -61.413 1.00 87.06 308 ARG A C 1
ATOM 2387 O O . ARG A 1 308 ? 33.879 15.034 -60.294 1.00 87.06 308 ARG A O 1
ATOM 2394 N N . LEU A 1 309 ? 35.256 16.221 -61.616 1.00 83.44 309 LEU A N 1
ATOM 2395 C CA . LEU A 1 309 ? 36.015 16.859 -60.532 1.00 83.44 309 LEU A CA 1
ATOM 2396 C C . LEU A 1 309 ? 35.139 17.737 -59.625 1.00 83.44 309 LEU A C 1
ATOM 2398 O O . LEU A 1 309 ? 35.296 17.694 -58.409 1.00 83.44 309 LEU A O 1
ATOM 2402 N N . LEU A 1 310 ? 34.202 18.507 -60.189 1.00 84.56 310 LEU A N 1
ATOM 2403 C CA . LEU A 1 310 ? 33.266 19.314 -59.398 1.00 84.56 310 LEU A CA 1
ATOM 2404 C C . LEU A 1 310 ? 32.304 18.443 -58.575 1.00 84.56 310 LEU A C 1
ATOM 2406 O O . LEU A 1 310 ? 32.151 18.702 -57.385 1.00 84.56 310 LEU A O 1
ATOM 2410 N N . ARG A 1 311 ? 31.722 17.385 -59.162 1.00 88.81 311 ARG A N 1
ATOM 2411 C CA . ARG A 1 311 ? 30.853 16.440 -58.434 1.00 88.81 311 ARG A CA 1
ATOM 2412 C C . ARG A 1 311 ? 31.610 15.682 -57.338 1.00 88.81 311 ARG A C 1
ATOM 2414 O O . ARG A 1 311 ? 31.062 15.444 -56.270 1.00 88.81 311 ARG A O 1
ATOM 2421 N N . TYR A 1 312 ? 32.874 15.337 -57.577 1.00 86.88 312 TYR A N 1
ATOM 2422 C CA . TYR A 1 312 ? 33.738 14.701 -56.581 1.00 86.88 312 TYR A CA 1
ATOM 2423 C C . TYR A 1 312 ? 33.976 15.610 -55.365 1.00 86.88 312 TYR A C 1
ATOM 2425 O O . TYR A 1 312 ? 33.776 15.180 -54.232 1.00 86.88 312 TYR A O 1
ATOM 2433 N N . TRP A 1 313 ? 34.311 16.886 -55.590 1.00 83.19 313 TRP A N 1
ATOM 2434 C CA . TRP A 1 313 ? 34.437 17.883 -54.517 1.00 83.19 313 TRP A CA 1
ATOM 2435 C C . TRP A 1 313 ? 33.121 18.140 -53.770 1.00 83.19 313 TRP A C 1
ATOM 2437 O O . TRP A 1 313 ? 33.121 18.213 -52.542 1.00 83.19 313 TRP A O 1
ATOM 2447 N N . GLU A 1 314 ? 32.009 18.256 -54.499 1.00 87.00 314 GLU A N 1
ATOM 2448 C CA . GLU A 1 314 ? 30.661 18.403 -53.937 1.00 87.00 314 GLU A CA 1
ATOM 2449 C C . GLU A 1 314 ? 30.327 17.229 -53.005 1.00 87.00 314 GLU A C 1
ATOM 2451 O O . GLU A 1 314 ? 29.984 17.443 -51.845 1.00 87.00 314 GLU A O 1
ATOM 2456 N N . LEU A 1 315 ? 30.534 15.991 -53.465 1.00 88.62 315 LEU A N 1
ATOM 2457 C CA . LEU A 1 315 ? 30.254 14.783 -52.693 1.00 88.62 315 LEU A CA 1
ATOM 2458 C C . LEU A 1 315 ? 31.177 14.606 -51.473 1.00 88.62 315 LEU A C 1
ATOM 2460 O O . LEU A 1 315 ? 30.728 14.089 -50.450 1.00 88.62 315 LEU A O 1
ATOM 2464 N N . ILE A 1 316 ? 32.438 15.057 -51.536 1.00 87.56 316 ILE A N 1
ATOM 2465 C CA . ILE A 1 316 ? 33.316 15.111 -50.353 1.00 87.56 316 ILE A CA 1
ATOM 2466 C C . ILE A 1 316 ? 32.725 16.062 -49.305 1.00 87.56 316 ILE A C 1
ATOM 2468 O O . ILE A 1 316 ? 32.569 15.659 -48.154 1.00 87.56 316 ILE A O 1
ATOM 2472 N N . GLY A 1 317 ? 32.330 17.279 -49.695 1.00 87.06 317 GLY A N 1
ATOM 2473 C CA . GLY A 1 317 ? 31.720 18.251 -48.779 1.00 87.06 317 GLY A CA 1
ATOM 2474 C C . GLY A 1 317 ? 30.370 17.786 -48.217 1.00 87.06 317 GLY A C 1
ATOM 2475 O O . GLY A 1 317 ? 30.118 17.914 -47.018 1.00 87.06 317 GLY A O 1
ATOM 2476 N N . GLU A 1 318 ? 29.524 17.175 -49.053 1.00 89.38 318 GLU A N 1
ATOM 2477 C CA . GLU A 1 318 ? 28.270 16.540 -48.628 1.00 89.38 318 GLU A CA 1
ATOM 2478 C C . GLU A 1 318 ? 28.488 15.403 -47.617 1.00 89.38 318 GLU A C 1
ATOM 2480 O O . GLU A 1 318 ? 27.642 15.191 -46.746 1.00 89.38 318 GLU A O 1
ATOM 2485 N N . ALA A 1 319 ? 29.573 14.634 -47.754 1.00 89.62 319 ALA A N 1
ATOM 2486 C CA . ALA A 1 319 ? 29.889 13.516 -46.872 1.00 89.62 319 ALA A CA 1
ATOM 2487 C C . ALA A 1 319 ? 30.555 13.978 -45.567 1.00 89.62 319 ALA A C 1
ATOM 2489 O O . ALA A 1 319 ? 30.170 13.498 -44.502 1.00 89.62 319 ALA A O 1
ATOM 2490 N N . GLU A 1 320 ? 31.485 14.938 -45.619 1.00 90.19 320 GLU A N 1
ATOM 2491 C CA . GLU A 1 320 ? 32.111 15.534 -44.430 1.00 90.19 320 GLU A CA 1
ATOM 2492 C C . GLU A 1 320 ? 31.056 16.220 -43.554 1.00 90.19 320 GLU A C 1
ATOM 2494 O O . GLU A 1 320 ? 30.934 15.898 -42.373 1.00 90.19 320 GLU A O 1
ATOM 2499 N N . SER A 1 321 ? 30.204 17.071 -44.141 1.00 89.88 321 SER A N 1
ATOM 2500 C CA . SER A 1 321 ? 29.145 17.766 -43.399 1.00 89.88 321 SER A CA 1
ATOM 2501 C C . SER A 1 321 ? 28.149 16.810 -42.730 1.00 89.88 321 SER A C 1
ATOM 2503 O O . SER A 1 321 ? 27.639 17.127 -41.656 1.00 89.88 321 SER A O 1
ATOM 2505 N N . ARG A 1 322 ? 27.865 15.650 -43.340 1.00 90.06 322 ARG A N 1
ATOM 2506 C CA . ARG A 1 322 ? 27.007 14.613 -42.744 1.00 90.06 322 ARG A CA 1
ATOM 2507 C C . ARG A 1 322 ? 27.727 13.819 -41.655 1.00 90.06 322 ARG A C 1
ATOM 2509 O O . ARG A 1 322 ? 27.124 13.529 -40.628 1.00 90.06 322 ARG A O 1
ATOM 2516 N N . LEU A 1 323 ? 29.007 13.491 -41.839 1.00 93.25 323 LEU A N 1
ATOM 2517 C CA . LEU A 1 323 ? 29.819 12.820 -40.817 1.00 93.25 323 LEU A CA 1
ATOM 2518 C C . LEU A 1 323 ? 29.964 13.670 -39.546 1.00 93.25 323 LEU A C 1
ATOM 2520 O O . LEU A 1 323 ? 29.917 13.115 -38.451 1.00 93.25 323 LEU A O 1
ATOM 2524 N N . GLU A 1 324 ? 30.096 14.992 -39.674 1.00 93.94 324 GLU A N 1
ATOM 2525 C CA . GLU A 1 324 ? 30.086 15.918 -38.534 1.00 93.94 324 GLU A CA 1
ATOM 2526 C C . GLU A 1 324 ? 28.696 15.954 -37.854 1.00 93.94 324 GLU A C 1
ATOM 2528 O O . GLU A 1 324 ? 28.593 15.639 -36.669 1.00 93.94 324 GLU A O 1
ATOM 2533 N N . GLU A 1 325 ? 27.605 16.196 -38.599 1.00 94.94 325 GLU A N 1
ATOM 2534 C CA . GLU A 1 325 ? 26.227 16.232 -38.055 1.00 94.94 325 GLU A CA 1
ATOM 2535 C C . GLU A 1 325 ? 25.829 14.926 -37.338 1.00 94.94 325 GLU A C 1
ATOM 2537 O O . GLU A 1 325 ? 25.178 14.932 -36.290 1.00 94.94 325 GLU A O 1
ATOM 2542 N N . HIS A 1 326 ? 26.232 13.780 -37.889 1.00 95.19 326 HIS A N 1
ATOM 2543 C CA . HIS A 1 326 ? 25.957 12.473 -37.297 1.00 95.19 326 HIS A CA 1
ATOM 2544 C C . HIS A 1 326 ? 26.836 12.187 -36.074 1.00 95.19 326 HIS A C 1
ATOM 2546 O O . HIS A 1 326 ? 26.362 11.523 -35.155 1.00 95.19 326 HIS A O 1
ATOM 2552 N N . TYR A 1 327 ? 28.074 12.695 -36.026 1.00 97.19 327 TYR A N 1
ATOM 2553 C CA . TYR A 1 327 ? 28.939 12.554 -34.853 1.00 97.19 327 TYR A CA 1
ATOM 2554 C C . TYR A 1 327 ? 28.400 13.373 -33.678 1.00 97.19 327 TYR A C 1
ATOM 2556 O O . TYR A 1 327 ? 28.258 12.834 -32.582 1.00 97.19 327 TYR A O 1
ATOM 2564 N N . ASP A 1 328 ? 28.041 14.637 -33.907 1.00 97.50 328 ASP A N 1
ATOM 2565 C CA . ASP A 1 328 ? 27.531 15.519 -32.852 1.00 97.50 328 ASP A CA 1
ATOM 2566 C C . ASP A 1 328 ? 26.207 14.990 -32.272 1.00 97.50 328 ASP A C 1
ATOM 2568 O O . ASP A 1 328 ? 26.002 14.997 -31.055 1.00 97.50 328 ASP A O 1
ATOM 2572 N N . TRP A 1 329 ? 25.333 14.429 -33.117 1.00 97.56 329 TRP A N 1
ATOM 2573 C CA . TRP A 1 329 ? 24.130 13.733 -32.652 1.00 97.56 329 TRP A CA 1
ATOM 2574 C C . TRP A 1 329 ? 24.447 12.440 -31.883 1.00 97.56 329 TRP A C 1
ATOM 2576 O O . TRP A 1 329 ? 23.803 12.170 -30.870 1.00 97.56 329 TRP A O 1
ATOM 2586 N N . LEU A 1 330 ? 25.429 11.645 -32.330 1.00 97.50 330 LEU A N 1
ATOM 2587 C CA . LEU A 1 330 ? 25.834 10.412 -31.642 1.00 97.50 330 LEU A CA 1
ATOM 2588 C C . LEU A 1 330 ? 26.405 10.708 -30.249 1.00 97.50 330 LEU A C 1
ATOM 2590 O O . LEU A 1 330 ? 26.018 10.036 -29.298 1.00 97.50 330 LEU A O 1
ATOM 2594 N N . VAL A 1 331 ? 27.242 11.741 -30.106 1.00 98.12 331 VAL A N 1
ATOM 2595 C CA . VAL A 1 331 ? 27.727 12.217 -28.798 1.00 98.12 331 VAL A CA 1
ATOM 2596 C C . VAL A 1 331 ? 26.564 12.708 -27.935 1.00 98.12 331 VAL A C 1
ATOM 2598 O O . VAL A 1 331 ? 26.431 12.278 -26.794 1.00 98.12 331 VAL A O 1
ATOM 2601 N N . SER A 1 332 ? 25.661 13.530 -28.484 1.00 98.06 332 SER A N 1
ATOM 2602 C CA . SER A 1 332 ? 24.494 14.022 -27.737 1.00 98.06 332 SER A CA 1
ATOM 2603 C C . SER A 1 332 ? 23.593 12.895 -27.214 1.00 98.06 332 SER A C 1
ATOM 2605 O O . SER A 1 332 ? 23.006 13.048 -26.143 1.00 98.06 332 SER A O 1
ATOM 2607 N N . ARG A 1 333 ? 23.463 11.782 -27.947 1.00 97.75 333 ARG A N 1
ATOM 2608 C CA . ARG A 1 333 ? 22.681 10.611 -27.516 1.00 97.75 333 ARG A CA 1
ATOM 2609 C C . ARG A 1 333 ? 23.459 9.702 -26.565 1.00 97.75 333 ARG A C 1
ATOM 2611 O O . ARG A 1 333 ? 22.861 9.163 -25.642 1.00 97.75 333 ARG A O 1
ATOM 2618 N N . GLN A 1 334 ? 24.779 9.601 -26.717 1.00 97.62 334 GLN A N 1
ATOM 2619 C CA . GLN A 1 334 ? 25.658 8.911 -25.770 1.00 97.62 334 GLN A CA 1
ATOM 2620 C C . GLN A 1 334 ? 25.638 9.584 -24.389 1.00 97.62 334 GLN A C 1
ATOM 2622 O O . GLN A 1 334 ? 25.498 8.895 -23.382 1.00 97.62 334 GLN A O 1
ATOM 2627 N N . ASP A 1 335 ? 25.739 10.916 -24.330 1.00 98.12 335 ASP A N 1
ATOM 2628 C CA . ASP A 1 335 ? 25.685 11.678 -23.074 1.00 98.12 335 ASP A CA 1
ATOM 2629 C C . ASP A 1 335 ? 24.315 11.562 -22.391 1.00 98.12 335 ASP A C 1
ATOM 2631 O O . ASP A 1 335 ? 24.239 11.464 -21.161 1.00 98.12 335 ASP A O 1
ATOM 2635 N N . SER A 1 336 ? 23.242 11.525 -23.188 1.00 98.25 336 SER A N 1
ATOM 2636 C CA . SER A 1 336 ? 21.865 11.298 -22.739 1.00 98.25 336 SER A CA 1
ATOM 2637 C C . SER A 1 336 ? 21.707 9.887 -22.151 1.00 98.25 336 SER A C 1
ATOM 2639 O O . SER A 1 336 ? 21.512 9.752 -20.941 1.00 98.25 336 SER A O 1
ATOM 2641 N N . ALA A 1 337 ? 21.951 8.832 -22.940 1.00 98.12 337 ALA A N 1
ATOM 2642 C CA . ALA A 1 337 ? 21.912 7.437 -22.490 1.00 98.12 337 ALA A CA 1
ATOM 2643 C C . ALA A 1 337 ? 22.809 7.186 -21.266 1.00 98.12 337 ALA A C 1
ATOM 2645 O O . ALA A 1 337 ? 22.383 6.557 -20.300 1.00 98.12 337 ALA A O 1
ATOM 2646 N N . GLY A 1 338 ? 24.034 7.720 -21.268 1.00 98.06 338 GLY A N 1
ATOM 2647 C CA . GLY A 1 338 ? 24.957 7.640 -20.137 1.00 98.06 338 GLY A CA 1
ATOM 2648 C C . GLY A 1 338 ? 24.411 8.320 -18.880 1.00 98.06 338 GLY A C 1
ATOM 2649 O O . GLY A 1 338 ? 24.612 7.821 -17.778 1.00 98.06 338 GLY A O 1
ATOM 2650 N N . THR A 1 339 ? 23.670 9.424 -19.010 1.00 98.50 339 THR A N 1
ATOM 2651 C CA . THR A 1 339 ? 23.017 10.080 -17.865 1.00 98.50 339 THR A CA 1
ATOM 2652 C C . THR A 1 339 ? 21.914 9.201 -17.289 1.00 98.50 339 THR A C 1
ATOM 2654 O O . THR A 1 339 ? 21.953 8.909 -16.095 1.00 98.50 339 THR A O 1
ATOM 2657 N N . HIS A 1 340 ? 21.025 8.676 -18.132 1.00 98.62 340 HIS A N 1
ATOM 2658 C CA . HIS A 1 340 ? 19.970 7.750 -17.712 1.00 98.62 340 HIS A CA 1
ATOM 2659 C C . HIS A 1 340 ? 20.540 6.459 -17.080 1.00 98.62 340 HIS A C 1
ATOM 2661 O O . HIS A 1 340 ? 20.063 6.020 -16.034 1.00 98.62 340 HIS A O 1
ATOM 2667 N N . LEU A 1 341 ? 21.634 5.900 -17.621 1.00 98.31 341 LEU A N 1
ATOM 2668 C CA . LEU A 1 341 ? 22.348 4.754 -17.033 1.00 98.31 341 LEU A CA 1
ATOM 2669 C C . LEU A 1 341 ? 22.981 5.076 -15.669 1.00 98.31 341 LEU A C 1
ATOM 2671 O O . LEU A 1 341 ? 22.939 4.238 -14.768 1.00 98.31 341 LEU A O 1
ATOM 2675 N N . ARG A 1 342 ? 23.555 6.273 -15.489 1.00 98.12 342 ARG A N 1
ATOM 2676 C CA . ARG A 1 342 ? 24.135 6.715 -14.206 1.00 98.12 342 ARG A CA 1
ATOM 2677 C C . ARG A 1 342 ? 23.054 6.963 -13.147 1.00 98.12 342 ARG A C 1
ATOM 2679 O O . ARG A 1 342 ? 23.249 6.575 -11.998 1.00 98.12 342 ARG A O 1
ATOM 2686 N N . GLU A 1 343 ? 21.904 7.516 -13.531 1.00 98.38 343 GLU A N 1
ATOM 2687 C CA . GLU A 1 343 ? 20.728 7.653 -12.658 1.00 98.38 343 GLU A CA 1
ATOM 2688 C C . GLU A 1 343 ? 20.165 6.279 -12.257 1.00 98.38 343 GLU A C 1
ATOM 2690 O O . GLU A 1 343 ? 20.008 6.000 -11.067 1.00 98.38 343 GLU A O 1
ATOM 2695 N N . ALA A 1 344 ? 19.961 5.372 -13.220 1.00 98.25 344 ALA A N 1
ATOM 2696 C CA . ALA A 1 344 ? 19.528 3.997 -12.957 1.00 98.25 344 ALA A CA 1
ATOM 2697 C C . ALA A 1 344 ? 20.502 3.241 -12.032 1.00 98.25 344 ALA A C 1
ATOM 2699 O O . ALA A 1 344 ? 20.073 2.475 -11.165 1.00 98.25 344 ALA A O 1
ATOM 2700 N N . ARG A 1 345 ? 21.814 3.474 -12.184 1.00 98.12 345 ARG A N 1
ATOM 2701 C CA . ARG A 1 345 ? 22.861 2.887 -11.338 1.00 98.12 345 ARG A CA 1
ATOM 2702 C C . ARG A 1 345 ? 22.781 3.370 -9.892 1.00 98.12 345 ARG A C 1
ATOM 2704 O O . ARG A 1 345 ? 22.919 2.546 -8.993 1.00 98.12 345 ARG A O 1
ATOM 2711 N N . GLU A 1 346 ? 22.569 4.664 -9.663 1.00 97.88 346 GLU A N 1
ATOM 2712 C CA . GLU A 1 346 ? 22.442 5.234 -8.313 1.00 97.88 346 GLU A CA 1
ATOM 2713 C C . GLU A 1 346 ? 21.179 4.709 -7.608 1.00 97.88 346 GLU A C 1
ATOM 2715 O O . GLU A 1 346 ? 21.251 4.265 -6.464 1.00 97.88 346 GLU A O 1
ATOM 2720 N N . ILE A 1 347 ? 20.047 4.618 -8.314 1.00 98.00 347 ILE A N 1
ATOM 2721 C CA . ILE A 1 347 ? 18.820 4.003 -7.774 1.00 98.00 347 ILE A CA 1
ATOM 2722 C C . ILE A 1 347 ? 19.050 2.510 -7.459 1.00 98.00 347 ILE A C 1
ATOM 2724 O O . ILE A 1 347 ? 18.627 2.010 -6.418 1.00 98.00 347 ILE A O 1
ATOM 2728 N N . ASN A 1 348 ? 19.776 1.785 -8.317 1.00 97.06 348 ASN A N 1
ATOM 2729 C CA . ASN A 1 348 ? 20.135 0.382 -8.089 1.00 97.06 348 ASN A CA 1
ATOM 2730 C C . ASN A 1 348 ? 21.126 0.184 -6.921 1.00 97.06 348 ASN A C 1
ATOM 2732 O O . ASN A 1 348 ? 21.093 -0.842 -6.246 1.00 97.06 348 ASN A O 1
ATOM 2736 N N . GLU A 1 349 ? 22.001 1.153 -6.663 1.00 96.38 349 GLU A N 1
ATOM 2737 C CA . GLU A 1 349 ? 22.895 1.184 -5.501 1.00 96.38 349 GLU A CA 1
ATOM 2738 C C . GLU A 1 349 ? 22.113 1.451 -4.200 1.00 96.38 349 GLU A C 1
ATOM 2740 O O . GLU A 1 349 ? 22.382 0.807 -3.186 1.00 96.38 349 GLU A O 1
ATOM 2745 N N . GLN A 1 350 ? 21.098 2.321 -4.232 1.00 95.75 350 GLN A N 1
ATOM 2746 C CA . GLN A 1 350 ? 20.176 2.545 -3.108 1.00 95.75 350 GLN A CA 1
ATOM 2747 C C . GLN A 1 350 ? 19.315 1.307 -2.816 1.00 95.75 350 GLN A C 1
ATOM 2749 O O . GLN A 1 350 ? 19.189 0.914 -1.655 1.00 95.75 350 GLN A O 1
ATOM 2754 N N . LEU A 1 351 ? 18.806 0.639 -3.862 1.00 94.69 351 LEU A N 1
ATOM 2755 C CA . LEU A 1 351 ? 18.177 -0.682 -3.751 1.00 94.69 351 LEU A CA 1
ATOM 2756 C C . LEU A 1 351 ? 19.120 -1.690 -3.089 1.00 94.69 351 LEU A C 1
ATOM 2758 O O . LEU A 1 351 ? 18.698 -2.375 -2.159 1.00 94.69 351 LEU A O 1
ATOM 2762 N N . ARG A 1 352 ? 20.394 -1.760 -3.511 1.00 93.81 352 ARG A N 1
ATOM 2763 C CA . ARG A 1 352 ? 21.356 -2.694 -2.908 1.00 93.81 352 ARG A CA 1
ATOM 2764 C C . ARG A 1 352 ? 21.528 -2.442 -1.415 1.00 93.81 352 ARG A C 1
ATOM 2766 O O . ARG A 1 352 ? 21.395 -3.390 -0.656 1.00 93.81 352 ARG A O 1
ATOM 2773 N N . ARG A 1 353 ? 21.745 -1.194 -0.988 1.00 93.62 353 ARG A N 1
ATOM 2774 C CA . ARG A 1 353 ? 21.943 -0.869 0.437 1.00 93.62 353 ARG A CA 1
ATOM 2775 C C . ARG A 1 353 ? 20.736 -1.251 1.288 1.00 93.62 353 ARG A C 1
ATOM 2777 O O . ARG A 1 353 ? 20.910 -1.951 2.274 1.00 93.62 353 ARG A O 1
ATOM 2784 N N . LYS A 1 354 ? 19.514 -0.908 0.863 1.00 92.25 354 LYS A N 1
ATOM 2785 C CA . LYS A 1 354 ? 18.294 -1.348 1.566 1.00 92.25 354 LYS A CA 1
ATOM 2786 C C . LYS A 1 354 ? 18.163 -2.876 1.608 1.00 92.25 354 LYS A C 1
ATOM 2788 O O . LYS A 1 354 ? 17.767 -3.413 2.630 1.00 92.25 354 LYS A O 1
ATOM 2793 N N . THR A 1 355 ? 18.542 -3.574 0.536 1.00 89.62 355 THR A N 1
ATOM 2794 C CA . THR A 1 355 ? 18.527 -5.051 0.454 1.00 89.62 355 THR A CA 1
ATOM 2795 C C . THR A 1 355 ? 19.633 -5.706 1.306 1.00 89.62 355 THR A C 1
ATOM 2797 O O . THR A 1 355 ? 19.469 -6.832 1.765 1.00 89.62 355 THR A O 1
ATOM 2800 N N . GLU A 1 356 ? 20.753 -5.011 1.542 1.00 89.88 356 GLU A N 1
ATOM 2801 C CA . GLU A 1 356 ? 21.862 -5.427 2.421 1.00 89.88 356 GLU A CA 1
ATOM 2802 C C . GLU A 1 356 ? 21.588 -5.110 3.909 1.00 89.88 356 GLU A C 1
ATOM 2804 O O . GLU A 1 356 ? 22.062 -5.828 4.787 1.00 89.88 356 GLU A O 1
ATOM 2809 N N . GLU A 1 357 ? 20.823 -4.051 4.196 1.00 88.88 357 GLU A N 1
ATOM 2810 C CA . GLU A 1 357 ? 20.369 -3.648 5.540 1.00 88.88 357 GLU A CA 1
ATOM 2811 C C . GLU A 1 357 ? 19.105 -4.408 5.998 1.00 88.88 357 GLU A C 1
ATOM 2813 O O . GLU A 1 357 ? 18.846 -4.517 7.201 1.00 88.88 357 GLU A O 1
ATOM 2818 N N . ALA A 1 358 ? 18.337 -4.944 5.046 1.00 85.81 358 ALA A N 1
ATOM 2819 C CA . ALA A 1 358 ? 17.120 -5.718 5.255 1.00 85.81 358 ALA A CA 1
ATOM 2820 C C . ALA A 1 358 ? 17.329 -6.967 6.122 1.00 85.81 358 ALA A C 1
ATOM 2822 O O . ALA A 1 358 ? 18.286 -7.728 5.950 1.00 85.81 358 ALA A O 1
ATOM 2823 N N . GLN A 1 359 ? 16.368 -7.229 7.010 1.00 81.56 359 GLN A N 1
ATOM 2824 C CA . GLN A 1 359 ? 16.374 -8.410 7.882 1.00 81.56 359 GLN A CA 1
ATOM 2825 C C . GLN A 1 359 ? 15.413 -9.500 7.397 1.00 81.56 359 GLN A C 1
ATOM 2827 O O . GLN A 1 359 ? 15.623 -10.669 7.720 1.00 81.56 359 GLN A O 1
ATOM 2832 N N . GLU A 1 360 ? 14.396 -9.143 6.608 1.00 82.06 360 GLU A N 1
ATOM 2833 C CA . GLU A 1 360 ? 13.356 -10.077 6.184 1.00 82.06 360 GLU A CA 1
ATOM 2834 C C . GLU A 1 360 ? 13.683 -10.732 4.835 1.00 82.06 360 GLU A C 1
ATOM 2836 O O . GLU A 1 360 ? 14.128 -10.092 3.879 1.00 82.06 360 GLU A O 1
ATOM 2841 N N . ALA A 1 361 ? 13.418 -12.037 4.725 1.00 77.94 361 ALA A N 1
ATOM 2842 C CA . ALA A 1 361 ? 13.768 -12.826 3.538 1.00 77.94 361 ALA A CA 1
ATOM 2843 C C . ALA A 1 361 ? 13.042 -12.362 2.257 1.00 77.94 361 ALA A C 1
ATOM 2845 O O . ALA A 1 361 ? 13.550 -12.557 1.152 1.00 77.94 361 ALA A O 1
ATOM 2846 N N . ALA A 1 362 ? 11.872 -11.730 2.402 1.00 78.50 362 ALA A N 1
ATOM 2847 C CA . ALA A 1 362 ? 11.141 -11.101 1.306 1.00 78.50 362 ALA A CA 1
ATOM 2848 C C . ALA A 1 362 ? 11.932 -9.934 0.689 1.00 78.50 362 ALA A C 1
ATOM 2850 O O . ALA A 1 362 ? 12.073 -9.856 -0.530 1.00 78.50 362 ALA A O 1
ATOM 2851 N N . GLU A 1 363 ? 12.498 -9.064 1.525 1.00 82.25 363 GLU A N 1
ATOM 2852 C CA . GLU A 1 363 ? 13.303 -7.913 1.104 1.00 82.25 363 GLU A CA 1
ATOM 2853 C C . GLU A 1 363 ? 14.631 -8.374 0.486 1.00 82.25 363 GLU A C 1
ATOM 2855 O O . GLU A 1 363 ? 15.001 -7.941 -0.602 1.00 82.25 363 GLU A O 1
ATOM 2860 N N . GLN A 1 364 ? 15.310 -9.337 1.119 1.00 80.69 364 GLN A N 1
ATOM 2861 C CA . GLN A 1 364 ? 16.582 -9.895 0.638 1.00 80.69 364 GLN A CA 1
ATOM 2862 C C . GLN A 1 364 ? 16.469 -10.631 -0.715 1.00 80.69 364 GLN A C 1
ATOM 2864 O O . GLN A 1 364 ? 17.487 -10.907 -1.349 1.00 80.69 364 GLN A O 1
ATOM 2869 N N . SER A 1 365 ? 15.253 -10.950 -1.179 1.00 77.94 365 SER A N 1
ATOM 2870 C CA . SER A 1 365 ? 15.019 -11.630 -2.464 1.00 77.94 365 SER A CA 1
ATOM 2871 C C . SER A 1 365 ? 15.020 -10.700 -3.694 1.00 77.94 365 SER A C 1
ATOM 2873 O O . SER A 1 365 ? 14.927 -11.170 -4.830 1.00 77.94 365 SER A O 1
ATOM 2875 N N . ILE A 1 366 ? 15.131 -9.382 -3.492 1.00 84.06 366 ILE A N 1
ATOM 2876 C CA . ILE A 1 366 ? 14.935 -8.363 -4.533 1.00 84.06 366 ILE A CA 1
ATOM 2877 C C . ILE A 1 366 ? 16.052 -8.363 -5.600 1.00 84.06 366 ILE A C 1
ATOM 2879 O O . ILE A 1 366 ? 17.241 -8.361 -5.266 1.00 84.06 366 ILE A O 1
ATOM 2883 N N . PRO A 1 367 ? 15.715 -8.295 -6.908 1.00 81.75 367 PRO A N 1
ATOM 2884 C CA . PRO A 1 367 ? 16.704 -8.306 -7.984 1.00 81.75 367 PRO A CA 1
ATOM 2885 C C . PRO A 1 367 ? 17.487 -6.986 -8.085 1.00 81.75 367 PRO A C 1
ATOM 2887 O O . PRO A 1 367 ? 17.017 -5.991 -8.646 1.00 81.75 367 PRO A O 1
ATOM 2890 N N . VAL A 1 368 ? 18.733 -7.006 -7.613 1.00 91.94 368 VAL A N 1
ATOM 2891 C CA . VAL A 1 368 ? 19.732 -5.939 -7.789 1.00 91.94 368 VAL A CA 1
ATOM 2892 C C . VAL A 1 368 ? 20.650 -6.272 -8.971 1.00 91.94 368 VAL A C 1
ATOM 2894 O O . VAL A 1 368 ? 21.244 -7.350 -9.016 1.00 91.94 368 VAL A O 1
ATOM 2897 N N . TYR A 1 369 ? 20.821 -5.348 -9.922 1.00 93.50 369 TYR A N 1
ATOM 2898 C CA . TYR A 1 369 ? 21.743 -5.555 -11.045 1.00 93.50 369 TYR A CA 1
ATOM 2899 C C . TYR A 1 369 ? 23.210 -5.326 -10.621 1.00 93.50 369 TYR A C 1
ATOM 2901 O O . TYR A 1 369 ? 23.472 -4.442 -9.798 1.00 93.50 369 TYR A O 1
ATOM 2909 N N . PRO A 1 370 ? 24.194 -6.065 -11.176 1.00 93.25 370 PRO A N 1
ATOM 2910 C CA . PRO A 1 370 ? 25.609 -5.838 -10.887 1.00 93.25 370 PRO A CA 1
ATOM 2911 C C . PRO A 1 370 ? 26.043 -4.412 -11.232 1.00 93.25 370 PRO A C 1
ATOM 2913 O O . PRO A 1 370 ? 25.706 -3.893 -12.293 1.00 93.25 370 PRO A O 1
ATOM 2916 N N . GLY A 1 371 ? 26.860 -3.788 -10.379 1.00 88.12 371 GLY A N 1
ATOM 2917 C CA . GLY A 1 371 ? 27.306 -2.405 -10.588 1.00 88.12 371 GLY A CA 1
ATOM 2918 C C . GLY A 1 371 ? 28.105 -2.171 -11.879 1.00 88.12 371 GLY A C 1
ATOM 2919 O O . GLY A 1 371 ? 28.188 -1.024 -12.314 1.00 88.12 371 GLY A O 1
ATOM 2920 N N . SER A 1 372 ? 28.660 -3.229 -12.490 1.00 93.56 372 SER A N 1
ATOM 2921 C CA . SER A 1 372 ? 29.343 -3.145 -13.785 1.00 93.56 372 SER A CA 1
ATOM 2922 C C . SER A 1 372 ? 28.376 -3.055 -14.966 1.00 93.56 372 SER A C 1
ATOM 2924 O O . SER A 1 372 ? 28.686 -2.362 -15.919 1.00 93.56 372 SER A O 1
ATOM 2926 N N . PHE A 1 373 ? 27.174 -3.646 -14.901 1.00 96.00 373 PHE A N 1
ATOM 2927 C CA . PHE A 1 373 ? 26.224 -3.679 -16.027 1.00 96.00 373 PHE A CA 1
ATOM 2928 C C . PHE A 1 373 ? 25.992 -2.287 -16.647 1.00 96.00 373 PHE A C 1
ATOM 2930 O O . PHE A 1 373 ? 26.044 -2.115 -17.867 1.00 96.00 373 PHE A O 1
ATOM 2937 N N . PHE A 1 374 ? 25.810 -1.278 -15.793 1.00 97.44 374 PHE A N 1
ATOM 2938 C CA . PHE A 1 374 ? 25.619 0.112 -16.199 1.00 97.44 374 PHE A CA 1
ATOM 2939 C C . PHE A 1 374 ? 26.875 0.703 -16.863 1.00 97.44 374 PHE A C 1
ATOM 2941 O O . PHE A 1 374 ? 26.764 1.338 -17.909 1.00 97.44 374 PHE A O 1
ATOM 2948 N N . THR A 1 375 ? 28.068 0.465 -16.300 1.00 96.38 375 THR A N 1
ATOM 2949 C CA . THR A 1 375 ? 29.334 0.967 -16.867 1.00 96.38 375 THR A CA 1
ATOM 2950 C C . THR A 1 375 ? 29.731 0.240 -18.139 1.00 96.38 375 THR A C 1
ATOM 2952 O O . THR A 1 375 ? 30.240 0.865 -19.057 1.00 96.38 375 THR A O 1
ATOM 2955 N N . ASP A 1 376 ? 29.483 -1.063 -18.218 1.00 97.19 376 ASP A N 1
ATOM 2956 C CA . ASP A 1 376 ? 29.822 -1.900 -19.366 1.00 97.19 376 ASP A CA 1
ATOM 2957 C C . ASP A 1 376 ? 28.951 -1.491 -20.573 1.00 97.19 376 ASP A C 1
ATOM 2959 O O . ASP A 1 376 ? 29.452 -1.372 -21.691 1.00 97.19 376 ASP A O 1
ATOM 2963 N N . THR A 1 377 ? 27.679 -1.146 -20.325 1.00 97.50 377 THR A N 1
ATOM 2964 C CA . THR A 1 377 ? 26.762 -0.557 -21.321 1.00 97.50 377 THR A CA 1
ATOM 2965 C C . THR A 1 377 ? 27.203 0.851 -21.752 1.00 97.50 377 THR A C 1
ATOM 2967 O O . THR A 1 377 ? 27.250 1.147 -22.947 1.00 97.50 377 THR A O 1
ATOM 2970 N N . GLU A 1 378 ? 27.572 1.721 -20.803 1.00 97.31 378 GLU A N 1
ATOM 2971 C CA . GLU A 1 378 ? 28.075 3.080 -21.076 1.00 97.31 378 GLU A CA 1
ATOM 2972 C C . GLU A 1 378 ? 29.385 3.055 -21.893 1.00 97.31 378 GLU A C 1
ATOM 2974 O O . GLU A 1 378 ? 29.546 3.815 -22.852 1.00 97.31 378 GLU A O 1
ATOM 2979 N N . ILE A 1 379 ? 30.296 2.129 -21.572 1.00 97.19 379 ILE A N 1
ATOM 2980 C CA . ILE A 1 379 ? 31.541 1.876 -22.310 1.00 97.19 379 ILE A CA 1
ATOM 2981 C C . ILE A 1 379 ? 31.237 1.347 -23.716 1.00 97.19 379 ILE A C 1
ATOM 2983 O O . ILE A 1 379 ? 31.826 1.842 -24.673 1.00 97.19 379 ILE A O 1
ATOM 2987 N N . GLY A 1 380 ? 30.303 0.403 -23.868 1.00 96.62 380 GLY A N 1
ATOM 2988 C CA . GLY A 1 380 ? 29.913 -0.139 -25.173 1.00 96.62 380 GLY A CA 1
ATOM 2989 C C . GLY A 1 380 ? 29.316 0.911 -26.116 1.00 96.62 380 GLY A C 1
ATOM 2990 O O . GLY A 1 380 ? 29.692 0.989 -27.288 1.00 96.62 380 GLY A O 1
ATOM 2991 N N . ALA A 1 381 ? 28.453 1.791 -25.599 1.00 96.94 381 ALA A N 1
ATOM 2992 C CA . ALA A 1 381 ? 27.951 2.939 -26.355 1.00 96.94 381 ALA A CA 1
ATOM 2993 C C . ALA A 1 381 ? 29.085 3.911 -26.739 1.00 96.94 381 ALA A C 1
ATOM 2995 O O . ALA A 1 381 ? 29.172 4.347 -27.890 1.00 96.94 381 ALA A O 1
ATOM 2996 N N . SER A 1 382 ? 29.993 4.197 -25.801 1.00 97.44 382 SER A N 1
ATOM 2997 C CA . SER A 1 382 ? 31.165 5.055 -26.028 1.00 97.44 382 SER A CA 1
ATOM 2998 C C . SER A 1 382 ? 32.136 4.472 -27.066 1.00 97.44 382 SER A C 1
ATOM 3000 O O . SER A 1 382 ? 32.726 5.219 -27.846 1.00 97.44 382 SER A O 1
ATOM 3002 N N . GLU A 1 383 ? 32.284 3.145 -27.125 1.00 97.50 383 GLU A N 1
ATOM 3003 C CA . GLU A 1 383 ? 33.098 2.449 -28.127 1.00 97.50 383 GLU A CA 1
ATOM 3004 C C . GLU A 1 383 ? 32.547 2.684 -29.541 1.00 97.50 383 GLU A C 1
ATOM 3006 O O . GLU A 1 383 ? 33.294 3.073 -30.441 1.00 97.50 383 GLU A O 1
ATOM 3011 N N . ALA A 1 384 ? 31.232 2.525 -29.729 1.00 96.75 384 ALA A N 1
ATOM 3012 C CA . ALA A 1 384 ? 30.579 2.766 -31.013 1.00 96.75 384 ALA A CA 1
ATOM 3013 C C . ALA A 1 384 ? 30.760 4.224 -31.483 1.00 96.75 384 ALA A C 1
ATOM 3015 O O . ALA A 1 384 ? 31.134 4.461 -32.635 1.00 96.75 384 ALA A O 1
ATOM 3016 N N . VAL A 1 385 ? 30.577 5.212 -30.598 1.00 97.88 385 VAL A N 1
ATOM 3017 C CA . VAL A 1 385 ? 30.811 6.630 -30.940 1.00 97.88 385 VAL A CA 1
ATOM 3018 C C . VAL A 1 385 ? 32.292 6.905 -31.225 1.00 97.88 385 VAL A C 1
ATOM 3020 O O . VAL A 1 385 ? 32.613 7.604 -32.188 1.00 97.88 385 VAL A O 1
ATOM 3023 N N . GLY A 1 386 ? 33.210 6.297 -30.469 1.00 97.12 386 GLY A N 1
ATOM 3024 C CA . GLY A 1 386 ? 34.653 6.391 -30.702 1.00 97.12 386 GLY A CA 1
ATOM 3025 C C . GLY A 1 386 ? 35.080 5.857 -32.073 1.00 97.12 386 GLY A C 1
ATOM 3026 O O . GLY A 1 386 ? 35.863 6.504 -32.774 1.00 97.12 386 GLY A O 1
ATOM 3027 N N . GLN A 1 387 ? 34.522 4.723 -32.508 1.00 96.69 387 GLN A N 1
ATOM 3028 C CA . GLN A 1 387 ? 34.779 4.170 -33.842 1.00 96.69 387 GLN A CA 1
ATOM 3029 C C . GLN A 1 387 ? 34.205 5.054 -34.964 1.00 96.69 387 GLN A C 1
ATOM 3031 O O . GLN A 1 387 ? 34.881 5.269 -35.974 1.00 96.69 387 GLN A O 1
ATOM 3036 N N . PHE A 1 388 ? 33.023 5.655 -34.776 1.00 97.44 388 PHE A N 1
ATOM 3037 C CA . PHE A 1 388 ? 32.500 6.656 -35.717 1.00 97.44 388 PHE A CA 1
ATOM 3038 C C . PHE A 1 388 ? 33.374 7.923 -35.759 1.00 97.44 388 PHE A C 1
ATOM 3040 O O . PHE A 1 388 ? 33.642 8.470 -36.829 1.00 97.44 388 PHE A O 1
ATOM 3047 N N . GLY A 1 389 ? 33.909 8.350 -34.611 1.00 96.62 389 GLY A N 1
ATOM 3048 C CA . GLY A 1 389 ? 34.901 9.423 -34.519 1.00 96.62 389 GLY A CA 1
ATOM 3049 C C . GLY A 1 389 ? 36.184 9.123 -35.298 1.00 96.62 389 GLY A C 1
ATOM 3050 O O . GLY A 1 389 ? 36.693 10.002 -35.997 1.00 96.62 389 GLY A O 1
ATOM 3051 N N . ALA A 1 390 ? 36.671 7.880 -35.247 1.00 94.88 390 ALA A N 1
ATOM 3052 C CA . ALA A 1 390 ? 37.818 7.426 -36.033 1.00 94.88 390 ALA A CA 1
ATOM 3053 C C . ALA A 1 390 ? 37.521 7.395 -37.545 1.00 94.88 390 ALA A C 1
ATOM 3055 O O . ALA A 1 390 ? 38.371 7.800 -38.340 1.00 94.88 390 ALA A O 1
ATOM 3056 N N . LEU A 1 391 ? 36.310 6.988 -37.950 1.00 95.00 391 LEU A N 1
ATOM 3057 C CA . LEU A 1 391 ? 35.845 7.073 -39.339 1.00 95.00 391 LEU A CA 1
ATOM 3058 C C . LEU A 1 391 ? 35.817 8.528 -39.836 1.00 95.00 391 LEU A C 1
ATOM 3060 O O . LEU A 1 391 ? 36.416 8.828 -40.869 1.00 95.00 391 LEU A O 1
ATOM 3064 N N . ARG A 1 392 ? 35.200 9.439 -39.072 1.00 94.94 392 ARG A N 1
ATOM 3065 C CA . ARG A 1 392 ? 35.149 10.883 -39.361 1.00 94.94 392 ARG A CA 1
ATOM 3066 C C . ARG A 1 392 ? 36.549 11.489 -39.491 1.00 94.94 392 ARG A C 1
ATOM 3068 O O . ARG A 1 392 ? 36.846 12.139 -40.489 1.00 94.94 392 ARG A O 1
ATOM 3075 N N . ALA A 1 393 ? 37.446 11.216 -38.541 1.00 92.94 393 ALA A N 1
ATOM 3076 C CA . ALA A 1 393 ? 38.830 11.694 -38.590 1.00 92.94 393 ALA A CA 1
ATOM 3077 C C . ALA A 1 393 ? 39.614 11.111 -39.784 1.00 92.94 393 ALA A C 1
ATOM 3079 O O . ALA A 1 393 ? 40.394 11.817 -40.424 1.00 92.94 393 ALA A O 1
ATOM 3080 N N . SER A 1 394 ? 39.375 9.842 -40.135 1.00 90.50 394 SER A N 1
ATOM 3081 C CA . SER A 1 394 ? 39.928 9.203 -41.337 1.00 90.50 394 SER A CA 1
ATOM 3082 C C . SER A 1 394 ? 39.389 9.805 -42.641 1.00 90.50 394 SER A C 1
ATOM 3084 O O . SER A 1 394 ? 40.081 9.717 -43.656 1.00 90.50 394 SER A O 1
ATOM 3086 N N . PHE A 1 395 ? 38.180 10.372 -42.636 1.00 89.50 395 PHE A N 1
ATOM 3087 C CA . PHE A 1 395 ? 37.587 11.054 -43.789 1.00 89.50 395 PHE A CA 1
ATOM 3088 C C . PHE A 1 395 ? 38.132 12.477 -43.930 1.00 89.50 395 PHE A C 1
ATOM 3090 O O . PHE A 1 395 ? 38.656 12.829 -44.977 1.00 89.50 395 PHE A O 1
ATOM 3097 N N . ARG A 1 396 ? 38.134 13.265 -42.850 1.00 85.62 396 ARG A N 1
ATOM 3098 C CA . ARG A 1 396 ? 38.662 14.641 -42.837 1.00 85.62 396 ARG A CA 1
ATOM 3099 C C . ARG A 1 396 ? 40.176 14.743 -43.095 1.00 85.62 396 ARG A C 1
ATOM 3101 O O . ARG A 1 396 ? 40.678 15.798 -43.464 1.00 85.62 396 ARG A O 1
ATOM 3108 N N . THR A 1 397 ? 40.919 13.648 -42.922 1.00 80.56 397 THR A N 1
ATOM 3109 C CA . THR A 1 397 ? 42.343 13.542 -43.311 1.00 80.56 397 THR A CA 1
ATOM 3110 C C . THR A 1 397 ? 42.553 13.040 -44.748 1.00 80.56 397 THR A C 1
ATOM 3112 O O . THR A 1 397 ? 43.671 12.684 -45.121 1.00 80.56 397 THR A O 1
ATOM 3115 N N . MET A 1 398 ? 41.498 12.992 -45.565 1.00 73.06 398 MET A N 1
ATOM 3116 C CA . MET A 1 398 ? 41.585 12.743 -47.001 1.00 73.06 398 MET A CA 1
ATOM 3117 C C . MET A 1 398 ? 41.925 14.046 -47.738 1.00 73.06 398 MET A C 1
ATOM 3119 O O . MET A 1 398 ? 41.053 14.858 -48.036 1.00 73.06 398 MET A O 1
ATOM 3123 N N . GLU A 1 399 ? 43.204 14.230 -48.067 1.00 63.22 399 GLU A N 1
ATOM 3124 C CA . GLU A 1 399 ? 43.616 15.172 -49.118 1.00 63.22 399 GLU A CA 1
ATOM 3125 C C . GLU A 1 399 ? 43.047 14.730 -50.487 1.00 63.22 399 GLU A C 1
ATOM 3127 O O . GLU A 1 399 ? 42.455 13.651 -50.592 1.00 63.22 399 GLU A O 1
ATOM 3132 N N . LEU A 1 400 ? 43.211 15.532 -51.553 1.00 62.09 400 LEU A N 1
ATOM 3133 C CA . LEU A 1 400 ? 42.705 15.205 -52.899 1.00 62.09 400 LEU A CA 1
ATOM 3134 C C . LEU A 1 400 ? 43.452 14.006 -53.523 1.00 62.09 400 LEU A C 1
ATOM 3136 O O . LEU A 1 400 ? 44.270 14.144 -54.430 1.00 62.09 400 LEU A O 1
ATOM 3140 N N . ALA A 1 401 ? 43.120 12.809 -53.058 1.00 62.94 401 ALA A N 1
ATOM 3141 C CA . ALA A 1 401 ? 43.562 11.556 -53.627 1.00 62.94 401 ALA A CA 1
ATOM 3142 C C . ALA A 1 401 ? 42.749 11.233 -54.886 1.00 62.94 401 ALA A C 1
ATOM 3144 O O . ALA A 1 401 ? 41.524 11.370 -54.910 1.00 62.94 401 ALA A O 1
ATOM 3145 N N . THR A 1 402 ? 43.438 10.772 -55.923 1.00 64.56 402 THR A N 1
ATOM 3146 C CA . THR A 1 402 ? 42.869 10.290 -57.189 1.00 64.56 402 THR A CA 1
ATOM 3147 C C . THR A 1 402 ? 43.659 9.060 -57.645 1.00 64.56 402 THR A C 1
ATOM 3149 O O . THR A 1 402 ? 44.757 8.806 -57.142 1.00 64.56 402 THR A O 1
ATOM 3152 N N . GLY A 1 403 ? 43.103 8.238 -58.541 1.00 63.47 403 GLY A N 1
ATOM 3153 C CA . GLY A 1 403 ? 43.766 6.995 -58.957 1.00 63.47 403 GLY A CA 1
ATOM 3154 C C . GLY A 1 403 ? 44.104 6.065 -57.777 1.00 63.47 403 GLY A C 1
ATOM 3155 O O . GLY A 1 403 ? 43.261 5.811 -56.916 1.00 63.47 403 GLY A O 1
ATOM 3156 N N . SER A 1 404 ? 45.342 5.555 -57.729 1.00 64.19 404 SER A N 1
ATOM 3157 C CA . SER A 1 404 ? 45.803 4.553 -56.746 1.00 64.19 404 SER A CA 1
ATOM 3158 C C . SER A 1 404 ? 45.656 4.978 -55.287 1.00 64.19 404 SER A C 1
ATOM 3160 O O . SER A 1 404 ? 45.394 4.142 -54.419 1.00 64.19 404 SER A O 1
ATOM 3162 N N . ASP A 1 405 ? 45.816 6.265 -55.002 1.00 69.44 405 ASP A N 1
ATOM 3163 C CA . ASP A 1 405 ? 45.875 6.754 -53.626 1.00 69.44 405 ASP A CA 1
ATOM 3164 C C . ASP A 1 405 ? 44.473 6.770 -53.012 1.00 69.44 405 ASP A C 1
ATOM 3166 O O . ASP A 1 405 ? 44.290 6.414 -51.844 1.00 69.44 405 ASP A O 1
ATOM 3170 N N . PHE A 1 406 ? 43.455 7.036 -53.839 1.00 71.69 406 PHE A N 1
ATOM 3171 C CA . PHE A 1 406 ? 42.062 6.931 -53.426 1.00 71.69 406 PHE A CA 1
ATOM 3172 C C . PHE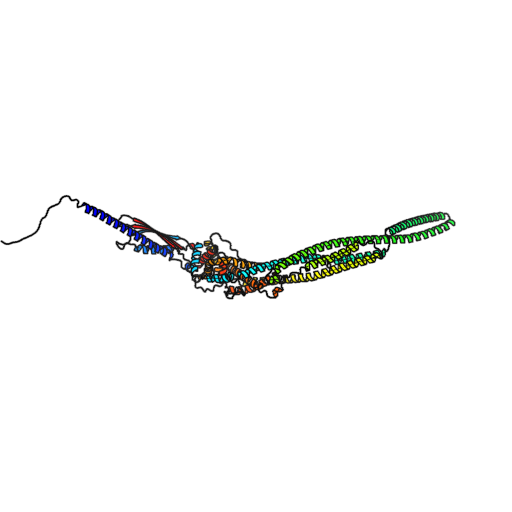 A 1 406 ? 41.667 5.487 -53.086 1.00 71.69 406 PHE A C 1
ATOM 3174 O O . PHE A 1 406 ? 40.957 5.269 -52.107 1.00 71.69 406 PHE A O 1
ATOM 3181 N N . VAL A 1 407 ? 42.149 4.483 -53.833 1.00 73.31 407 VAL A N 1
ATOM 3182 C CA . VAL A 1 407 ? 41.839 3.059 -53.572 1.00 73.31 407 VAL A CA 1
ATOM 3183 C C . VAL A 1 407 ? 42.219 2.663 -52.138 1.00 73.31 407 VAL A C 1
ATOM 3185 O O . VAL A 1 407 ? 41.443 2.008 -51.436 1.00 73.31 407 VAL A O 1
ATOM 3188 N N . ASN A 1 408 ? 43.384 3.119 -51.670 1.00 78.12 408 ASN A N 1
ATOM 3189 C CA . ASN A 1 408 ? 43.867 2.852 -50.316 1.00 78.12 408 ASN A CA 1
ATOM 3190 C C . ASN A 1 408 ? 43.030 3.562 -49.236 1.00 78.12 408 ASN A C 1
ATOM 3192 O O . ASN A 1 408 ? 42.739 2.965 -48.194 1.00 78.12 408 ASN A O 1
ATOM 3196 N N . ILE A 1 409 ? 42.611 4.809 -49.483 1.00 82.62 409 ILE A N 1
ATOM 3197 C CA . ILE A 1 409 ? 41.768 5.579 -48.555 1.00 82.62 409 ILE A CA 1
ATOM 3198 C C . ILE A 1 409 ? 40.348 5.001 -48.498 1.00 82.62 409 ILE A C 1
ATOM 3200 O O . ILE A 1 409 ? 39.844 4.755 -47.404 1.00 82.62 409 ILE A O 1
ATOM 3204 N N . HIS A 1 410 ? 39.737 4.681 -49.640 1.00 84.69 410 HIS A N 1
ATOM 3205 C CA . HIS A 1 410 ? 38.440 4.004 -49.719 1.00 84.69 410 HIS A CA 1
ATOM 3206 C C . HIS A 1 410 ? 38.438 2.697 -48.918 1.00 84.69 410 HIS A C 1
ATOM 3208 O O . HIS A 1 410 ? 37.589 2.502 -48.051 1.00 84.69 410 HIS A O 1
ATOM 3214 N N . GLY A 1 411 ? 39.447 1.841 -49.116 1.00 87.62 411 GLY A N 1
ATOM 3215 C CA . GLY A 1 411 ? 39.588 0.605 -48.344 1.00 87.62 411 GLY A CA 1
ATOM 3216 C C . GLY A 1 411 ? 39.749 0.836 -46.834 1.00 87.62 411 GLY A C 1
ATOM 3217 O O . GLY A 1 411 ? 39.313 0.001 -46.042 1.00 87.62 411 GLY A O 1
ATOM 3218 N N . ARG A 1 412 ? 40.345 1.960 -46.406 1.00 89.56 412 ARG A N 1
ATOM 3219 C CA . ARG A 1 412 ? 40.422 2.360 -44.987 1.00 89.56 412 ARG A CA 1
ATOM 3220 C C . ARG A 1 412 ? 39.057 2.804 -44.451 1.00 89.56 412 ARG A C 1
ATOM 3222 O O . ARG A 1 412 ? 38.674 2.365 -43.371 1.00 89.56 412 ARG A O 1
ATOM 3229 N N . LEU A 1 413 ? 38.332 3.629 -45.206 1.00 91.19 413 LEU A N 1
ATOM 3230 C CA . LEU A 1 413 ? 37.011 4.150 -44.839 1.00 91.19 413 LEU A CA 1
ATOM 3231 C C . LEU A 1 413 ? 35.954 3.043 -44.739 1.00 91.19 413 LEU A C 1
ATOM 3233 O O . LEU A 1 413 ? 35.230 2.994 -43.749 1.00 91.19 413 LEU A O 1
ATOM 3237 N N . VAL A 1 414 ? 35.919 2.114 -45.701 1.00 93.56 414 VAL A N 1
ATOM 3238 C CA . VAL A 1 414 ? 35.009 0.955 -45.673 1.00 93.56 414 VAL A CA 1
ATOM 3239 C C . VAL A 1 414 ? 35.234 0.115 -44.414 1.00 93.56 414 VAL A C 1
ATOM 3241 O O . VAL A 1 414 ? 34.289 -0.094 -43.660 1.00 93.56 414 VAL A O 1
ATOM 3244 N N . ARG A 1 415 ? 36.483 -0.269 -44.104 1.00 94.88 415 ARG A N 1
ATOM 3245 C CA . ARG A 1 415 ? 36.785 -1.061 -42.894 1.00 94.88 415 ARG A CA 1
ATOM 3246 C C . ARG A 1 415 ? 36.405 -0.351 -41.591 1.00 94.88 415 ARG A C 1
ATOM 3248 O O . ARG A 1 415 ? 35.990 -1.012 -40.645 1.00 94.88 415 ARG A O 1
ATOM 3255 N N . LEU A 1 416 ? 36.550 0.974 -41.522 1.00 95.25 416 LEU A N 1
ATOM 3256 C CA . LEU A 1 416 ? 36.153 1.758 -40.346 1.00 95.25 416 LEU A CA 1
ATOM 3257 C C . LEU A 1 416 ? 34.624 1.858 -40.209 1.00 95.25 416 LEU A C 1
ATOM 3259 O O . LEU A 1 416 ? 34.110 1.763 -39.097 1.00 95.25 416 LEU A O 1
ATOM 3263 N N . ALA A 1 417 ? 33.891 1.981 -41.320 1.00 95.56 417 ALA A N 1
ATOM 3264 C CA . ALA A 1 417 ? 32.428 1.946 -41.319 1.00 95.56 417 ALA A CA 1
ATOM 3265 C C . ALA A 1 417 ? 31.875 0.551 -40.978 1.00 95.56 417 ALA A C 1
ATOM 3267 O O . ALA A 1 417 ? 30.883 0.443 -40.260 1.00 95.56 417 ALA A O 1
ATOM 3268 N N . GLU A 1 418 ? 32.520 -0.517 -41.455 1.00 95.94 418 GLU A N 1
ATOM 3269 C CA . GLU A 1 418 ? 32.190 -1.905 -41.110 1.00 95.94 418 GLU A CA 1
ATOM 3270 C C . GLU A 1 418 ? 32.447 -2.203 -39.630 1.00 95.94 418 GLU A C 1
ATOM 3272 O O . GLU A 1 418 ? 31.564 -2.747 -38.972 1.00 95.94 418 GLU A O 1
ATOM 3277 N N . ALA A 1 419 ? 33.603 -1.799 -39.087 1.00 96.00 419 ALA A N 1
ATOM 3278 C CA . ALA A 1 419 ? 33.900 -1.931 -37.661 1.00 96.00 419 ALA A CA 1
ATOM 3279 C C . ALA A 1 419 ? 32.831 -1.233 -36.807 1.00 96.00 419 ALA A C 1
ATOM 3281 O O . ALA A 1 419 ? 32.176 -1.885 -35.993 1.00 96.00 419 ALA A O 1
ATOM 3282 N N . TRP A 1 420 ? 32.567 0.050 -37.089 1.00 96.94 420 TRP A N 1
ATOM 3283 C CA . TRP A 1 420 ? 31.562 0.835 -36.373 1.00 96.94 420 TRP A CA 1
ATOM 3284 C C . TRP A 1 420 ? 30.167 0.199 -36.423 1.00 96.94 420 TRP A C 1
ATOM 3286 O O . TRP A 1 420 ? 29.477 0.135 -35.401 1.00 96.94 420 TRP A O 1
ATOM 3296 N N . ARG A 1 421 ? 29.748 -0.303 -37.592 1.00 96.06 421 ARG A N 1
ATOM 3297 C CA . ARG A 1 421 ? 28.468 -1.006 -37.747 1.00 96.06 421 ARG A CA 1
ATOM 3298 C C . ARG A 1 421 ? 28.417 -2.277 -36.902 1.00 96.06 421 ARG A C 1
ATOM 3300 O O . ARG A 1 421 ? 27.390 -2.525 -36.275 1.00 96.06 421 ARG A O 1
ATOM 3307 N N . ASN A 1 422 ? 29.488 -3.067 -36.900 1.00 95.81 422 ASN A N 1
ATOM 3308 C CA . ASN A 1 422 ? 29.549 -4.329 -36.168 1.00 95.81 422 ASN A CA 1
ATOM 3309 C C . ASN A 1 422 ? 29.504 -4.076 -34.656 1.00 95.81 422 ASN A C 1
ATOM 3311 O O . ASN A 1 422 ? 28.593 -4.572 -34.005 1.00 95.81 422 ASN A O 1
ATOM 3315 N N . THR A 1 423 ? 30.360 -3.199 -34.119 1.00 97.19 423 THR A N 1
ATOM 3316 C CA . THR A 1 423 ? 30.308 -2.810 -32.698 1.00 97.19 423 THR A CA 1
ATOM 3317 C C . THR A 1 423 ? 28.949 -2.208 -32.325 1.00 97.19 423 THR A C 1
ATOM 3319 O O . THR A 1 423 ? 28.391 -2.576 -31.297 1.00 97.19 423 THR A O 1
ATOM 3322 N N . SER A 1 424 ? 28.342 -1.360 -33.167 1.00 97.44 424 SER A N 1
ATOM 3323 C CA . SER A 1 424 ? 26.979 -0.856 -32.907 1.00 97.44 424 SER A CA 1
ATOM 3324 C C . SER A 1 424 ? 25.951 -1.993 -32.820 1.00 97.44 424 SER A C 1
ATOM 3326 O O . SER A 1 424 ? 25.114 -2.007 -31.919 1.00 97.44 424 SER A O 1
ATOM 3328 N N . HIS A 1 425 ? 26.023 -2.972 -33.727 1.00 96.88 425 HIS A N 1
ATOM 3329 C CA . HIS A 1 425 ? 25.125 -4.124 -33.734 1.00 96.88 425 HIS A CA 1
ATOM 3330 C C . HIS A 1 425 ? 25.325 -5.038 -32.519 1.00 96.88 425 HIS A C 1
ATOM 3332 O O . HIS A 1 425 ? 24.338 -5.442 -31.906 1.00 96.88 425 HIS A O 1
ATOM 3338 N N . ASP A 1 426 ? 26.573 -5.332 -32.155 1.00 97.25 426 ASP A N 1
ATOM 3339 C CA . ASP A 1 426 ? 26.918 -6.221 -31.046 1.00 97.25 426 ASP A CA 1
ATOM 3340 C C . ASP A 1 426 ? 26.498 -5.611 -29.700 1.00 97.25 426 ASP A C 1
ATOM 3342 O O . ASP A 1 426 ? 25.825 -6.270 -28.904 1.00 97.25 426 ASP A O 1
ATOM 3346 N N . GLN A 1 427 ? 26.787 -4.324 -29.482 1.00 97.38 427 GLN A N 1
ATOM 3347 C CA . GLN A 1 427 ? 26.392 -3.603 -28.267 1.00 97.38 427 GLN A CA 1
ATOM 3348 C C . GLN A 1 427 ? 24.858 -3.450 -28.172 1.00 97.38 427 GLN A C 1
ATOM 3350 O O . GLN A 1 427 ? 24.278 -3.662 -27.104 1.00 97.38 427 GLN A O 1
ATOM 3355 N N . TRP A 1 428 ? 24.163 -3.200 -29.294 1.00 97.81 428 TRP A N 1
ATOM 3356 C CA . TRP A 1 428 ? 22.693 -3.262 -29.340 1.00 97.81 428 TRP A CA 1
ATOM 3357 C C . TRP A 1 428 ? 22.154 -4.666 -29.026 1.00 97.81 428 TRP A C 1
ATOM 3359 O O . TRP A 1 428 ? 21.166 -4.800 -28.308 1.00 97.81 428 TRP A O 1
ATOM 3369 N N . SER A 1 429 ? 22.791 -5.718 -29.545 1.00 97.56 429 SER A N 1
ATOM 3370 C CA . SER A 1 429 ? 22.383 -7.111 -29.332 1.00 97.56 429 SER A CA 1
ATOM 3371 C C . SER A 1 429 ? 22.475 -7.510 -27.854 1.00 97.56 429 SER A C 1
ATOM 3373 O O . SER A 1 429 ? 21.546 -8.128 -27.321 1.00 97.56 429 SER A O 1
ATOM 3375 N N . ILE A 1 430 ? 23.539 -7.080 -27.164 1.00 96.31 430 ILE A N 1
ATOM 3376 C CA . ILE A 1 430 ? 23.710 -7.230 -25.710 1.00 96.31 430 ILE A CA 1
ATOM 3377 C C . ILE A 1 430 ? 22.577 -6.513 -24.962 1.00 96.31 430 ILE A C 1
ATOM 3379 O O . ILE A 1 430 ? 21.855 -7.160 -24.196 1.00 96.31 430 ILE A O 1
ATOM 3383 N N . TRP A 1 431 ? 22.371 -5.216 -25.227 1.00 96.75 431 TRP A N 1
ATOM 3384 C CA . TRP A 1 431 ? 21.326 -4.422 -24.570 1.00 96.75 431 TRP A CA 1
ATOM 3385 C C . TRP A 1 431 ? 19.924 -5.005 -24.789 1.00 96.75 431 TRP A C 1
ATOM 3387 O O . TRP A 1 431 ? 19.220 -5.303 -23.828 1.00 96.75 431 TRP A O 1
ATOM 3397 N N . ASN A 1 432 ? 19.527 -5.245 -26.040 1.00 97.25 432 ASN A N 1
ATOM 3398 C CA . ASN A 1 432 ? 18.204 -5.768 -26.382 1.00 97.25 432 ASN A CA 1
ATOM 3399 C C . ASN A 1 432 ? 17.947 -7.159 -25.763 1.00 97.25 432 ASN A C 1
ATOM 3401 O O . ASN A 1 432 ? 16.823 -7.459 -25.370 1.00 97.25 432 ASN A O 1
ATOM 3405 N N . THR A 1 433 ? 18.974 -8.006 -25.630 1.00 97.19 433 THR A N 1
ATOM 3406 C CA . THR A 1 433 ? 18.842 -9.328 -24.983 1.00 97.19 433 THR A CA 1
ATOM 3407 C C . THR A 1 433 ? 18.615 -9.228 -23.469 1.00 97.19 433 THR A C 1
ATOM 3409 O O . THR A 1 433 ? 17.981 -10.111 -22.883 1.00 97.19 433 THR A O 1
ATOM 3412 N N . PHE A 1 434 ? 19.116 -8.171 -22.826 1.00 96.06 434 PHE A N 1
ATOM 3413 C CA . PHE A 1 434 ? 18.784 -7.824 -21.443 1.00 96.06 434 PHE A CA 1
ATOM 3414 C C . PHE A 1 434 ? 17.382 -7.201 -21.354 1.00 96.06 434 PHE A C 1
ATOM 3416 O O . PHE A 1 434 ? 16.535 -7.702 -20.615 1.00 96.06 434 PHE A O 1
ATOM 3423 N N . ASP A 1 435 ? 17.109 -6.175 -22.160 1.00 96.56 435 ASP A N 1
ATOM 3424 C CA . ASP A 1 435 ? 15.884 -5.374 -22.101 1.00 96.56 435 ASP A CA 1
ATOM 3425 C C . ASP A 1 435 ? 14.614 -6.193 -22.387 1.00 96.56 435 ASP A C 1
ATOM 3427 O O . ASP A 1 435 ? 13.612 -6.053 -21.689 1.00 96.56 435 ASP A O 1
ATOM 3431 N N . GLN A 1 436 ? 14.666 -7.137 -23.335 1.00 96.69 436 GLN A N 1
ATOM 3432 C CA . GLN A 1 436 ? 13.548 -8.052 -23.594 1.00 96.69 436 GLN A CA 1
ATOM 3433 C C . GLN A 1 436 ? 13.230 -8.953 -22.389 1.00 96.69 436 GLN A C 1
ATOM 3435 O O . GLN A 1 436 ? 12.058 -9.201 -22.108 1.00 96.69 436 GLN A O 1
ATOM 3440 N N . LYS A 1 437 ? 14.246 -9.417 -21.646 1.00 94.50 437 LYS A N 1
ATOM 3441 C CA . LYS A 1 437 ? 14.042 -10.225 -20.429 1.00 94.50 437 LYS A CA 1
ATOM 3442 C C . LYS A 1 437 ? 13.479 -9.375 -19.297 1.00 94.50 437 LYS A C 1
ATOM 3444 O O . LYS A 1 437 ? 12.488 -9.772 -18.695 1.00 94.50 437 LYS A O 1
ATOM 3449 N N . ARG A 1 438 ? 14.065 -8.195 -19.074 1.00 93.50 438 ARG A N 1
ATOM 3450 C CA . ARG A 1 438 ? 13.624 -7.183 -18.102 1.00 93.50 438 ARG A CA 1
ATOM 3451 C C . ARG A 1 438 ? 12.138 -6.856 -18.279 1.00 93.50 438 ARG A C 1
ATOM 3453 O O . ARG A 1 438 ? 11.346 -7.054 -17.361 1.00 93.50 438 ARG A O 1
ATOM 3460 N N . LYS A 1 439 ? 11.735 -6.487 -19.500 1.00 94.75 439 LYS A N 1
ATOM 3461 C CA . LYS A 1 439 ? 10.340 -6.185 -19.859 1.00 94.75 439 LYS A CA 1
ATOM 3462 C C . LYS A 1 439 ? 9.409 -7.390 -19.745 1.00 94.75 439 LYS A C 1
ATOM 3464 O O . LYS A 1 439 ? 8.281 -7.235 -19.286 1.00 94.75 439 LYS A O 1
ATOM 3469 N N . GLN A 1 440 ? 9.861 -8.596 -20.101 1.00 93.94 440 GLN A N 1
ATOM 3470 C CA . GLN A 1 440 ? 9.070 -9.815 -19.901 1.00 93.94 440 GLN A CA 1
ATOM 3471 C C . GLN A 1 440 ? 8.841 -10.114 -18.408 1.00 93.94 440 GLN A C 1
ATOM 3473 O O . GLN A 1 440 ? 7.733 -10.487 -18.025 1.00 93.94 440 GLN A O 1
ATOM 3478 N N . GLN A 1 441 ? 9.867 -9.947 -17.569 1.00 90.38 441 GLN A N 1
ATOM 3479 C CA . GLN A 1 441 ? 9.781 -10.152 -16.121 1.00 90.38 441 GLN A CA 1
ATOM 3480 C C . GLN A 1 441 ? 8.851 -9.123 -15.468 1.00 90.38 441 GLN A C 1
ATOM 3482 O O . GLN A 1 441 ? 7.986 -9.507 -14.686 1.00 90.38 441 GLN A O 1
ATOM 3487 N N . GLN A 1 442 ? 8.966 -7.848 -15.851 1.00 91.31 442 GLN A N 1
ATOM 3488 C CA . GLN A 1 442 ? 8.077 -6.778 -15.396 1.00 91.31 442 GLN A CA 1
ATOM 3489 C C . GLN A 1 442 ? 6.617 -7.039 -15.804 1.00 91.31 442 GLN A C 1
ATOM 3491 O O . GLN A 1 442 ? 5.730 -6.999 -14.958 1.00 91.31 442 GLN A O 1
ATOM 3496 N N . ALA A 1 443 ? 6.355 -7.385 -17.069 1.00 93.25 443 ALA A N 1
ATOM 3497 C CA . ALA A 1 443 ? 4.997 -7.641 -17.556 1.00 93.25 443 ALA A CA 1
ATOM 3498 C C . ALA A 1 443 ? 4.323 -8.855 -16.883 1.00 93.25 443 ALA A C 1
ATOM 3500 O O . ALA A 1 443 ? 3.121 -8.823 -16.618 1.00 93.25 443 ALA A O 1
ATOM 3501 N N . GLU A 1 444 ? 5.078 -9.918 -16.583 1.00 92.38 444 GLU A N 1
ATOM 3502 C CA . GLU A 1 444 ? 4.549 -11.060 -15.827 1.00 92.38 444 GLU A CA 1
ATOM 3503 C C . GLU A 1 444 ? 4.351 -10.717 -14.340 1.00 92.38 444 GLU A C 1
ATOM 3505 O O . GLU A 1 444 ? 3.375 -11.178 -13.752 1.00 92.38 444 GLU A O 1
ATOM 3510 N N . ALA A 1 445 ? 5.199 -9.866 -13.747 1.00 91.19 445 ALA A N 1
ATOM 3511 C CA . ALA A 1 445 ? 5.008 -9.371 -12.383 1.00 91.19 445 ALA A CA 1
ATOM 3512 C C . ALA A 1 445 ? 3.740 -8.507 -12.254 1.00 91.19 445 ALA A C 1
ATOM 3514 O O . ALA A 1 445 ? 2.921 -8.793 -11.386 1.00 91.19 445 ALA A O 1
ATOM 3515 N N . GLU A 1 446 ? 3.513 -7.528 -13.141 1.00 93.06 446 GLU A N 1
ATOM 3516 C CA . GLU A 1 446 ? 2.276 -6.718 -13.148 1.00 93.06 446 GLU A CA 1
ATOM 3517 C C . GLU A 1 446 ? 1.019 -7.587 -13.303 1.00 93.06 446 GLU A C 1
ATOM 3519 O O . GLU A 1 446 ? 0.043 -7.435 -12.570 1.00 93.06 446 GLU A O 1
ATOM 3524 N N . LYS A 1 447 ? 1.065 -8.571 -14.208 1.00 94.81 447 LYS A N 1
ATOM 3525 C CA . LYS A 1 447 ? -0.015 -9.548 -14.394 1.00 94.81 447 LYS A CA 1
ATOM 3526 C C . LYS A 1 447 ? -0.270 -10.399 -13.143 1.00 94.81 447 LYS A C 1
ATOM 3528 O O . LYS A 1 447 ? -1.412 -10.781 -12.900 1.00 94.81 447 LYS A O 1
ATOM 3533 N N . GLN A 1 448 ? 0.762 -10.713 -12.359 1.00 93.75 448 GLN A N 1
ATOM 3534 C CA . GLN A 1 448 ? 0.612 -11.443 -11.098 1.00 93.75 448 GLN A CA 1
ATOM 3535 C C . GLN A 1 448 ? 0.119 -10.543 -9.955 1.00 93.75 448 GLN A C 1
ATOM 3537 O O . GLN A 1 448 ? -0.689 -11.015 -9.158 1.00 93.75 448 GLN A O 1
ATOM 3542 N N . LYS A 1 449 ? 0.505 -9.255 -9.909 1.00 94.25 449 LYS A N 1
ATOM 3543 C CA . LYS A 1 449 ? -0.046 -8.270 -8.954 1.00 94.25 449 LYS A CA 1
ATOM 3544 C C . LYS A 1 449 ? -1.560 -8.172 -9.117 1.00 94.25 449 LYS A C 1
ATOM 3546 O O . LYS A 1 449 ? -2.287 -8.480 -8.178 1.00 94.25 449 LYS A O 1
ATOM 3551 N N . ALA A 1 450 ? -2.014 -7.895 -10.341 1.00 96.06 450 ALA A N 1
ATOM 3552 C CA . ALA A 1 450 ? -3.434 -7.794 -10.674 1.00 96.06 450 ALA A CA 1
ATOM 3553 C C . ALA A 1 450 ? -4.224 -9.080 -10.352 1.00 96.06 450 ALA A C 1
ATOM 3555 O O . ALA A 1 450 ? -5.391 -9.010 -9.985 1.00 96.06 450 ALA A O 1
ATOM 3556 N N . ALA A 1 451 ? -3.598 -10.260 -10.453 1.00 95.81 451 ALA A N 1
ATOM 3557 C CA . ALA A 1 451 ? -4.245 -11.534 -10.137 1.00 95.81 451 ALA A CA 1
ATOM 3558 C C . ALA A 1 451 ? -4.400 -11.789 -8.624 1.00 95.81 451 ALA A C 1
ATOM 3560 O O . ALA A 1 451 ? -5.424 -12.328 -8.204 1.00 95.81 451 ALA A O 1
ATOM 3561 N N . GLU A 1 452 ? -3.417 -11.421 -7.794 1.00 95.06 452 GLU A N 1
ATOM 3562 C CA . GLU A 1 452 ? -3.547 -11.527 -6.330 1.00 95.06 452 GLU A CA 1
ATOM 3563 C C . GLU A 1 452 ? -4.396 -10.355 -5.759 1.00 95.06 452 GLU A C 1
ATOM 3565 O O . GLU A 1 452 ? -5.077 -10.523 -4.744 1.00 95.06 452 GLU A O 1
ATOM 3570 N N . GLU A 1 453 ? -4.466 -9.209 -6.455 1.00 95.75 453 GLU A N 1
ATOM 3571 C CA . GLU A 1 453 ? -5.448 -8.135 -6.213 1.00 95.75 453 GLU A CA 1
ATOM 3572 C C . GLU A 1 453 ? -6.882 -8.606 -6.508 1.00 95.75 453 GLU A C 1
ATOM 3574 O O . GLU A 1 453 ? -7.698 -8.613 -5.587 1.00 95.75 453 GLU A O 1
ATOM 3579 N N . GLU A 1 454 ? -7.182 -9.113 -7.714 1.00 96.44 454 GLU A N 1
ATOM 3580 C CA . GLU A 1 454 ? -8.506 -9.668 -8.065 1.00 96.44 454 GLU A CA 1
ATOM 3581 C C . GLU A 1 454 ? -8.921 -10.779 -7.084 1.00 96.44 454 GLU A C 1
ATOM 3583 O O . GLU A 1 454 ? -10.053 -10.822 -6.598 1.00 96.44 454 GLU A O 1
ATOM 3588 N N . ARG A 1 455 ? -7.983 -11.661 -6.717 1.00 96.44 455 ARG A N 1
ATOM 3589 C CA . ARG A 1 455 ? -8.196 -12.695 -5.695 1.00 96.44 455 ARG A CA 1
ATOM 3590 C C . ARG A 1 455 ? -8.577 -12.100 -4.336 1.00 96.44 455 ARG A C 1
ATOM 3592 O O . ARG A 1 455 ? -9.419 -12.673 -3.644 1.00 96.44 455 ARG A O 1
ATOM 3599 N N . THR A 1 456 ? -7.978 -10.977 -3.946 1.00 96.19 456 THR A N 1
ATOM 3600 C CA . THR A 1 456 ? -8.316 -10.280 -2.698 1.00 96.19 456 THR A CA 1
ATOM 3601 C C . THR A 1 456 ? -9.694 -9.621 -2.798 1.00 96.19 456 THR A C 1
ATOM 3603 O O . THR A 1 456 ? -10.508 -9.798 -1.895 1.00 96.19 456 THR A O 1
ATOM 3606 N N . GLU A 1 457 ? -10.023 -8.963 -3.913 1.00 94.94 457 GLU A N 1
ATOM 3607 C CA . GLU A 1 457 ? -11.356 -8.391 -4.168 1.00 94.94 457 GLU A CA 1
ATOM 3608 C C . GLU A 1 457 ? -12.467 -9.456 -4.121 1.00 94.94 457 GLU A C 1
ATOM 3610 O O . GLU A 1 457 ? -13.486 -9.265 -3.455 1.00 94.94 457 GLU A O 1
ATOM 3615 N N . GLN A 1 458 ? -12.252 -10.627 -4.734 1.00 94.81 458 GLN A N 1
ATOM 3616 C CA . GLN A 1 458 ? -13.184 -11.765 -4.680 1.00 94.81 458 GLN A CA 1
ATOM 3617 C C . GLN A 1 458 ? -13.427 -12.286 -3.248 1.00 94.81 458 GLN A C 1
ATOM 3619 O O . GLN A 1 458 ? -14.480 -12.866 -2.959 1.00 94.81 458 GLN A O 1
ATOM 3624 N N . VAL A 1 459 ? -12.462 -12.105 -2.342 1.00 94.62 459 VAL A N 1
ATOM 3625 C CA . VAL A 1 459 ? -12.566 -12.475 -0.922 1.00 94.62 459 VAL A CA 1
ATOM 3626 C C . VAL A 1 459 ? -13.238 -11.368 -0.106 1.00 94.62 459 VAL A C 1
ATOM 3628 O O . VAL A 1 459 ? -14.072 -11.674 0.746 1.00 94.62 459 VAL A O 1
ATOM 3631 N N . LEU A 1 460 ? -12.948 -10.096 -0.400 1.00 92.81 460 LEU A N 1
ATOM 3632 C CA . LEU A 1 460 ? -13.629 -8.943 0.195 1.00 92.81 460 LEU A CA 1
ATOM 3633 C C . LEU A 1 460 ? -15.123 -8.926 -0.174 1.00 92.81 460 LEU A C 1
ATOM 3635 O O . LEU A 1 460 ? -15.963 -8.715 0.698 1.00 92.81 460 LEU A O 1
ATOM 3639 N N . GLY A 1 461 ? -15.484 -9.254 -1.419 1.00 91.69 461 GLY A N 1
ATOM 3640 C CA . GLY A 1 461 ? -16.882 -9.388 -1.847 1.00 91.69 461 GLY A CA 1
ATOM 3641 C C . GLY A 1 461 ? -17.661 -10.460 -1.069 1.00 91.69 461 GLY A C 1
ATOM 3642 O O . GLY A 1 461 ? -18.797 -10.226 -0.659 1.00 91.69 461 GLY A O 1
ATOM 3643 N N . GLN A 1 462 ? -17.028 -11.601 -0.759 1.00 93.44 462 GLN A N 1
ATOM 3644 C CA . GLN A 1 462 ? -17.620 -12.679 0.057 1.00 93.44 462 GLN A CA 1
ATOM 3645 C C . GLN A 1 462 ? -17.897 -12.291 1.521 1.00 93.44 462 GLN A C 1
ATOM 3647 O O . GLN A 1 462 ? -18.546 -13.052 2.242 1.00 93.44 462 GLN A O 1
ATOM 3652 N N . LEU A 1 463 ? -17.432 -11.130 1.994 1.00 90.69 463 LEU A N 1
ATOM 3653 C CA . LEU A 1 463 ? -17.779 -10.635 3.328 1.00 90.69 463 LEU A CA 1
ATOM 3654 C C . LEU A 1 463 ? -19.260 -10.252 3.439 1.00 90.69 463 LEU A C 1
ATOM 3656 O O . LEU A 1 463 ? -19.824 -10.351 4.530 1.00 90.69 463 LEU A O 1
ATOM 3660 N N . GLN A 1 464 ? -19.901 -9.860 2.330 1.00 86.94 464 GLN A N 1
ATOM 3661 C CA . GLN A 1 464 ? -21.312 -9.454 2.317 1.00 86.94 464 GLN A CA 1
ATOM 3662 C C . GLN A 1 464 ? -22.240 -10.603 2.757 1.00 86.94 464 GLN A C 1
ATOM 3664 O O . GLN A 1 464 ? -23.176 -10.373 3.522 1.00 86.94 464 GLN A O 1
ATOM 3669 N N . ASP A 1 465 ? -21.908 -11.849 2.395 1.00 88.19 465 ASP A N 1
ATOM 3670 C CA . ASP A 1 465 ? -22.627 -13.068 2.806 1.00 88.19 465 ASP A CA 1
ATOM 3671 C C . ASP A 1 465 ? -22.580 -13.337 4.327 1.00 88.19 465 ASP A C 1
ATOM 3673 O O . ASP A 1 465 ? -23.342 -14.159 4.840 1.00 88.19 465 ASP A O 1
ATOM 3677 N N . LEU A 1 466 ? -21.672 -12.678 5.060 1.00 88.31 466 LEU A N 1
ATOM 3678 C CA . LEU A 1 466 ? -21.444 -12.872 6.499 1.00 88.31 466 LEU A CA 1
ATOM 3679 C C . LEU A 1 466 ? -21.940 -11.700 7.363 1.00 88.31 466 LEU A C 1
ATOM 3681 O O . LEU A 1 466 ? -21.860 -11.761 8.601 1.00 88.31 466 LEU A O 1
ATOM 3685 N N . LEU A 1 467 ? -22.466 -10.639 6.746 1.00 85.25 467 LEU A N 1
ATOM 3686 C CA . LEU A 1 467 ? -23.114 -9.540 7.460 1.00 85.25 467 LEU A CA 1
ATOM 3687 C C . LEU A 1 467 ? -24.340 -10.053 8.237 1.00 85.25 467 LEU A C 1
ATOM 3689 O O . LEU A 1 467 ? -24.937 -11.080 7.908 1.00 85.25 467 LEU A O 1
ATOM 3693 N N . TYR A 1 468 ? -24.679 -9.389 9.343 1.00 81.44 468 TYR A N 1
ATOM 3694 C CA . TYR A 1 468 ? -25.762 -9.864 10.204 1.00 81.44 468 TYR A CA 1
ATOM 3695 C C . TYR A 1 468 ? -27.128 -9.559 9.587 1.00 81.44 468 TYR A C 1
ATOM 3697 O O . TYR A 1 468 ? -27.443 -8.406 9.296 1.00 81.44 468 TYR A O 1
ATOM 3705 N N . GLN A 1 469 ? -27.957 -10.591 9.429 1.00 82.00 469 GLN A N 1
ATOM 3706 C CA . GLN A 1 469 ? -29.341 -10.436 8.988 1.00 82.00 469 GLN A CA 1
ATOM 3707 C C . GLN A 1 469 ? -30.196 -9.950 10.161 1.00 82.00 469 GLN A C 1
AT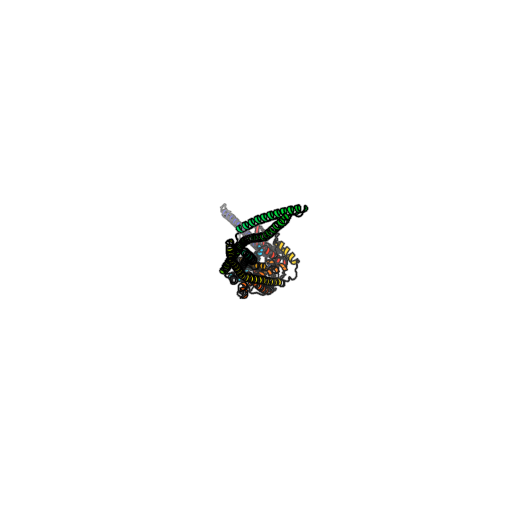OM 3709 O O . GLN A 1 469 ? -30.706 -10.740 10.953 1.00 82.00 469 GLN A O 1
ATOM 3714 N N . CYS A 1 470 ? -30.319 -8.630 10.269 1.00 77.62 470 CYS A N 1
ATOM 3715 C CA . CYS A 1 470 ? -31.105 -7.947 11.289 1.00 77.62 470 CYS A CA 1
ATOM 3716 C C . CYS A 1 470 ? -32.570 -8.430 11.307 1.00 77.62 470 CYS A C 1
ATOM 3718 O O . CYS A 1 470 ? -33.273 -8.252 10.306 1.00 77.62 470 CYS A O 1
ATOM 3720 N N . PRO A 1 471 ? -33.059 -9.027 12.414 1.00 63.94 471 PRO A N 1
ATOM 3721 C CA . PRO A 1 471 ? -34.403 -9.596 12.494 1.00 63.94 471 PRO A CA 1
ATOM 3722 C C . PRO A 1 471 ? -35.468 -8.499 12.672 1.00 63.94 471 PRO A C 1
ATOM 3724 O O . PRO A 1 471 ? -36.028 -8.318 13.749 1.00 63.94 471 PRO A O 1
ATOM 3727 N N . GLY A 1 472 ? -35.750 -7.787 11.580 1.00 59.16 472 GLY A N 1
ATOM 3728 C CA . GLY A 1 472 ? -36.645 -6.632 11.535 1.00 59.16 472 GLY A CA 1
ATOM 3729 C C . GLY A 1 472 ? -35.890 -5.319 11.729 1.00 59.16 472 GLY A C 1
ATOM 3730 O O . GLY A 1 472 ? -35.484 -4.981 12.837 1.00 59.16 472 GLY A O 1
ATOM 3731 N N . GLU A 1 473 ? -35.731 -4.541 10.655 1.00 56.38 473 GLU A N 1
ATOM 3732 C CA . GLU A 1 473 ? -35.248 -3.158 10.745 1.00 56.38 473 GLU A CA 1
ATOM 3733 C C . GLU A 1 473 ? -36.352 -2.225 11.265 1.00 56.38 473 GLU A C 1
ATOM 3735 O O . GLU A 1 473 ? -36.891 -1.384 10.540 1.00 56.38 473 GLU A O 1
ATOM 3740 N N . ASP A 1 474 ? -36.683 -2.354 12.549 1.00 64.06 474 ASP A N 1
ATOM 3741 C CA . ASP A 1 474 ? -37.525 -1.384 13.241 1.00 64.06 474 ASP A CA 1
ATOM 3742 C C . ASP A 1 474 ? -36.765 -0.057 13.395 1.00 64.06 474 ASP A C 1
ATOM 3744 O O . ASP A 1 474 ? -36.214 0.286 14.444 1.00 64.06 474 ASP A O 1
ATOM 3748 N N . GLN A 1 475 ? -36.837 0.769 12.348 1.00 73.00 475 GLN A N 1
ATOM 3749 C CA . GLN A 1 475 ? -36.503 2.195 12.411 1.00 73.00 475 GLN A CA 1
ATOM 3750 C C . GLN A 1 475 ? -37.244 2.904 13.558 1.00 73.00 475 GLN A C 1
ATOM 3752 O O . GLN A 1 475 ? -36.838 3.979 13.983 1.00 73.00 475 GLN A O 1
ATOM 3757 N N . GLU A 1 476 ? -38.348 2.330 14.043 1.00 83.62 476 GLU A N 1
ATOM 3758 C CA . GLU A 1 476 ? -39.076 2.773 15.229 1.00 83.62 476 GLU A CA 1
ATOM 3759 C C . GLU A 1 476 ? -38.244 2.631 16.512 1.00 83.62 476 GLU A C 1
ATOM 3761 O O . GLU A 1 476 ? -38.078 3.619 17.225 1.00 83.62 476 GLU A O 1
ATOM 3766 N N . GLN A 1 477 ? -37.641 1.461 16.758 1.00 88.06 477 GLN A N 1
ATOM 3767 C CA . GLN A 1 477 ? -36.767 1.224 17.914 1.00 88.06 477 GLN A CA 1
ATOM 3768 C C . GLN A 1 477 ? -35.587 2.202 17.900 1.00 88.06 477 GLN A C 1
ATOM 3770 O O . GLN A 1 477 ? -35.335 2.879 18.893 1.00 88.06 477 GLN A O 1
ATOM 3775 N N . TYR A 1 478 ? -34.921 2.359 16.751 1.00 88.56 478 TYR A N 1
ATOM 3776 C CA . TYR A 1 478 ? -33.806 3.298 16.595 1.00 88.56 478 TYR A CA 1
ATOM 3777 C C . TYR A 1 478 ? -34.226 4.774 16.719 1.00 88.56 478 TYR A C 1
ATOM 3779 O O . TYR A 1 478 ? -33.497 5.566 17.318 1.00 88.56 478 TYR A O 1
ATOM 3787 N N . ARG A 1 479 ? -35.421 5.165 16.249 1.00 87.56 479 ARG A N 1
ATOM 3788 C CA . ARG A 1 479 ? -35.961 6.521 16.473 1.00 87.56 479 ARG A CA 1
ATOM 3789 C C . ARG A 1 479 ? -36.284 6.785 17.947 1.00 87.56 479 ARG A C 1
ATOM 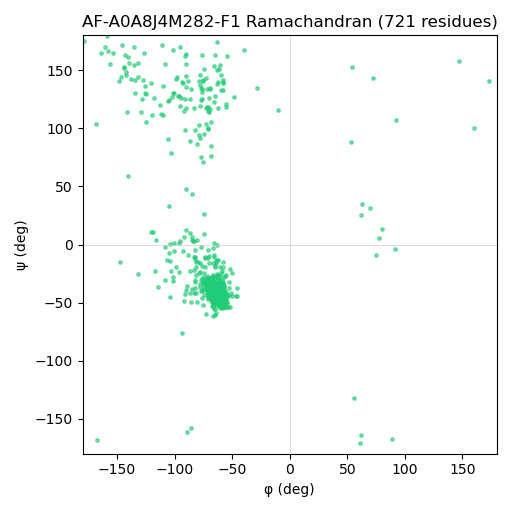3791 O O . ARG A 1 479 ? -36.017 7.888 18.422 1.00 87.56 479 ARG A O 1
ATOM 3798 N N . GLN A 1 480 ? -36.788 5.793 18.682 1.00 90.56 480 GLN A N 1
ATOM 3799 C CA . GLN A 1 480 ? -37.018 5.894 20.129 1.00 90.56 480 GLN A CA 1
ATOM 3800 C C . GLN A 1 480 ? -35.691 5.964 20.901 1.00 90.56 480 GLN A C 1
ATOM 3802 O O . GLN A 1 480 ? -35.505 6.865 21.721 1.00 90.56 480 GLN A O 1
ATOM 3807 N N . LEU A 1 481 ? -34.718 5.114 20.553 1.00 90.62 481 LEU A N 1
ATOM 3808 C CA . LEU A 1 481 ? -33.358 5.147 21.102 1.00 90.62 481 LEU A CA 1
ATOM 3809 C C . LEU A 1 481 ? -32.673 6.499 20.874 1.00 90.62 481 LEU A C 1
ATOM 3811 O O . LEU A 1 481 ? -32.083 7.044 21.803 1.00 90.62 481 LEU A O 1
ATOM 3815 N N . ARG A 1 482 ? -32.805 7.089 19.678 1.00 89.31 482 ARG A N 1
ATOM 3816 C CA . ARG A 1 482 ? -32.292 8.434 19.376 1.00 89.31 482 ARG A CA 1
ATOM 3817 C C . ARG A 1 482 ? -32.956 9.512 20.246 1.00 89.31 482 ARG A C 1
ATOM 3819 O O . ARG A 1 482 ? -32.272 10.434 20.683 1.00 89.31 482 ARG A O 1
ATOM 3826 N N . GLY A 1 483 ? -34.251 9.385 20.548 1.00 90.38 483 GLY A N 1
ATOM 3827 C CA . GLY A 1 483 ? -34.953 10.266 21.491 1.00 90.38 483 GLY A CA 1
ATOM 3828 C C . GLY A 1 483 ? -34.431 10.148 22.930 1.00 90.38 483 GLY A C 1
ATOM 3829 O O . GLY A 1 483 ? -34.188 11.162 23.585 1.00 90.38 483 GLY A O 1
ATOM 3830 N N . HIS A 1 484 ? -34.175 8.926 23.407 1.00 93.00 484 HIS A N 1
ATOM 3831 C CA . HIS A 1 484 ? -33.522 8.698 24.702 1.00 93.00 484 HIS A CA 1
ATOM 3832 C C . HIS A 1 484 ? -32.066 9.203 24.715 1.00 93.00 484 HIS A C 1
ATOM 3834 O O . HIS A 1 484 ? -31.631 9.798 25.699 1.00 93.00 484 HIS A O 1
ATOM 3840 N N . TYR A 1 485 ? -31.334 9.061 23.608 1.00 91.50 485 TYR A N 1
ATOM 3841 C CA . TYR A 1 485 ? -29.966 9.564 23.474 1.00 91.50 485 TYR A CA 1
ATOM 3842 C C . TYR A 1 485 ? -29.909 11.090 23.553 1.00 91.50 485 TYR A C 1
ATOM 3844 O O . TYR A 1 485 ? -29.087 11.633 24.286 1.00 91.50 485 TYR A O 1
ATOM 3852 N N . GLN A 1 486 ? -30.827 11.790 22.880 1.00 90.38 486 GLN A N 1
ATOM 3853 C CA . GLN A 1 486 ? -30.958 13.249 22.968 1.00 90.38 486 GLN A CA 1
ATOM 3854 C C . GLN A 1 486 ? -31.236 13.729 24.402 1.00 90.38 486 GLN A C 1
ATOM 3856 O O . GLN A 1 486 ? -30.692 14.752 24.818 1.00 90.38 486 GLN A O 1
ATOM 3861 N N . LEU A 1 487 ? -32.020 12.969 25.177 1.00 91.62 487 LEU A N 1
ATOM 3862 C CA . LEU A 1 487 ? -32.321 13.270 26.579 1.00 91.62 487 LEU A CA 1
ATOM 3863 C C . LEU A 1 487 ? -31.069 13.232 27.482 1.00 91.62 487 LEU A C 1
ATOM 3865 O O . LEU A 1 487 ? -30.957 14.058 28.385 1.00 91.62 487 LEU A O 1
ATOM 3869 N N . TYR A 1 488 ? -30.116 12.324 27.227 1.00 92.38 488 TYR A N 1
ATOM 3870 C CA . TYR A 1 488 ? -28.930 12.132 28.083 1.00 92.38 488 TYR A CA 1
ATOM 3871 C C . TYR A 1 488 ? -27.633 12.772 27.556 1.00 92.38 488 TYR A C 1
ATOM 3873 O O . TYR A 1 488 ? -26.804 13.235 28.347 1.00 92.38 488 TYR A O 1
ATOM 3881 N N . ALA A 1 489 ? -27.451 12.855 26.236 1.00 87.38 489 ALA A N 1
ATOM 3882 C CA . ALA A 1 489 ? -26.297 13.512 25.620 1.00 87.38 489 ALA A CA 1
ATOM 3883 C C . ALA A 1 489 ? -26.391 15.048 25.693 1.00 87.38 489 ALA A C 1
ATOM 3885 O O . ALA A 1 489 ? -25.381 15.718 25.923 1.00 87.38 489 ALA A O 1
ATOM 3886 N N . GLY A 1 490 ? -27.603 15.600 25.556 1.00 77.75 490 GLY A N 1
ATOM 3887 C CA . GLY A 1 490 ? -27.850 17.033 25.384 1.00 77.75 490 GLY A CA 1
ATOM 3888 C C . GLY A 1 490 ? -27.837 17.467 23.912 1.00 77.75 490 GLY A C 1
ATOM 3889 O O . GLY A 1 490 ? -27.880 16.645 23.001 1.00 77.75 490 GLY A O 1
ATOM 3890 N N . GLU A 1 491 ? -27.788 18.781 23.669 1.00 61.50 491 GLU A N 1
ATOM 3891 C CA . GLU A 1 491 ? -27.981 19.367 22.327 1.00 61.50 491 GLU A CA 1
ATOM 3892 C C . GLU A 1 491 ? -26.831 19.098 21.333 1.00 61.50 491 GLU A C 1
ATOM 3894 O O . GLU A 1 491 ? -27.014 19.253 20.126 1.00 61.50 491 GLU A O 1
ATOM 3899 N N . GLN A 1 492 ? -25.653 18.677 21.807 1.00 58.66 492 GLN A N 1
ATOM 3900 C CA . GLN A 1 492 ? -24.515 18.337 20.946 1.00 58.66 492 GLN A CA 1
ATOM 3901 C C . GLN A 1 492 ? -24.593 16.877 20.482 1.00 58.66 492 GLN A C 1
ATOM 3903 O O . GLN A 1 492 ? -24.051 15.969 21.110 1.00 58.66 492 GLN A O 1
ATOM 3908 N N . ILE A 1 493 ? -25.269 16.670 19.351 1.00 58.78 493 ILE A N 1
ATOM 3909 C CA . ILE A 1 493 ? -25.241 15.412 18.603 1.00 58.78 493 ILE A CA 1
ATOM 3910 C C . ILE A 1 493 ? -24.106 15.492 17.578 1.00 58.78 493 ILE A C 1
ATOM 3912 O O . ILE A 1 493 ? -24.281 16.058 16.499 1.00 58.78 493 ILE A O 1
ATOM 3916 N N . ASP A 1 494 ? -22.952 14.912 17.899 1.00 57.56 494 ASP A N 1
ATOM 3917 C CA . ASP A 1 494 ? -21.927 14.648 16.889 1.00 57.56 494 ASP A CA 1
ATOM 3918 C C . ASP A 1 494 ? -22.470 13.617 15.886 1.00 57.56 494 ASP A C 1
ATOM 3920 O O . ASP A 1 494 ? -22.941 12.545 16.278 1.00 57.56 494 ASP A O 1
ATOM 3924 N N . THR A 1 495 ? -22.415 13.919 14.587 1.00 57.47 495 THR A N 1
ATOM 3925 C CA . THR A 1 495 ? -22.752 12.946 13.540 1.00 57.47 495 THR A CA 1
ATOM 3926 C C . THR A 1 495 ? -21.668 11.878 13.474 1.00 57.47 495 THR A C 1
ATOM 3928 O O . THR A 1 495 ? -20.613 12.100 12.877 1.00 57.47 495 THR A O 1
ATOM 3931 N N . VAL A 1 496 ? -21.933 10.717 14.075 1.00 63.47 496 VAL A N 1
ATOM 3932 C CA . VAL A 1 496 ? -21.097 9.524 13.913 1.00 63.47 496 VAL A CA 1
ATOM 3933 C C . VAL A 1 496 ? -21.134 9.119 12.439 1.00 63.47 496 VAL A C 1
ATOM 3935 O O . VAL A 1 496 ? -22.201 8.809 11.911 1.00 63.47 496 VAL A O 1
ATOM 3938 N N . GLN A 1 497 ? -19.987 9.147 11.763 1.00 58.00 497 GLN A N 1
ATOM 3939 C CA . GLN A 1 497 ? -19.878 8.617 10.405 1.00 58.00 497 GLN A CA 1
ATOM 3940 C C . GLN A 1 497 ? -19.862 7.085 10.451 1.00 58.00 497 GLN A C 1
ATOM 3942 O O . GLN A 1 497 ? -19.222 6.498 11.324 1.00 58.00 497 GLN A O 1
ATOM 3947 N N . GLU A 1 498 ? -20.532 6.438 9.498 1.00 63.81 498 GLU A N 1
ATOM 3948 C CA . GLU A 1 498 ? -20.295 5.018 9.231 1.00 63.81 498 GLU A CA 1
ATOM 3949 C C . GLU A 1 498 ? -18.840 4.820 8.785 1.00 63.81 498 GLU A C 1
ATOM 3951 O O . GLU A 1 498 ? -18.294 5.627 8.031 1.00 63.81 498 GLU A O 1
ATOM 3956 N N . SER A 1 499 ? -18.207 3.747 9.254 1.00 62.94 499 SER A N 1
ATOM 3957 C CA . SER A 1 499 ? -16.885 3.340 8.787 1.00 62.94 499 SER A CA 1
ATOM 3958 C C . SER A 1 499 ? -16.999 2.610 7.447 1.00 62.94 499 SER A C 1
ATOM 3960 O O . SER A 1 499 ? -17.917 1.815 7.241 1.00 62.94 499 SER A O 1
ATOM 3962 N N . ASP A 1 500 ? -16.060 2.856 6.525 1.00 66.81 500 ASP A N 1
ATOM 3963 C CA . ASP A 1 500 ? -16.098 2.199 5.210 1.00 66.81 500 ASP A CA 1
ATOM 3964 C C . ASP A 1 500 ? -16.075 0.672 5.360 1.00 66.81 500 ASP A C 1
ATOM 3966 O O . ASP A 1 500 ? -15.245 0.121 6.092 1.00 66.81 500 ASP A O 1
ATOM 3970 N N . GLN A 1 501 ? -16.971 0.007 4.631 1.00 76.94 501 GLN A N 1
ATOM 3971 C CA . GLN A 1 501 ? -17.120 -1.447 4.576 1.00 76.94 501 GLN A CA 1
ATOM 3972 C C . GLN A 1 501 ? -15.923 -2.082 3.842 1.00 76.94 501 GLN A C 1
ATOM 3974 O O . GLN A 1 501 ? -15.691 -1.723 2.685 1.00 76.94 501 GLN A O 1
ATOM 3979 N N . PRO A 1 502 ? -15.200 -3.065 4.421 1.00 79.25 502 PRO A N 1
ATOM 3980 C CA . PRO A 1 502 ? -14.072 -3.721 3.747 1.00 79.25 502 PRO A CA 1
ATOM 3981 C C . PRO A 1 502 ? -14.429 -4.369 2.405 1.00 79.25 502 PRO A C 1
ATOM 3983 O O . PRO A 1 502 ? -13.594 -4.412 1.512 1.00 79.25 502 PRO A O 1
ATOM 3986 N N . ALA A 1 503 ? -15.686 -4.792 2.229 1.00 79.38 503 ALA A N 1
ATOM 3987 C CA . ALA A 1 503 ? -16.204 -5.333 0.971 1.00 79.38 503 ALA A CA 1
ATOM 3988 C C . ALA A 1 503 ? -16.209 -4.338 -0.211 1.00 79.38 503 ALA A C 1
ATOM 3990 O O . ALA A 1 503 ? -16.407 -4.762 -1.345 1.00 79.38 503 ALA A O 1
ATOM 3991 N N . ASN A 1 504 ? -16.015 -3.039 0.054 1.00 82.50 504 ASN A N 1
ATOM 3992 C CA . ASN A 1 504 ? -16.036 -1.956 -0.935 1.00 82.50 504 ASN A CA 1
ATOM 3993 C C . ASN A 1 504 ? -14.701 -1.174 -0.987 1.00 82.50 504 ASN A C 1
ATOM 3995 O O . ASN A 1 504 ? -14.660 -0.086 -1.559 1.00 82.50 504 ASN A O 1
ATOM 3999 N N . MET A 1 505 ? -13.636 -1.666 -0.342 1.00 84.62 505 MET A N 1
ATOM 4000 C CA . MET A 1 505 ? -12.320 -1.013 -0.329 1.00 84.62 505 MET A CA 1
ATOM 4001 C C . MET A 1 505 ? -11.437 -1.488 -1.484 1.00 84.62 505 MET A C 1
ATOM 4003 O O . MET A 1 505 ? -11.414 -2.674 -1.802 1.00 84.62 505 MET A O 1
ATOM 4007 N N . GLU A 1 506 ? -10.621 -0.581 -2.022 1.00 90.44 506 GLU A N 1
ATOM 4008 C CA . GLU A 1 506 ? -9.453 -0.940 -2.836 1.00 90.44 506 GLU A CA 1
ATOM 4009 C C . GLU A 1 506 ? -8.470 -1.798 -2.014 1.00 90.44 506 GLU A C 1
ATOM 4011 O O . GLU A 1 506 ? -8.304 -1.585 -0.809 1.00 90.44 506 GLU A O 1
ATOM 4016 N N . VAL A 1 507 ? -7.780 -2.746 -2.655 1.00 89.44 507 VAL A N 1
ATOM 4017 C CA . VAL A 1 507 ? -6.944 -3.758 -1.975 1.00 89.44 507 VAL A CA 1
ATOM 4018 C C . VAL A 1 507 ? -5.849 -3.141 -1.089 1.00 89.44 507 VAL A C 1
ATOM 4020 O O . VAL A 1 507 ? -5.708 -3.514 0.079 1.00 89.44 507 VAL A O 1
ATOM 4023 N N . ASP A 1 508 ? -5.110 -2.147 -1.592 1.00 87.56 508 ASP A N 1
ATOM 4024 C CA . ASP A 1 508 ? -4.083 -1.444 -0.806 1.00 87.56 508 ASP A CA 1
ATOM 4025 C C . ASP A 1 508 ? -4.684 -0.598 0.331 1.00 87.56 508 ASP A C 1
ATOM 4027 O O . ASP A 1 508 ? -4.069 -0.480 1.393 1.00 87.56 508 ASP A O 1
ATOM 4031 N N . ALA A 1 509 ? -5.901 -0.067 0.162 1.00 88.25 509 ALA A N 1
ATOM 4032 C CA . ALA A 1 509 ? -6.612 0.664 1.210 1.00 88.25 509 ALA A CA 1
ATOM 4033 C C . ALA A 1 509 ? -7.092 -0.278 2.329 1.00 88.25 509 ALA A C 1
ATOM 4035 O O . ALA A 1 509 ? -6.886 0.027 3.506 1.00 88.25 509 ALA A O 1
ATOM 4036 N N . ALA A 1 510 ? -7.639 -1.449 1.979 1.00 88.62 510 ALA A N 1
ATOM 4037 C CA . ALA A 1 510 ? -8.008 -2.497 2.932 1.00 88.62 510 ALA A CA 1
ATOM 4038 C C . ALA A 1 510 ? -6.790 -2.978 3.735 1.00 88.62 510 ALA A C 1
ATOM 4040 O O . ALA A 1 510 ? -6.832 -3.011 4.967 1.00 88.62 510 ALA A O 1
ATOM 4041 N N . GLY A 1 511 ? -5.674 -3.257 3.051 1.00 88.19 511 GLY A N 1
ATOM 4042 C CA . GLY A 1 511 ? -4.400 -3.576 3.694 1.00 88.19 511 GLY A CA 1
ATOM 4043 C C . GLY A 1 511 ? -3.907 -2.445 4.605 1.00 88.19 511 GLY A C 1
ATOM 4044 O O . GLY A 1 511 ? -3.549 -2.690 5.754 1.00 88.19 511 GLY A O 1
ATOM 4045 N N . SER A 1 512 ? -3.938 -1.189 4.146 1.00 90.25 512 SER A N 1
ATOM 4046 C CA . SER A 1 512 ? -3.483 -0.051 4.957 1.00 90.25 512 SER A CA 1
ATOM 4047 C C . SER A 1 512 ? -4.325 0.170 6.212 1.00 90.25 512 SER A C 1
ATOM 4049 O O . SER A 1 512 ? -3.757 0.451 7.264 1.00 90.25 512 SER A O 1
ATOM 4051 N N . LYS A 1 513 ? -5.653 0.025 6.114 1.00 89.81 513 LYS A N 1
ATOM 4052 C CA . LYS A 1 513 ? -6.594 0.193 7.234 1.00 89.81 513 LYS A CA 1
ATOM 4053 C C . LYS A 1 513 ? -6.505 -0.965 8.236 1.00 89.81 513 LYS A C 1
ATOM 4055 O O . LYS A 1 513 ? -6.718 -0.762 9.427 1.00 89.81 513 LYS A O 1
ATOM 4060 N N . ALA A 1 514 ? -6.142 -2.162 7.770 1.00 88.94 514 ALA A N 1
ATOM 4061 C CA . ALA A 1 514 ? -5.845 -3.311 8.622 1.00 88.94 514 ALA A CA 1
ATOM 4062 C C . ALA A 1 514 ? -4.588 -3.082 9.479 1.00 88.94 514 ALA A C 1
ATOM 4064 O O . ALA A 1 514 ? -4.635 -3.270 10.695 1.00 88.94 514 ALA A O 1
ATOM 4065 N N . PHE A 1 515 ? -3.488 -2.616 8.873 1.00 88.44 515 PHE A N 1
ATOM 4066 C CA . PHE A 1 515 ? -2.262 -2.307 9.618 1.00 88.44 515 PHE A CA 1
ATOM 4067 C C . PHE A 1 515 ? -2.408 -1.077 10.528 1.00 88.44 515 PHE A C 1
ATOM 4069 O O . PHE A 1 515 ? -1.978 -1.144 11.675 1.00 88.44 515 PHE A O 1
ATOM 4076 N N . SER A 1 516 ? -3.090 -0.003 10.105 1.00 87.56 516 SER A N 1
ATOM 4077 C CA . SER A 1 516 ? -3.289 1.163 10.984 1.00 87.56 516 SER A CA 1
ATOM 4078 C C . SER A 1 516 ? -4.120 0.826 12.227 1.00 87.56 516 SER A C 1
ATOM 4080 O O . SER A 1 516 ? -3.762 1.240 13.324 1.00 87.56 516 SER A O 1
ATOM 4082 N N . LEU A 1 517 ? -5.173 0.010 12.087 1.00 84.56 517 LEU A N 1
ATOM 4083 C CA . LEU A 1 517 ? -5.971 -0.463 13.222 1.00 84.56 517 LEU A CA 1
ATOM 4084 C C . LEU A 1 517 ? -5.150 -1.357 14.175 1.00 84.56 517 LEU A C 1
ATOM 4086 O O . LEU A 1 517 ? -5.335 -1.296 15.389 1.00 84.56 517 LEU A O 1
ATOM 4090 N N . ALA A 1 518 ? -4.211 -2.153 13.654 1.00 80.81 518 ALA A N 1
ATOM 4091 C CA . ALA A 1 518 ? -3.279 -2.938 14.466 1.00 80.81 518 ALA A CA 1
ATOM 4092 C C . ALA A 1 518 ? -2.273 -2.064 15.247 1.00 80.81 518 ALA A C 1
ATOM 4094 O O . ALA A 1 518 ? -2.016 -2.312 16.431 1.00 80.81 518 ALA A O 1
ATOM 4095 N N . ASP A 1 519 ? -1.746 -1.013 14.617 1.00 79.44 519 ASP A N 1
ATOM 4096 C CA . ASP A 1 519 ? -0.857 -0.043 15.265 1.00 79.44 519 ASP A CA 1
ATOM 4097 C C . ASP A 1 519 ? -1.618 0.789 16.333 1.00 79.44 519 ASP A C 1
ATOM 4099 O O . ASP A 1 519 ? -1.107 1.017 17.434 1.00 79.44 519 ASP A O 1
ATOM 4103 N N . GLU A 1 520 ? -2.884 1.155 16.080 1.00 82.06 520 GLU A N 1
ATOM 4104 C CA . GLU A 1 520 ? -3.771 1.820 17.052 1.00 82.06 520 GLU A CA 1
ATOM 4105 C C . GLU A 1 520 ? -4.050 0.962 18.300 1.00 82.06 520 GLU A C 1
ATOM 4107 O O . GLU A 1 520 ? -4.022 1.482 19.423 1.00 82.06 520 GLU A O 1
ATOM 4112 N N . ILE A 1 521 ? -4.261 -0.353 18.138 1.00 78.06 521 ILE A N 1
ATOM 4113 C CA . ILE A 1 521 ? -4.437 -1.295 19.261 1.00 78.06 521 ILE A CA 1
ATOM 4114 C C . ILE A 1 521 ? -3.235 -1.249 20.202 1.00 78.06 521 ILE A C 1
ATOM 4116 O O . ILE A 1 521 ? -3.396 -1.101 21.417 1.00 78.06 521 ILE A O 1
ATOM 4120 N N . THR A 1 522 ? -2.032 -1.312 19.633 1.00 68.88 522 THR A N 1
ATOM 4121 C CA . THR A 1 522 ? -0.770 -1.298 20.380 1.00 68.88 522 THR A CA 1
ATOM 4122 C C . THR A 1 522 ? -0.645 -0.054 21.268 1.00 68.88 522 THR A C 1
ATOM 4124 O O . THR A 1 522 ? -0.260 -0.158 22.433 1.00 68.88 522 THR A O 1
ATOM 4127 N N . GLY A 1 523 ? -1.038 1.121 20.763 1.00 69.38 523 GLY A N 1
ATOM 4128 C CA . GLY A 1 523 ? -1.045 2.360 21.546 1.00 69.38 523 GLY A CA 1
ATOM 4129 C C . GLY A 1 523 ? -2.149 2.421 22.613 1.00 69.38 523 GLY A C 1
ATOM 4130 O O . GLY A 1 523 ? -1.910 2.876 23.734 1.00 69.38 523 GLY A O 1
ATOM 4131 N N . ALA A 1 524 ? -3.361 1.961 22.291 1.00 70.44 524 ALA A N 1
ATOM 4132 C CA . ALA A 1 524 ? -4.535 2.115 23.153 1.00 70.44 524 ALA A CA 1
ATOM 4133 C C . ALA A 1 524 ? -4.536 1.198 24.392 1.00 70.44 524 ALA A C 1
ATOM 4135 O O . ALA A 1 524 ? -5.087 1.569 25.437 1.00 70.44 524 ALA A O 1
ATOM 4136 N N . LEU A 1 525 ? -3.919 0.013 24.307 1.00 66.38 525 LEU A N 1
ATOM 4137 C CA . LEU A 1 525 ? -3.931 -0.978 25.392 1.00 66.38 525 LEU A CA 1
ATOM 4138 C C . LEU A 1 525 ? -3.167 -0.535 26.652 1.00 66.38 525 LEU A C 1
ATOM 4140 O O . LEU A 1 525 ? -3.545 -0.923 27.759 1.00 66.38 525 LEU A O 1
ATOM 4144 N N . LEU A 1 526 ? -2.174 0.352 26.524 1.00 61.00 526 LEU A N 1
ATOM 4145 C CA . LEU A 1 526 ? -1.354 0.849 27.642 1.00 61.00 526 LEU A CA 1
ATOM 4146 C C . LEU A 1 526 ? -2.144 1.618 28.726 1.00 61.00 526 LEU A C 1
ATOM 4148 O O . LEU A 1 526 ? -1.627 1.837 29.820 1.00 61.00 526 LEU A O 1
ATOM 4152 N N . GLY A 1 527 ? -3.395 2.011 28.452 1.00 62.59 527 GLY A N 1
ATOM 4153 C CA . GLY A 1 527 ? -4.302 2.662 29.409 1.00 62.59 527 GLY A CA 1
ATOM 4154 C C . GLY A 1 527 ? -5.598 1.893 29.701 1.00 62.59 527 GLY A C 1
ATOM 4155 O O . GLY A 1 527 ? -6.526 2.459 30.278 1.00 62.59 527 GLY A O 1
ATOM 4156 N N . ALA A 1 528 ? -5.722 0.634 29.269 1.00 64.56 528 ALA A N 1
ATOM 4157 C CA . ALA A 1 528 ? -7.016 -0.051 29.209 1.00 64.56 528 ALA A CA 1
ATOM 4158 C C . ALA A 1 528 ? -7.550 -0.586 30.555 1.00 64.56 528 ALA A C 1
ATOM 4160 O O . ALA A 1 528 ? -8.765 -0.726 30.703 1.00 64.56 528 ALA A O 1
ATOM 4161 N N . ARG A 1 529 ? -6.691 -0.845 31.556 1.00 62.00 529 ARG A N 1
ATOM 4162 C CA . ARG A 1 529 ? -7.078 -1.536 32.807 1.00 62.00 529 ARG A CA 1
ATOM 4163 C C . ARG A 1 529 ? -8.274 -0.899 33.521 1.00 62.00 529 ARG A C 1
ATOM 4165 O O . ARG A 1 529 ? -9.176 -1.608 33.952 1.00 62.00 529 ARG A O 1
ATOM 4172 N N . ASP A 1 530 ? -8.315 0.425 33.623 1.00 59.75 530 ASP A N 1
ATOM 4173 C CA . ASP A 1 530 ? -9.368 1.108 34.385 1.00 59.75 530 ASP A CA 1
ATOM 4174 C C . ASP A 1 530 ? -10.687 1.222 33.577 1.00 59.75 530 ASP A C 1
ATOM 4176 O O . ASP A 1 530 ? -11.757 1.393 34.158 1.00 59.75 530 ASP A O 1
ATOM 4180 N N . LYS A 1 531 ? -10.643 0.997 32.249 1.00 73.50 531 LYS A N 1
ATOM 4181 C CA . LYS A 1 531 ? -11.818 0.830 31.364 1.00 73.50 531 LYS A CA 1
ATOM 4182 C C . LYS A 1 531 ? -12.397 -0.601 31.379 1.00 73.50 531 LYS A C 1
ATOM 4184 O O . LYS A 1 531 ? -13.480 -0.833 30.829 1.00 73.50 531 LYS A O 1
ATOM 4189 N N . ALA A 1 532 ? -11.696 -1.571 31.978 1.00 79.00 532 ALA A N 1
ATOM 4190 C CA . ALA A 1 532 ? -12.076 -2.989 31.980 1.00 79.00 532 ALA A CA 1
ATOM 4191 C C . ALA A 1 532 ? -13.473 -3.230 32.571 1.00 79.00 532 ALA A C 1
ATOM 4193 O O . ALA A 1 532 ? -14.276 -3.965 31.996 1.00 79.00 532 ALA A O 1
ATOM 4194 N N . TYR A 1 533 ? -13.789 -2.556 33.680 1.00 81.88 533 TYR A N 1
ATOM 4195 C CA . TYR A 1 533 ? -15.076 -2.687 34.364 1.00 81.88 533 TYR A CA 1
ATOM 4196 C C . TYR A 1 533 ? -16.263 -2.288 33.485 1.00 81.88 533 TYR A C 1
ATOM 4198 O O . TYR A 1 533 ? -17.261 -3.003 33.465 1.00 81.88 533 TYR A O 1
ATOM 4206 N N . VAL A 1 534 ? -16.154 -1.196 32.718 1.00 84.56 534 VAL A N 1
ATOM 4207 C CA . VAL A 1 534 ? -17.228 -0.780 31.801 1.00 84.56 534 VAL A CA 1
ATOM 4208 C C . VAL A 1 534 ? -17.405 -1.803 30.681 1.00 84.56 534 VAL A C 1
ATOM 4210 O O . VAL A 1 534 ? -18.529 -2.148 30.329 1.00 84.56 534 VAL A O 1
ATOM 4213 N N . SER A 1 535 ? -16.301 -2.346 30.171 1.00 87.19 535 SER A N 1
ATOM 4214 C CA . SER A 1 535 ? -16.319 -3.334 29.088 1.00 87.19 535 SER A CA 1
ATOM 4215 C C . SER A 1 535 ? -17.007 -4.641 29.516 1.00 87.19 535 SER A C 1
ATOM 4217 O O . SER A 1 535 ? -17.885 -5.139 28.809 1.00 87.19 535 SER A O 1
ATOM 4219 N N . GLU A 1 536 ? -16.704 -5.143 30.721 1.00 86.75 536 GLU A N 1
ATOM 4220 C CA . GLU A 1 536 ? -17.418 -6.291 31.296 1.00 86.75 536 GLU A CA 1
ATOM 4221 C C . GLU A 1 536 ? -18.854 -5.967 31.721 1.00 86.75 536 GLU A C 1
ATOM 4223 O O . GLU A 1 536 ? -19.705 -6.849 31.645 1.00 86.75 536 GLU A O 1
ATOM 4228 N N . TYR A 1 537 ? -19.169 -4.742 32.151 1.00 89.62 537 TYR A N 1
ATOM 4229 C CA . TYR A 1 537 ? -20.559 -4.365 32.428 1.00 89.62 537 TYR A CA 1
ATOM 4230 C C . TYR A 1 537 ? -21.415 -4.510 31.171 1.00 89.62 537 TYR A C 1
ATOM 4232 O O . TYR A 1 537 ? -22.437 -5.195 31.195 1.00 89.62 537 TYR A O 1
ATOM 4240 N N . VAL A 1 538 ? -20.963 -3.917 30.059 1.00 91.81 538 VAL A N 1
ATOM 4241 C CA . VAL A 1 538 ? -21.673 -3.953 28.775 1.00 91.81 538 VAL A CA 1
ATOM 4242 C C . VAL A 1 538 ? -21.951 -5.395 28.367 1.00 91.81 538 VAL A C 1
ATOM 4244 O O . VAL A 1 538 ? -23.100 -5.784 28.176 1.00 91.81 538 VAL A O 1
ATOM 4247 N N . LEU A 1 539 ? -20.908 -6.219 28.325 1.00 90.19 539 LEU A N 1
ATOM 4248 C CA . LEU A 1 539 ? -20.982 -7.570 27.775 1.00 90.19 539 LEU A CA 1
ATOM 4249 C C . LEU A 1 539 ? -21.518 -8.630 28.751 1.00 90.19 539 LEU A C 1
ATOM 4251 O O . LEU A 1 539 ? -21.573 -9.810 28.401 1.00 90.19 539 LEU A O 1
ATOM 4255 N N . ASN A 1 540 ? -21.924 -8.234 29.961 1.00 88.12 540 ASN A N 1
ATOM 4256 C CA . ASN A 1 540 ? -22.629 -9.103 30.907 1.00 88.12 540 ASN A CA 1
ATOM 4257 C C . ASN A 1 540 ? -24.056 -8.608 31.228 1.00 88.12 540 ASN A C 1
ATOM 4259 O O . ASN A 1 540 ? -24.899 -9.430 31.587 1.00 88.12 540 ASN A O 1
ATOM 4263 N N . LYS A 1 541 ? -24.372 -7.315 31.049 1.00 90.25 541 LYS A N 1
ATOM 4264 C CA . LYS A 1 541 ? -25.724 -6.744 31.240 1.00 90.25 541 LYS A CA 1
ATOM 4265 C C . LYS A 1 541 ? -26.531 -6.567 29.949 1.00 90.25 541 LYS A C 1
ATOM 4267 O O . LYS A 1 541 ? -27.747 -6.441 30.044 1.00 90.25 541 LYS A O 1
ATOM 4272 N N . PHE A 1 542 ? -25.889 -6.553 28.782 1.00 93.50 542 PHE A N 1
ATOM 4273 C CA . PHE A 1 542 ? -26.531 -6.337 27.483 1.00 93.50 542 PHE A CA 1
ATOM 4274 C C . PHE A 1 542 ? -26.194 -7.451 26.480 1.00 93.50 542 PHE A C 1
ATOM 4276 O O . PHE A 1 542 ? -25.291 -8.263 26.697 1.00 93.50 542 PHE A O 1
ATOM 4283 N N . THR A 1 543 ? -26.962 -7.505 25.397 1.00 92.44 543 THR A N 1
ATOM 4284 C CA . THR A 1 543 ? -26.879 -8.503 24.324 1.00 92.44 543 THR A CA 1
ATOM 4285 C C . THR A 1 543 ? -25.923 -8.079 23.197 1.00 92.44 543 THR A C 1
ATOM 4287 O O . THR A 1 543 ? -25.508 -6.923 23.109 1.00 92.44 543 THR A O 1
ATOM 4290 N N . TYR A 1 544 ? -25.535 -9.037 22.353 1.00 92.62 544 TYR A N 1
ATOM 4291 C CA . TYR A 1 544 ? -24.586 -8.882 21.239 1.00 92.62 544 TYR A CA 1
ATOM 4292 C C . TYR A 1 544 ? -24.809 -9.989 20.193 1.00 92.62 544 TYR A C 1
ATOM 4294 O O . TYR A 1 544 ? -25.491 -10.970 20.507 1.00 92.62 544 TYR A O 1
ATOM 4302 N N . ARG A 1 545 ? -24.235 -9.881 18.980 1.00 90.81 545 ARG A N 1
ATOM 4303 C CA . ARG A 1 545 ? -24.555 -10.755 17.820 1.00 90.81 545 ARG A CA 1
ATOM 4304 C C . ARG A 1 545 ? -24.629 -12.250 18.143 1.00 90.81 545 ARG A C 1
ATOM 4306 O O . ARG A 1 545 ? -25.529 -12.943 17.678 1.00 90.81 545 ARG A O 1
ATOM 4313 N N . THR A 1 546 ? -23.666 -12.750 18.917 1.00 89.38 546 THR A N 1
ATOM 4314 C CA . THR A 1 546 ? -23.509 -14.174 19.262 1.00 89.38 546 THR A CA 1
ATOM 4315 C C . THR A 1 546 ? -23.943 -14.481 20.704 1.00 89.38 546 THR A C 1
ATOM 4317 O O . THR A 1 546 ? -23.325 -15.305 21.381 1.00 89.38 546 THR A O 1
ATOM 4320 N N . PHE A 1 547 ? -24.944 -13.769 21.228 1.00 85.75 547 PHE A N 1
ATOM 4321 C CA . PHE A 1 547 ? -25.493 -14.023 22.557 1.00 85.75 547 PHE A CA 1
ATOM 4322 C C . PHE A 1 547 ? -26.529 -15.160 22.524 1.00 85.75 547 PHE A C 1
ATOM 4324 O O . PHE A 1 547 ? -27.580 -15.052 21.896 1.00 85.75 547 PHE A O 1
ATOM 4331 N N . GLU A 1 548 ? -26.239 -16.254 23.232 1.00 79.50 548 GLU A N 1
ATOM 4332 C CA . GLU A 1 548 ? -27.047 -17.488 23.233 1.00 79.50 548 GLU A CA 1
ATOM 4333 C C . GLU A 1 548 ? -28.209 -17.482 24.253 1.00 79.50 548 GLU A C 1
ATOM 4335 O O . GLU A 1 548 ? -28.799 -18.524 24.533 1.00 79.50 548 GLU A O 1
ATOM 4340 N N . GLY A 1 549 ? -28.514 -16.344 24.889 1.00 72.00 549 GLY A N 1
ATOM 4341 C CA . GLY A 1 549 ? -29.507 -16.259 25.975 1.00 72.00 549 GLY A CA 1
ATOM 4342 C C . GLY A 1 549 ? -29.039 -16.829 27.325 1.00 72.00 549 GLY A C 1
ATOM 4343 O O . GLY A 1 549 ? -29.702 -16.641 28.345 1.00 72.00 549 GLY A O 1
ATOM 4344 N N . LEU A 1 550 ? -27.888 -17.505 27.364 1.00 66.38 550 LEU A N 1
ATOM 4345 C CA . LEU A 1 550 ? -27.319 -18.113 28.566 1.00 66.38 550 LEU A CA 1
ATOM 4346 C C . LEU A 1 550 ? -26.626 -17.062 29.448 1.00 66.38 550 LEU A C 1
ATOM 4348 O O . LEU A 1 550 ? -25.450 -16.751 29.269 1.00 66.38 550 LEU A O 1
ATOM 4352 N N . SER A 1 551 ? -27.352 -16.532 30.435 1.00 74.81 551 SER A N 1
ATOM 4353 C CA . SER A 1 551 ? -26.805 -15.632 31.457 1.00 74.81 551 SER A CA 1
ATOM 4354 C C . SER A 1 551 ? -27.439 -15.860 32.832 1.00 74.81 551 SER A C 1
ATOM 4356 O O . SER A 1 551 ? -28.584 -16.292 32.952 1.00 74.81 551 SER A O 1
ATOM 4358 N N . HIS A 1 552 ? -26.686 -15.547 33.888 1.00 72.62 552 HIS A N 1
ATOM 4359 C CA . HIS A 1 552 ? -27.185 -15.480 35.267 1.00 72.62 552 HIS A CA 1
ATOM 4360 C C . HIS A 1 552 ? -27.460 -14.038 35.730 1.00 72.62 552 HIS A C 1
ATOM 4362 O O . HIS A 1 552 ? -27.983 -13.833 36.826 1.00 72.62 552 HIS A O 1
ATOM 4368 N N . GLU A 1 553 ? -27.118 -13.031 34.919 1.00 80.50 553 GLU A N 1
ATOM 4369 C CA . GLU A 1 553 ? -27.355 -11.627 35.258 1.00 80.50 553 GLU A CA 1
ATOM 4370 C C . GLU A 1 553 ? -28.826 -11.243 35.083 1.00 80.50 553 GLU A C 1
ATOM 4372 O O . GLU A 1 553 ? -29.453 -11.528 34.063 1.00 80.50 553 GLU A O 1
ATOM 4377 N N . LYS A 1 554 ? -29.377 -10.545 36.086 1.00 76.12 554 LYS A N 1
ATOM 4378 C CA . LYS A 1 554 ? -30.817 -10.244 36.173 1.00 76.12 554 LYS A CA 1
ATOM 4379 C C . LYS A 1 554 ? -31.357 -9.432 34.992 1.00 76.12 554 LYS A C 1
ATOM 4381 O O . LYS A 1 554 ? -32.561 -9.489 34.753 1.00 76.12 554 LYS A O 1
ATOM 4386 N N . ALA A 1 555 ? -30.500 -8.671 34.309 1.00 76.00 555 ALA A N 1
ATOM 4387 C CA . ALA A 1 555 ? -30.862 -7.872 33.141 1.00 76.00 555 ALA A CA 1
ATOM 4388 C C . ALA A 1 555 ? -31.498 -8.734 32.035 1.00 76.00 555 ALA A C 1
ATOM 4390 O O . ALA A 1 555 ? -32.570 -8.393 31.554 1.00 76.00 555 ALA A O 1
ATOM 4391 N N . HIS A 1 556 ? -30.943 -9.920 31.759 1.00 80.69 556 HIS A N 1
ATOM 4392 C CA . HIS A 1 556 ? -31.416 -10.831 30.701 1.00 80.69 556 HIS A CA 1
ATOM 4393 C C . HIS A 1 556 ? -32.759 -11.516 30.998 1.00 80.69 556 HIS A C 1
ATOM 4395 O O . HIS A 1 556 ? -33.309 -12.198 30.141 1.00 80.69 556 HIS A O 1
ATOM 4401 N N . ASN A 1 557 ? -33.324 -11.314 32.195 1.00 75.31 557 ASN A N 1
ATOM 4402 C CA . ASN A 1 557 ? -34.711 -11.687 32.501 1.00 75.31 557 ASN A CA 1
ATOM 4403 C C . ASN A 1 557 ? -35.722 -10.594 32.085 1.00 75.31 557 ASN A C 1
ATOM 4405 O O . ASN A 1 557 ? -36.907 -10.704 32.406 1.00 75.31 557 ASN A O 1
ATOM 4409 N N . ARG A 1 558 ? -35.262 -9.506 31.452 1.00 75.12 558 ARG A N 1
ATOM 4410 C CA . ARG A 1 558 ? -36.067 -8.362 30.997 1.00 75.12 558 ARG A CA 1
ATOM 4411 C C . ARG A 1 558 ? -36.134 -8.324 29.468 1.00 75.12 558 ARG A C 1
ATOM 4413 O O . ARG A 1 558 ? -35.461 -9.088 28.782 1.00 75.12 558 ARG A O 1
ATOM 4420 N N . ALA A 1 559 ? -36.974 -7.443 28.930 1.00 80.94 559 ALA A N 1
ATOM 4421 C CA . ALA A 1 559 ? -36.999 -7.186 27.497 1.00 80.94 559 ALA A CA 1
ATOM 4422 C C . ALA A 1 559 ? -35.805 -6.299 27.111 1.00 80.94 559 ALA A C 1
ATOM 4424 O O . ALA A 1 559 ? -35.646 -5.205 27.647 1.00 80.94 559 ALA A O 1
ATOM 4425 N N . HIS A 1 560 ? -34.994 -6.772 26.171 1.00 88.12 560 HIS A N 1
ATOM 4426 C CA . HIS A 1 560 ? -33.935 -5.993 25.535 1.00 88.12 560 HIS A CA 1
ATOM 4427 C C . HIS A 1 560 ? -34.482 -5.391 24.243 1.00 88.12 560 HIS A C 1
ATOM 4429 O O . HIS A 1 560 ? -35.030 -6.130 23.423 1.00 88.12 560 HIS A O 1
ATOM 4435 N N . MET A 1 561 ? -34.374 -4.072 24.060 1.00 88.50 561 MET A N 1
ATOM 4436 C CA . MET A 1 561 ? -34.979 -3.418 22.896 1.00 88.50 561 MET A CA 1
ATOM 4437 C C . MET A 1 561 ? -34.231 -3.748 21.598 1.00 88.50 561 MET A C 1
ATOM 4439 O O . MET A 1 561 ? -34.879 -4.005 20.593 1.00 88.50 561 MET A O 1
ATOM 4443 N N . LEU A 1 562 ? -32.893 -3.808 21.626 1.00 88.75 562 LEU A N 1
ATOM 4444 C CA . LEU A 1 562 ? -32.070 -4.221 20.480 1.00 88.75 562 LEU A CA 1
ATOM 4445 C C . LEU A 1 562 ? -31.560 -5.660 20.665 1.00 88.75 562 LEU A C 1
ATOM 4447 O O . LEU A 1 562 ? -30.415 -5.884 21.057 1.00 88.75 562 LEU A O 1
ATOM 4451 N N . ALA A 1 563 ? -32.416 -6.650 20.408 1.00 84.56 563 ALA A N 1
ATOM 4452 C CA . ALA A 1 563 ? -32.070 -8.058 20.603 1.00 84.56 563 ALA A CA 1
ATOM 4453 C C . ALA A 1 563 ? -30.797 -8.470 19.828 1.00 84.56 563 ALA A C 1
ATOM 4455 O O . ALA A 1 563 ? -30.748 -8.399 18.600 1.00 84.56 563 ALA A O 1
ATOM 4456 N N . ASN A 1 564 ? -29.790 -8.951 20.565 1.00 88.88 564 ASN A N 1
ATOM 4457 C CA . ASN A 1 564 ? -28.482 -9.391 20.066 1.00 88.88 564 ASN A CA 1
ATOM 4458 C C . ASN A 1 564 ? -27.639 -8.286 19.399 1.00 88.88 564 ASN A C 1
ATOM 4460 O O . ASN A 1 564 ? -26.897 -8.578 18.467 1.00 88.88 564 ASN A O 1
ATOM 4464 N N . GLN A 1 565 ? -27.707 -7.038 19.881 1.00 89.75 565 GLN A N 1
ATOM 4465 C CA . GLN A 1 565 ? -26.988 -5.911 19.256 1.00 89.75 565 GLN A CA 1
ATOM 4466 C C . GLN A 1 565 ? -26.494 -4.795 20.204 1.00 89.75 565 GLN A C 1
ATOM 4468 O O . GLN A 1 565 ? -25.708 -3.924 19.823 1.00 89.75 565 GLN A O 1
ATOM 4473 N N . GLU A 1 566 ? -26.979 -4.748 21.435 1.00 93.31 566 GLU A N 1
ATOM 4474 C CA . GLU A 1 566 ? -26.785 -3.590 22.315 1.00 93.31 566 GLU A CA 1
ATOM 4475 C C . GLU A 1 566 ? -25.317 -3.215 22.556 1.00 93.31 566 GLU A C 1
ATOM 4477 O O . GLU A 1 566 ? -25.002 -2.027 22.619 1.00 93.31 566 GLU A O 1
ATOM 4482 N N . ALA A 1 567 ? -24.409 -4.189 22.647 1.00 94.81 567 ALA A N 1
ATOM 4483 C CA . ALA A 1 567 ? -22.982 -3.921 22.807 1.00 94.81 567 ALA A CA 1
ATOM 4484 C C . ALA A 1 567 ? -22.374 -3.215 21.581 1.00 94.81 567 ALA A C 1
ATOM 4486 O O . ALA A 1 567 ? -21.640 -2.238 21.733 1.00 94.81 567 ALA A O 1
ATOM 4487 N N . GLU A 1 568 ? -22.718 -3.655 20.371 1.00 93.69 568 GLU A N 1
ATOM 4488 C CA . GLU A 1 568 ? -22.332 -3.014 19.116 1.00 93.69 568 GLU A CA 1
ATOM 4489 C C . GLU A 1 568 ? -22.896 -1.585 19.032 1.00 93.69 568 GLU A C 1
ATOM 4491 O O . GLU A 1 568 ? -22.174 -0.657 18.662 1.00 93.69 568 GLU A O 1
ATOM 4496 N N . TYR A 1 569 ? -24.144 -1.365 19.467 1.00 92.81 569 TYR A N 1
ATOM 4497 C CA . TYR A 1 569 ? -24.705 -0.013 19.574 1.00 92.81 569 TYR A CA 1
ATOM 4498 C C . TYR A 1 569 ? -23.978 0.858 20.616 1.00 92.81 569 TYR A C 1
ATOM 4500 O O . TYR A 1 569 ? -23.782 2.050 20.388 1.00 92.81 569 TYR A O 1
ATOM 4508 N N . VAL A 1 570 ? -23.522 0.302 21.742 1.00 93.69 570 VAL A N 1
ATOM 4509 C CA . VAL A 1 570 ? -22.726 1.056 22.729 1.00 93.69 570 VAL A CA 1
ATOM 4510 C C . VAL A 1 570 ? -21.387 1.506 22.138 1.00 93.69 570 VAL A C 1
ATOM 4512 O O . VAL A 1 570 ? -21.003 2.663 22.345 1.00 93.69 570 VAL A O 1
ATOM 4515 N N . ILE A 1 571 ? -20.699 0.635 21.388 1.00 91.62 571 ILE A N 1
ATOM 4516 C CA . ILE A 1 571 ? -19.405 0.934 20.751 1.00 91.62 571 ILE A CA 1
ATOM 4517 C C . ILE A 1 571 ? -19.575 1.994 19.655 1.00 91.62 571 ILE A C 1
ATOM 4519 O O . ILE A 1 571 ? -19.027 3.092 19.775 1.00 91.62 571 ILE A O 1
ATOM 4523 N N . TYR A 1 572 ? -20.371 1.706 18.621 1.00 90.44 572 TYR A N 1
ATOM 4524 C CA . TYR A 1 572 ? -20.441 2.537 17.413 1.00 90.44 572 TYR A CA 1
ATOM 4525 C C . TYR A 1 572 ? -21.531 3.603 17.509 1.00 90.44 572 TYR A C 1
ATOM 4527 O O . TYR A 1 572 ? -21.251 4.785 17.312 1.00 90.44 572 TYR A O 1
ATOM 4535 N N . GLY A 1 573 ? -22.745 3.220 17.911 1.00 89.56 573 GLY A N 1
ATOM 4536 C CA . GLY A 1 573 ? -23.885 4.126 18.098 1.00 89.56 573 GLY A CA 1
ATOM 4537 C C . GLY A 1 573 ? -24.446 4.698 16.802 1.00 89.56 573 GLY A C 1
ATOM 4538 O O . GLY A 1 573 ? -24.913 5.835 16.792 1.00 89.56 573 GLY A O 1
ATOM 4539 N N . LEU A 1 574 ? -24.362 3.918 15.726 1.00 89.00 574 LEU A N 1
ATOM 4540 C CA . LEU A 1 574 ? -24.902 4.233 14.405 1.00 89.00 574 LEU A CA 1
ATOM 4541 C C . LEU A 1 574 ? -26.428 4.032 14.385 1.00 89.00 574 LEU A C 1
ATOM 4543 O O . LEU A 1 574 ? -26.990 3.370 15.260 1.00 89.00 574 LEU A O 1
ATOM 4547 N N . ASP A 1 575 ? -27.110 4.587 13.385 1.00 87.19 575 ASP A N 1
ATOM 4548 C CA . ASP A 1 575 ? -28.576 4.731 13.370 1.00 87.19 575 ASP A CA 1
ATOM 4549 C C . ASP A 1 575 ? -29.380 3.502 12.891 1.00 87.19 575 ASP A C 1
ATOM 4551 O O . ASP A 1 575 ? -30.607 3.579 12.792 1.00 87.19 575 ASP A O 1
ATOM 4555 N N . SER A 1 576 ? -28.732 2.376 12.577 1.00 87.69 576 SER A N 1
ATOM 4556 C CA . SER A 1 576 ? -29.414 1.155 12.129 1.00 87.69 576 SER A CA 1
ATOM 4557 C C . SER A 1 576 ? -28.761 -0.119 12.654 1.00 87.69 576 SER A C 1
ATOM 4559 O O . SER A 1 576 ? -27.593 -0.131 13.065 1.00 87.69 576 SER A O 1
ATOM 4561 N N . CYS A 1 577 ? -29.509 -1.223 12.591 1.00 88.81 577 CYS A N 1
ATOM 4562 C CA . CYS A 1 577 ? -28.976 -2.521 12.972 1.00 88.81 577 CYS A CA 1
ATOM 4563 C C . CYS A 1 577 ? -27.854 -2.982 12.026 1.00 88.81 577 CYS A C 1
ATOM 4565 O O . CYS A 1 577 ? -26.816 -3.466 12.488 1.00 88.81 577 CYS A O 1
ATOM 4567 N N . ALA A 1 578 ? -28.020 -2.785 10.714 1.00 88.25 578 ALA A N 1
ATOM 4568 C CA . ALA A 1 578 ? -27.006 -3.155 9.734 1.00 88.25 578 ALA A CA 1
ATOM 4569 C C . ALA A 1 578 ? -25.687 -2.396 9.969 1.00 88.25 578 ALA A C 1
ATOM 4571 O O . ALA A 1 578 ? -24.617 -3.005 9.928 1.00 88.25 578 ALA A O 1
ATOM 4572 N N . ALA A 1 579 ? -25.760 -1.100 10.290 1.00 88.25 579 ALA A N 1
ATOM 4573 C CA . ALA A 1 579 ? -24.599 -0.238 10.496 1.00 88.25 579 ALA A CA 1
ATOM 4574 C C . ALA A 1 579 ? -23.737 -0.680 11.694 1.00 88.25 579 ALA A C 1
ATOM 4576 O O . ALA A 1 579 ? -22.537 -0.916 11.546 1.00 88.25 579 ALA A O 1
ATOM 4577 N N . ASN A 1 580 ? -24.345 -0.865 12.874 1.00 90.38 580 ASN A N 1
ATOM 4578 C CA . ASN A 1 580 ? -23.605 -1.214 14.096 1.00 90.38 580 ASN A CA 1
ATOM 4579 C C . ASN A 1 580 ? -22.925 -2.593 13.999 1.00 90.38 580 ASN A C 1
ATOM 4581 O O . ASN A 1 580 ? -21.764 -2.731 14.387 1.00 90.38 580 ASN A O 1
ATOM 4585 N N . HIS A 1 581 ? -23.595 -3.609 13.437 1.00 90.56 581 HIS A N 1
ATOM 4586 C CA . HIS A 1 581 ? -22.946 -4.909 13.214 1.00 90.56 581 HIS A CA 1
ATOM 4587 C C . HIS A 1 581 ? -21.913 -4.879 12.089 1.00 90.56 581 HIS A C 1
ATOM 4589 O O . HIS A 1 581 ? -20.933 -5.618 12.176 1.00 90.56 581 HIS A O 1
ATOM 4595 N N . SER A 1 582 ? -22.102 -4.055 11.053 1.00 90.00 582 SER A N 1
ATOM 4596 C CA . SER A 1 582 ? -21.110 -3.908 9.982 1.00 90.00 582 SER A CA 1
ATOM 4597 C C . SER A 1 582 ? -19.818 -3.290 10.501 1.00 90.00 582 SER A C 1
ATOM 4599 O O . SER A 1 582 ? -18.752 -3.799 10.181 1.00 90.00 582 SER A O 1
ATOM 4601 N N . ALA A 1 583 ? -19.894 -2.269 11.359 1.00 90.81 583 ALA A N 1
ATOM 4602 C CA . ALA A 1 583 ? -18.714 -1.671 11.983 1.00 90.81 583 ALA A CA 1
ATOM 4603 C C . ALA A 1 583 ? -17.957 -2.682 12.871 1.00 90.81 583 ALA A C 1
ATOM 4605 O O . ALA A 1 583 ? -16.752 -2.869 12.697 1.00 90.81 583 ALA A O 1
ATOM 4606 N N . ALA A 1 584 ? -18.674 -3.427 13.726 1.00 92.62 584 ALA A N 1
ATOM 4607 C CA . ALA A 1 584 ? -18.098 -4.506 14.541 1.00 92.62 584 ALA A CA 1
ATOM 4608 C C . ALA A 1 584 ? -17.439 -5.608 13.690 1.00 92.62 584 ALA A C 1
ATOM 4610 O O . ALA A 1 584 ? -16.360 -6.110 14.004 1.00 92.62 584 ALA A O 1
ATOM 4611 N N . PHE A 1 585 ? -18.104 -6.000 12.601 1.00 92.75 585 PHE A N 1
ATOM 4612 C CA . PHE A 1 585 ? -17.613 -6.999 11.659 1.00 92.75 585 PHE A CA 1
ATOM 4613 C C . PHE A 1 585 ? -16.390 -6.491 10.877 1.00 92.75 585 PHE A C 1
ATOM 4615 O O . PHE A 1 585 ? -15.447 -7.252 10.673 1.00 92.75 585 PHE A O 1
ATOM 4622 N N . ALA A 1 586 ? -16.380 -5.217 10.477 1.00 92.12 586 ALA A N 1
ATOM 4623 C CA . ALA A 1 586 ? -15.294 -4.589 9.735 1.00 92.12 586 ALA A CA 1
ATOM 4624 C C . ALA A 1 586 ? -14.015 -4.483 10.571 1.00 92.12 586 ALA A C 1
ATOM 4626 O O . ALA A 1 586 ? -12.967 -4.932 10.113 1.00 92.12 586 ALA A O 1
ATOM 4627 N N . GLU A 1 587 ? -14.092 -3.965 11.801 1.00 92.31 587 GLU A N 1
ATOM 4628 C CA . GLU A 1 587 ? -12.931 -3.892 12.702 1.00 92.31 587 GLU A CA 1
ATOM 4629 C C . GLU A 1 587 ? -12.396 -5.294 13.030 1.00 92.31 587 GLU A C 1
ATOM 4631 O O . GLU A 1 587 ? -11.190 -5.531 12.959 1.00 92.31 587 GLU A O 1
ATOM 4636 N N . MET A 1 588 ? -13.282 -6.268 13.281 1.00 93.94 588 MET A N 1
ATOM 4637 C CA . MET A 1 588 ? -12.876 -7.659 13.513 1.00 93.94 588 MET A CA 1
ATOM 4638 C C . MET A 1 588 ? -12.190 -8.271 12.282 1.00 93.94 588 MET A C 1
ATOM 4640 O O . MET A 1 588 ? -11.126 -8.874 12.426 1.00 93.94 588 MET A O 1
ATOM 4644 N N . PHE A 1 589 ? -12.742 -8.086 11.076 1.00 95.12 589 PHE A N 1
ATOM 4645 C CA . PHE A 1 589 ? -12.132 -8.581 9.839 1.00 95.12 589 PHE A CA 1
ATOM 4646 C C . PHE A 1 589 ? -10.774 -7.934 9.568 1.00 95.12 589 PHE A C 1
ATOM 4648 O O . PHE A 1 589 ? -9.826 -8.655 9.276 1.00 95.12 589 PHE A O 1
ATOM 4655 N N . LEU A 1 590 ? -10.655 -6.610 9.697 1.00 94.06 590 LEU A N 1
ATOM 4656 C CA . LEU A 1 590 ? -9.405 -5.884 9.456 1.00 94.06 590 LEU A CA 1
ATOM 4657 C C . LEU A 1 590 ? -8.285 -6.355 10.398 1.00 94.06 590 LEU A C 1
ATOM 4659 O O . LEU A 1 590 ? -7.150 -6.532 9.962 1.00 94.06 590 LEU A O 1
ATOM 4663 N N . ILE A 1 591 ? -8.605 -6.670 11.655 1.00 92.19 591 ILE A N 1
ATOM 4664 C CA . ILE A 1 591 ? -7.636 -7.238 12.604 1.00 92.19 591 ILE A CA 1
ATOM 4665 C C . ILE A 1 591 ? -7.248 -8.673 12.229 1.00 92.19 591 ILE A C 1
ATOM 4667 O O . ILE A 1 591 ? -6.062 -9.007 12.255 1.00 92.19 591 ILE A O 1
ATOM 4671 N N . ARG A 1 592 ? -8.208 -9.530 11.836 1.00 94.00 592 ARG A N 1
ATOM 4672 C CA . ARG A 1 592 ? -7.877 -10.869 11.307 1.00 94.00 592 ARG A CA 1
ATOM 4673 C C . ARG A 1 592 ? -7.001 -10.755 10.055 1.00 94.00 592 ARG A C 1
ATOM 4675 O O . ARG A 1 592 ? -6.015 -11.474 9.958 1.00 94.00 592 ARG A O 1
ATOM 4682 N N . LEU A 1 593 ? -7.324 -9.840 9.139 1.00 95.50 593 LEU A N 1
ATOM 4683 C CA . LEU A 1 593 ? -6.583 -9.591 7.903 1.00 95.50 593 LEU A CA 1
ATOM 4684 C C . LEU A 1 593 ? -5.135 -9.192 8.196 1.00 95.50 593 LEU A C 1
ATOM 4686 O O . LEU A 1 593 ? -4.231 -9.807 7.635 1.00 95.50 593 LEU A O 1
ATOM 4690 N N . ALA A 1 594 ? -4.900 -8.238 9.103 1.00 93.38 594 ALA A N 1
ATOM 4691 C CA . ALA A 1 594 ? -3.551 -7.829 9.497 1.00 93.38 594 ALA A CA 1
ATOM 4692 C C . ALA A 1 594 ? -2.737 -9.015 10.041 1.00 93.38 594 ALA A C 1
ATOM 4694 O O . ALA A 1 594 ? -1.667 -9.321 9.517 1.00 93.38 594 ALA A O 1
ATOM 4695 N N . ILE A 1 595 ? -3.276 -9.742 11.029 1.00 91.75 595 ILE A N 1
ATOM 4696 C CA . ILE A 1 595 ? -2.578 -10.873 11.663 1.00 91.75 595 ILE A CA 1
ATOM 4697 C C . ILE A 1 595 ? -2.279 -11.976 10.640 1.00 91.75 595 ILE A C 1
ATOM 4699 O O . ILE A 1 595 ? -1.141 -12.427 10.536 1.00 91.75 595 ILE A O 1
ATOM 4703 N N . ARG A 1 596 ? -3.269 -12.386 9.838 1.00 93.62 596 ARG A N 1
ATOM 4704 C CA . ARG A 1 596 ? -3.097 -13.446 8.831 1.00 93.62 596 ARG A CA 1
ATOM 4705 C C . ARG A 1 596 ? -2.166 -13.037 7.682 1.00 93.62 596 ARG A C 1
ATOM 4707 O O . ARG A 1 596 ? -1.458 -13.888 7.153 1.00 93.62 596 ARG A O 1
ATOM 4714 N N . THR A 1 597 ? -2.113 -11.751 7.329 1.00 93.38 597 THR A N 1
ATOM 4715 C CA . THR A 1 597 ? -1.139 -11.219 6.357 1.00 93.38 597 THR A CA 1
ATOM 4716 C C . THR A 1 597 ? 0.283 -11.297 6.910 1.00 93.38 597 THR A C 1
ATOM 4718 O O . THR A 1 597 ? 1.194 -11.714 6.200 1.00 93.38 597 THR A O 1
ATOM 4721 N N . VAL A 1 598 ? 0.486 -10.965 8.191 1.00 90.12 598 VAL A N 1
ATOM 4722 C CA . VAL A 1 598 ? 1.795 -11.107 8.852 1.00 90.12 598 VAL A CA 1
ATOM 4723 C C . VAL A 1 598 ? 2.227 -12.569 8.942 1.00 90.12 598 VAL A C 1
ATOM 4725 O O . VAL A 1 598 ? 3.379 -12.872 8.649 1.00 90.12 598 VAL A O 1
ATOM 4728 N N . GLU A 1 599 ? 1.317 -13.499 9.242 1.00 88.69 599 GLU A N 1
ATOM 4729 C CA . GLU A 1 599 ? 1.629 -14.936 9.204 1.00 88.69 599 GLU A CA 1
ATOM 4730 C C . GLU A 1 599 ? 2.134 -15.403 7.833 1.00 88.69 599 GLU A C 1
ATOM 4732 O O . GLU A 1 599 ? 3.083 -16.186 7.776 1.00 88.69 599 GLU A O 1
ATOM 4737 N N . ALA A 1 600 ? 1.522 -14.918 6.748 1.00 89.56 600 ALA A N 1
ATOM 4738 C CA . ALA A 1 600 ? 1.934 -15.232 5.383 1.00 89.56 600 ALA A CA 1
ATOM 4739 C C . ALA A 1 600 ? 3.259 -14.548 4.993 1.00 89.56 600 ALA A C 1
ATOM 4741 O O . ALA A 1 600 ? 4.080 -15.164 4.319 1.00 89.56 600 ALA A O 1
ATOM 4742 N N . LEU A 1 601 ? 3.518 -13.318 5.457 1.00 86.50 601 LEU A N 1
ATOM 4743 C CA . LEU A 1 601 ? 4.805 -12.630 5.260 1.00 86.50 601 LEU A CA 1
ATOM 4744 C C . LEU A 1 601 ? 5.960 -13.302 6.023 1.00 86.50 601 LEU A C 1
ATOM 4746 O O . LEU A 1 601 ? 7.072 -13.358 5.505 1.00 86.50 601 LEU A O 1
ATOM 4750 N N . MET A 1 602 ? 5.703 -13.829 7.226 1.00 79.62 602 MET A N 1
ATOM 4751 C CA . MET A 1 602 ? 6.697 -14.514 8.068 1.00 79.62 602 MET A CA 1
ATOM 4752 C C . MET A 1 602 ? 6.927 -15.989 7.691 1.00 79.62 602 MET A C 1
ATOM 4754 O O . MET A 1 602 ? 7.868 -16.610 8.187 1.00 79.62 602 MET A O 1
ATOM 4758 N N . ASP A 1 603 ? 6.072 -16.581 6.853 1.00 77.88 603 ASP A N 1
ATOM 4759 C CA . ASP A 1 603 ? 6.218 -17.955 6.348 1.00 77.88 603 ASP A CA 1
ATOM 4760 C C . ASP A 1 603 ? 5.824 -18.057 4.856 1.00 77.88 603 ASP A C 1
ATOM 4762 O O . ASP A 1 603 ? 4.910 -18.799 4.486 1.00 77.88 603 ASP A O 1
ATOM 4766 N N . PRO A 1 604 ? 6.490 -17.295 3.964 1.00 71.75 604 PRO A N 1
ATOM 4767 C CA . PRO A 1 604 ? 6.027 -17.079 2.591 1.00 71.75 604 PRO A CA 1
ATOM 4768 C C . PRO A 1 604 ? 6.289 -18.275 1.653 1.00 71.75 604 PRO A C 1
ATOM 4770 O O . PRO A 1 604 ? 5.934 -18.268 0.471 1.00 71.75 604 PRO A O 1
ATOM 4773 N N . GLY A 1 605 ? 6.936 -19.328 2.163 1.00 71.19 605 GLY A N 1
ATOM 4774 C CA . GLY A 1 605 ? 7.322 -20.505 1.394 1.00 71.19 605 GLY A CA 1
ATOM 4775 C C . GLY A 1 605 ? 8.289 -20.210 0.238 1.00 71.19 605 GLY A C 1
ATOM 4776 O O . GLY A 1 605 ? 8.839 -19.123 0.083 1.00 71.19 605 GLY A O 1
ATOM 4777 N N . GLN A 1 606 ? 8.521 -21.217 -0.607 1.00 71.00 606 GLN A N 1
ATOM 4778 C CA . GLN A 1 606 ? 9.493 -21.114 -1.707 1.00 71.00 606 GLN A CA 1
ATOM 4779 C C . GLN A 1 606 ? 8.950 -20.398 -2.957 1.00 71.00 606 GLN A C 1
ATOM 4781 O O . GLN A 1 606 ? 9.743 -19.950 -3.779 1.00 71.00 606 GLN A O 1
ATOM 4786 N N . ARG A 1 607 ? 7.621 -20.284 -3.124 1.00 72.06 607 ARG A N 1
ATOM 4787 C CA . ARG A 1 607 ? 7.005 -19.640 -4.304 1.00 72.06 607 ARG A CA 1
ATOM 4788 C C . ARG A 1 607 ? 7.310 -18.141 -4.335 1.00 72.06 607 ARG A C 1
ATOM 4790 O O . ARG A 1 607 ? 7.685 -17.622 -5.381 1.00 72.06 607 ARG A O 1
ATOM 4797 N N . VAL A 1 608 ? 7.195 -17.477 -3.189 1.00 69.12 608 VAL A N 1
ATOM 4798 C CA . VAL A 1 608 ? 7.378 -16.026 -3.052 1.00 69.12 608 VAL A CA 1
ATOM 4799 C C . VAL A 1 608 ? 8.808 -15.588 -3.355 1.00 69.12 608 VAL A C 1
ATOM 4801 O O . VAL A 1 608 ? 9.006 -14.560 -3.986 1.00 69.12 608 VAL A O 1
ATOM 4804 N N . LEU A 1 609 ? 9.806 -16.421 -3.047 1.00 67.69 609 LEU A N 1
ATOM 4805 C CA . LEU A 1 609 ? 11.216 -16.179 -3.393 1.00 67.69 609 LEU A CA 1
ATOM 4806 C C . LEU A 1 609 ? 11.500 -16.184 -4.915 1.00 67.69 609 LEU A C 1
ATOM 4808 O O . LEU A 1 609 ? 12.647 -16.031 -5.327 1.00 67.69 609 LEU A O 1
ATOM 4812 N N . THR A 1 610 ? 10.478 -16.381 -5.759 1.00 70.94 610 THR A N 1
ATOM 4813 C CA . THR A 1 610 ? 10.552 -16.212 -7.223 1.00 70.94 610 THR A CA 1
ATOM 4814 C C . THR A 1 610 ? 9.881 -14.926 -7.725 1.00 70.94 610 THR A C 1
ATOM 4816 O O . THR A 1 610 ? 10.004 -14.593 -8.906 1.00 70.94 610 THR A O 1
ATOM 4819 N N . PHE A 1 611 ? 9.194 -14.181 -6.851 1.00 79.88 611 PHE A N 1
ATOM 4820 C CA . PHE A 1 611 ? 8.542 -12.920 -7.187 1.00 79.88 611 PHE A CA 1
ATOM 4821 C C . PHE A 1 611 ? 9.575 -11.791 -7.249 1.00 79.88 611 PHE A C 1
ATOM 4823 O O . PHE A 1 611 ? 9.993 -11.234 -6.241 1.00 79.88 611 PHE A O 1
ATOM 4830 N N . MET A 1 612 ? 9.951 -11.400 -8.466 1.00 75.06 612 MET A N 1
ATOM 4831 C CA . MET A 1 612 ? 10.884 -10.292 -8.740 1.00 75.06 612 MET A CA 1
ATOM 4832 C C . MET A 1 612 ? 10.257 -8.894 -8.529 1.00 75.06 612 MET A C 1
ATOM 4834 O O . MET A 1 612 ? 10.679 -7.920 -9.146 1.00 75.06 612 MET A O 1
ATOM 4838 N N . SER A 1 613 ? 9.245 -8.806 -7.662 1.00 89.44 613 SER A N 1
ATOM 4839 C CA . SER A 1 613 ? 8.535 -7.596 -7.248 1.00 89.44 613 SER A CA 1
ATOM 4840 C C . SER A 1 613 ? 8.238 -7.710 -5.743 1.00 89.44 613 SER A C 1
ATOM 4842 O O . SER A 1 613 ? 7.464 -8.587 -5.346 1.00 89.44 613 SER A O 1
ATOM 4844 N N . PRO A 1 614 ? 8.832 -6.863 -4.881 1.00 90.62 614 PRO A N 1
ATOM 4845 C CA . PRO A 1 614 ? 8.534 -6.865 -3.450 1.00 90.62 614 PRO A CA 1
ATOM 4846 C C . PRO A 1 614 ? 7.068 -6.531 -3.135 1.00 90.62 614 PRO A C 1
ATOM 4848 O O . PRO A 1 614 ? 6.528 -7.045 -2.155 1.00 90.62 614 PRO A O 1
ATOM 4851 N N . TRP A 1 615 ? 6.380 -5.740 -3.967 1.00 92.44 615 TRP A N 1
ATOM 4852 C CA . TRP A 1 615 ? 4.953 -5.479 -3.766 1.00 92.44 615 TRP A CA 1
ATOM 4853 C C . TRP A 1 615 ? 4.070 -6.686 -4.104 1.00 92.44 615 TRP A C 1
ATOM 4855 O O . TRP A 1 615 ? 3.099 -6.939 -3.396 1.00 92.44 615 TRP A O 1
ATOM 4865 N N . LEU A 1 616 ? 4.433 -7.495 -5.107 1.00 92.81 616 LEU A N 1
ATOM 4866 C CA . LEU A 1 616 ? 3.746 -8.763 -5.390 1.00 92.81 616 LEU A CA 1
ATOM 4867 C C . LEU A 1 616 ? 3.819 -9.733 -4.197 1.00 92.81 616 LEU A C 1
ATOM 4869 O O . LEU A 1 616 ? 2.828 -10.383 -3.870 1.00 92.81 616 LEU A O 1
ATOM 4873 N N . THR A 1 617 ? 4.958 -9.783 -3.501 1.00 91.19 617 THR A N 1
ATOM 4874 C CA . THR A 1 617 ? 5.103 -10.537 -2.245 1.00 91.19 617 THR A CA 1
ATOM 4875 C C . THR A 1 617 ? 4.107 -10.079 -1.178 1.00 91.19 617 THR A C 1
ATOM 4877 O O . THR A 1 617 ? 3.470 -10.919 -0.539 1.00 91.19 617 THR A O 1
ATOM 4880 N N . PHE A 1 618 ? 3.917 -8.764 -1.018 1.00 92.50 618 PHE A N 1
ATOM 4881 C CA . PHE A 1 618 ? 2.908 -8.228 -0.104 1.00 92.50 618 PHE A CA 1
ATOM 4882 C C . PHE A 1 618 ? 1.474 -8.562 -0.550 1.00 92.50 618 PHE A C 1
ATOM 4884 O O . PHE A 1 618 ? 0.684 -9.025 0.269 1.00 92.50 618 PHE A O 1
ATOM 4891 N N . LEU A 1 619 ? 1.143 -8.384 -1.833 1.00 94.25 619 LEU A N 1
ATOM 4892 C CA . LEU A 1 619 ? -0.195 -8.659 -2.372 1.00 94.25 619 LEU A CA 1
ATOM 4893 C C . LEU A 1 619 ? -0.589 -10.137 -2.249 1.00 94.25 619 LEU A C 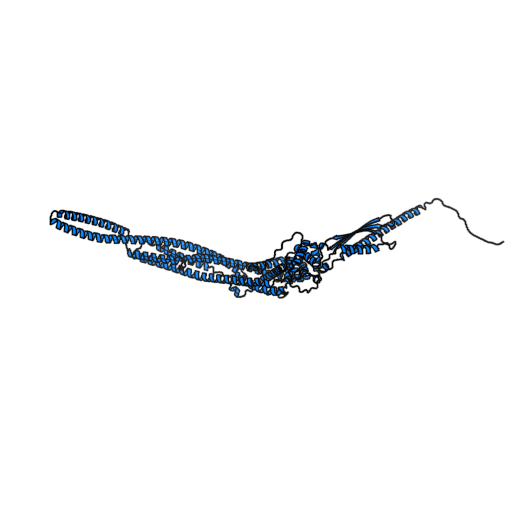1
ATOM 4895 O O . LEU A 1 619 ? -1.703 -10.435 -1.827 1.00 94.25 619 LEU A O 1
ATOM 4899 N N . TRP A 1 620 ? 0.326 -11.069 -2.534 1.00 93.81 620 TRP A N 1
ATOM 4900 C CA . TRP A 1 620 ? 0.087 -12.496 -2.299 1.00 93.81 620 TRP A CA 1
ATOM 4901 C C . TRP A 1 620 ? -0.164 -12.792 -0.812 1.00 93.81 620 TRP A C 1
ATOM 4903 O O . TRP A 1 620 ? -1.121 -13.490 -0.475 1.00 93.81 620 TRP A O 1
ATOM 4913 N N . ALA A 1 621 ? 0.653 -12.236 0.090 1.00 92.94 621 ALA A N 1
ATOM 4914 C CA . ALA A 1 621 ? 0.493 -12.458 1.526 1.00 92.94 621 ALA A CA 1
ATOM 4915 C C . ALA A 1 621 ? -0.816 -11.853 2.064 1.00 92.94 621 ALA A C 1
ATOM 4917 O O . ALA A 1 621 ? -1.459 -12.448 2.929 1.00 92.94 621 ALA A O 1
ATOM 4918 N N . LEU A 1 622 ? -1.247 -10.714 1.512 1.00 95.12 622 LEU A N 1
ATOM 4919 C CA . LEU A 1 622 ? -2.542 -10.093 1.785 1.00 95.12 622 LEU A CA 1
ATOM 4920 C C . LEU A 1 622 ? -3.703 -10.956 1.263 1.00 95.12 622 LEU A C 1
ATOM 4922 O O . LEU A 1 622 ? -4.713 -11.083 1.950 1.00 95.12 622 LEU A O 1
ATOM 4926 N N . ALA A 1 623 ? -3.550 -11.605 0.105 1.00 95.75 623 ALA A N 1
ATOM 4927 C CA . ALA A 1 623 ? -4.554 -12.505 -0.459 1.00 95.75 623 ALA A CA 1
ATOM 4928 C C . ALA A 1 623 ? -4.707 -13.807 0.353 1.00 95.75 623 ALA A C 1
ATOM 4930 O O . ALA A 1 623 ? -5.833 -14.210 0.663 1.00 95.75 623 ALA A O 1
ATOM 4931 N N . GLU A 1 624 ? -3.605 -14.452 0.764 1.00 94.50 624 GLU A N 1
ATOM 4932 C CA . GLU A 1 624 ? -3.664 -15.570 1.726 1.00 94.50 624 GLU A CA 1
ATOM 4933 C C . GLU A 1 624 ? -4.244 -15.105 3.071 1.00 94.50 624 GLU A C 1
ATOM 4935 O O . GLU A 1 624 ? -5.110 -15.770 3.650 1.00 94.50 624 GLU A O 1
ATOM 4940 N N . GLY A 1 625 ? -3.817 -13.924 3.531 1.00 94.62 625 GLY A N 1
ATOM 4941 C CA . GLY A 1 625 ? -4.292 -13.278 4.747 1.00 94.62 625 GLY A CA 1
ATOM 4942 C C . GLY A 1 625 ? -5.805 -13.069 4.746 1.00 94.62 625 GLY A C 1
ATOM 4943 O O . GLY A 1 625 ? -6.483 -13.418 5.712 1.00 94.62 625 GLY A O 1
ATOM 4944 N N . ALA A 1 626 ? -6.354 -12.586 3.632 1.00 96.75 626 ALA A N 1
ATOM 4945 C CA . ALA A 1 626 ? -7.781 -12.382 3.433 1.00 96.75 626 ALA A CA 1
ATOM 4946 C C . ALA A 1 626 ? -8.553 -13.708 3.392 1.00 96.75 626 ALA A C 1
ATOM 4948 O O . ALA A 1 626 ? -9.606 -13.813 4.024 1.00 96.75 626 ALA A O 1
ATOM 4949 N N . VAL A 1 627 ? -8.043 -14.740 2.704 1.00 96.81 627 VAL A N 1
ATOM 4950 C CA . VAL A 1 627 ? -8.679 -16.073 2.664 1.00 96.81 627 VAL A CA 1
ATOM 4951 C C . VAL A 1 627 ? -8.760 -16.682 4.067 1.00 96.81 627 VAL A C 1
ATOM 4953 O O . VAL A 1 627 ? -9.817 -17.185 4.465 1.00 96.81 627 VAL A O 1
ATOM 4956 N N . ALA A 1 628 ? -7.674 -16.605 4.839 1.00 96.06 628 ALA A N 1
ATOM 4957 C CA . ALA A 1 628 ? -7.638 -17.077 6.218 1.00 96.06 628 ALA A CA 1
ATOM 4958 C C . ALA A 1 628 ? -8.546 -16.238 7.134 1.00 96.06 628 ALA A C 1
ATOM 4960 O O . ALA A 1 628 ? -9.331 -16.801 7.897 1.00 96.06 628 ALA A O 1
ATOM 4961 N N . ALA A 1 629 ? -8.523 -14.908 7.005 1.00 96.69 629 ALA A N 1
ATOM 4962 C CA . ALA A 1 629 ? -9.393 -14.010 7.757 1.00 96.69 629 ALA A CA 1
ATOM 4963 C C . ALA A 1 629 ? -10.878 -14.276 7.468 1.00 96.69 629 ALA A C 1
ATOM 4965 O O . ALA A 1 629 ? -11.663 -14.386 8.402 1.00 96.69 629 ALA A O 1
ATOM 4966 N N . LEU A 1 630 ? -11.279 -14.477 6.209 1.00 96.38 630 LEU A N 1
ATOM 4967 C CA . LEU A 1 630 ? -12.653 -14.841 5.842 1.00 96.38 630 LEU A CA 1
ATOM 4968 C C . LEU A 1 630 ? -13.076 -16.187 6.464 1.00 96.38 630 LEU A C 1
ATOM 4970 O O . LEU A 1 630 ? -14.215 -16.334 6.916 1.00 96.38 630 LEU A O 1
ATOM 4974 N N . ALA A 1 631 ? -12.168 -17.167 6.530 1.00 96.56 631 ALA A N 1
ATOM 4975 C CA . ALA A 1 631 ? -12.412 -18.442 7.207 1.00 96.56 631 ALA A CA 1
ATOM 4976 C C . ALA A 1 631 ? -12.525 -18.297 8.740 1.00 96.56 631 ALA A C 1
ATOM 4978 O O . ALA A 1 631 ? -13.346 -18.981 9.354 1.00 96.56 631 ALA A O 1
ATOM 4979 N N . ASP A 1 632 ? -11.765 -17.382 9.349 1.00 96.62 632 ASP A N 1
ATOM 4980 C CA . ASP A 1 632 ? -11.900 -17.017 10.762 1.00 96.62 632 ASP A CA 1
ATOM 4981 C C . ASP A 1 632 ? -13.244 -16.309 11.024 1.00 96.62 632 ASP A C 1
ATOM 4983 O O . ASP A 1 632 ? -13.977 -16.687 11.939 1.00 96.62 632 ASP A O 1
ATOM 4987 N N . MET A 1 633 ? -13.620 -15.330 10.189 1.00 96.25 633 MET A N 1
ATOM 4988 C CA . MET A 1 633 ? -14.884 -14.589 10.300 1.00 96.25 633 MET A CA 1
ATOM 4989 C C . MET A 1 633 ? -16.090 -15.527 10.244 1.00 96.25 633 MET A C 1
ATOM 4991 O O . MET A 1 633 ? -16.982 -15.402 11.082 1.00 96.25 633 MET A O 1
ATOM 4995 N N . ARG A 1 634 ? -16.097 -16.503 9.320 1.00 95.94 634 ARG A N 1
ATOM 4996 C CA . ARG A 1 634 ? -17.160 -17.524 9.187 1.00 95.94 634 ARG A CA 1
ATOM 4997 C C . ARG A 1 634 ? -17.453 -18.264 10.495 1.00 95.94 634 ARG A C 1
ATOM 4999 O O . ARG A 1 634 ? -18.606 -18.622 10.718 1.00 95.94 634 ARG A O 1
ATOM 5006 N N . LYS A 1 635 ? -16.440 -18.461 11.343 1.00 95.75 635 LYS A N 1
ATOM 5007 C CA . LYS A 1 635 ? -16.541 -19.091 12.669 1.00 95.75 635 LYS A CA 1
ATOM 5008 C C . LYS A 1 635 ? -16.923 -18.087 13.754 1.00 95.75 635 LYS A C 1
ATOM 5010 O O . LYS A 1 635 ? -17.874 -18.312 14.499 1.00 95.75 635 LYS A O 1
ATOM 5015 N N . LEU A 1 636 ? -16.221 -16.952 13.810 1.00 95.38 636 LEU A N 1
ATOM 5016 C CA . LEU A 1 636 ? -16.439 -15.909 14.817 1.00 95.38 636 LEU A CA 1
ATOM 5017 C C . LEU A 1 636 ? -17.890 -15.409 14.810 1.00 95.38 636 LEU A C 1
ATOM 5019 O O . LEU A 1 636 ? -18.491 -15.284 15.873 1.00 95.38 636 LEU A O 1
ATOM 5023 N N . VAL A 1 637 ? -18.502 -15.207 13.636 1.00 92.56 637 VAL A N 1
ATOM 5024 C CA . VAL A 1 637 ? -19.910 -14.770 13.539 1.00 92.56 637 VAL A CA 1
ATOM 5025 C C . VAL A 1 637 ? -20.943 -15.825 13.960 1.00 92.56 637 VAL A C 1
ATOM 5027 O O . VAL A 1 637 ? -22.119 -15.487 14.083 1.00 92.56 637 VAL A O 1
ATOM 5030 N N . GLN A 1 638 ? -20.518 -17.073 14.182 1.00 90.62 638 GLN A N 1
ATOM 5031 C CA . GLN A 1 638 ? -21.329 -18.175 14.716 1.00 90.62 638 GLN A CA 1
ATOM 5032 C C . GLN A 1 638 ? -21.071 -18.422 16.217 1.00 90.62 638 GLN A C 1
ATOM 5034 O O . GLN A 1 638 ? -21.671 -19.320 16.795 1.00 90.62 638 GLN A O 1
ATOM 5039 N N . GLY A 1 639 ? -20.198 -17.632 16.858 1.00 89.94 639 GLY A N 1
ATOM 5040 C CA . GLY A 1 639 ? -19.860 -17.752 18.283 1.00 89.94 639 GLY A CA 1
ATOM 5041 C C . GLY A 1 639 ? -18.665 -18.660 18.602 1.00 89.94 639 GLY A C 1
ATOM 5042 O O . GLY A 1 639 ? -18.243 -18.714 19.758 1.00 89.94 639 GLY A O 1
ATOM 5043 N N . GLU A 1 640 ? -18.069 -19.330 17.608 1.00 93.00 640 GLU A N 1
ATOM 5044 C CA . GLU A 1 640 ? -16.858 -20.141 17.805 1.00 93.00 640 GLU A CA 1
ATOM 5045 C C . GLU A 1 640 ? -15.664 -19.303 18.311 1.00 93.00 640 GLU A C 1
ATOM 5047 O O . GLU A 1 640 ? -15.541 -18.106 18.033 1.00 93.00 640 GLU A O 1
ATOM 5052 N N . ARG A 1 641 ? -14.727 -19.961 19.013 1.00 92.50 641 ARG A N 1
ATOM 5053 C CA . ARG A 1 641 ? -13.405 -19.394 19.329 1.00 92.50 641 ARG A CA 1
ATOM 5054 C C . ARG A 1 641 ? -12.407 -19.733 18.224 1.00 92.50 641 ARG A C 1
ATOM 5056 O O . ARG A 1 641 ? -12.317 -20.887 17.809 1.00 92.50 641 ARG A O 1
ATOM 5063 N N . VAL A 1 642 ? -11.608 -18.757 17.807 1.00 93.19 642 VAL A N 1
ATOM 5064 C CA . VAL A 1 642 ? -10.572 -18.913 16.776 1.00 93.19 642 VAL A CA 1
ATOM 5065 C C . VAL A 1 642 ? -9.222 -18.464 17.334 1.00 93.19 642 VAL A C 1
ATOM 5067 O O . VAL A 1 642 ? -9.105 -17.372 17.885 1.00 93.19 642 VAL A O 1
ATOM 5070 N N . GLU A 1 643 ? -8.198 -19.307 17.186 1.00 90.56 643 GLU A N 1
ATOM 5071 C CA . GLU A 1 643 ? -6.798 -19.010 17.533 1.00 90.56 643 GLU A CA 1
ATOM 5072 C C . GLU A 1 643 ? -6.380 -17.647 16.949 1.00 90.56 643 GLU A C 1
ATOM 5074 O O . GLU A 1 643 ? -6.596 -17.402 15.757 1.00 90.56 643 GLU A O 1
ATOM 5079 N N . LEU A 1 644 ? -5.850 -16.733 17.778 1.00 85.56 644 LEU A N 1
ATOM 5080 C CA . LEU A 1 644 ? -5.496 -15.375 17.341 1.00 85.56 644 LEU A CA 1
ATOM 5081 C C . LEU A 1 644 ? -4.456 -15.421 16.215 1.00 85.56 644 LEU A C 1
ATOM 5083 O O . LEU A 1 644 ? -4.671 -14.820 15.169 1.00 85.56 644 LEU A O 1
ATOM 5087 N N . SER A 1 645 ? -3.416 -16.236 16.402 1.00 85.06 645 SER A N 1
ATOM 5088 C CA . SER A 1 645 ? -2.444 -16.627 15.380 1.00 85.06 645 SER A CA 1
ATOM 5089 C C . SER A 1 645 ? -2.043 -18.100 15.553 1.00 85.06 645 SER A C 1
ATOM 5091 O O . SER A 1 645 ? -1.999 -18.617 16.667 1.00 85.06 645 SER A O 1
ATOM 5093 N N . ALA A 1 646 ? -1.722 -18.773 14.447 1.00 79.19 646 ALA A N 1
ATOM 5094 C CA . ALA A 1 646 ? -1.122 -20.104 14.390 1.00 79.19 646 ALA A CA 1
ATOM 5095 C C . ALA A 1 646 ? 0.372 -20.134 14.787 1.00 79.19 646 ALA A C 1
ATOM 5097 O O . ALA A 1 646 ? 0.929 -21.218 14.963 1.00 79.19 646 ALA A O 1
ATOM 5098 N N . LYS A 1 647 ? 1.023 -18.970 14.931 1.00 77.62 647 LYS A N 1
ATOM 5099 C CA . LYS A 1 647 ? 2.385 -18.818 15.475 1.00 77.62 647 LYS A CA 1
ATOM 5100 C C . LYS A 1 647 ? 2.390 -18.656 17.010 1.00 77.62 647 LYS A C 1
ATOM 5102 O O . LYS A 1 647 ? 3.455 -18.726 17.616 1.00 77.62 647 LYS A O 1
ATOM 5107 N N . LEU A 1 648 ? 1.217 -18.481 17.633 1.00 70.44 648 LEU A N 1
ATOM 5108 C CA . LEU A 1 648 ? 1.017 -18.306 19.080 1.00 70.44 648 LEU A CA 1
ATOM 5109 C C . LEU A 1 648 ? 0.539 -19.593 19.784 1.00 70.44 648 LEU A C 1
ATOM 5111 O O . LEU A 1 648 ? 0.071 -20.534 19.133 1.00 70.44 648 LEU A O 1
ATOM 5115 N N . PRO A 1 649 ? 0.564 -19.638 21.132 1.00 66.25 649 PRO A N 1
ATOM 5116 C CA . PRO A 1 649 ? -0.089 -20.694 21.900 1.00 66.25 649 PRO A CA 1
ATOM 5117 C C . PRO A 1 649 ? -1.604 -20.769 21.639 1.00 66.25 649 PRO A C 1
ATOM 5119 O O . PRO A 1 649 ? -2.327 -19.781 21.757 1.00 66.25 649 PRO A O 1
ATOM 5122 N N . LYS A 1 650 ? -2.124 -21.982 21.401 1.00 61.91 650 LYS A N 1
ATOM 5123 C CA . LYS A 1 650 ? -3.560 -22.245 21.139 1.00 61.91 650 LYS A CA 1
ATOM 5124 C C . LYS A 1 650 ? -4.525 -21.796 22.248 1.00 61.91 650 LYS A C 1
ATOM 5126 O O . LYS A 1 650 ? -5.728 -21.727 22.016 1.00 61.91 650 LYS A O 1
ATOM 5131 N N . ALA A 1 651 ? -4.017 -21.502 23.446 1.00 64.50 651 ALA A N 1
ATOM 5132 C CA . ALA A 1 651 ? -4.798 -20.919 24.535 1.00 64.50 651 ALA A CA 1
ATOM 5133 C C . ALA A 1 651 ? -5.345 -19.521 24.182 1.00 64.50 651 ALA A C 1
ATOM 5135 O O . ALA A 1 651 ? -6.419 -19.149 24.652 1.00 64.50 651 ALA A O 1
ATOM 5136 N N . LEU A 1 652 ? -4.655 -18.779 23.309 1.00 75.50 652 LEU A N 1
ATOM 5137 C CA . LEU A 1 652 ? -4.983 -17.404 22.920 1.00 75.50 652 LEU A CA 1
ATOM 5138 C C . LEU A 1 652 ? -6.031 -17.367 21.787 1.00 75.50 652 LEU A C 1
ATOM 5140 O O . LEU A 1 652 ? -5.896 -16.648 20.799 1.00 75.50 652 LEU A O 1
ATOM 5144 N N . ALA A 1 653 ? -7.076 -18.193 21.889 1.00 87.38 653 ALA A N 1
ATOM 5145 C CA . ALA A 1 653 ? -8.184 -18.232 20.936 1.00 87.38 653 ALA A CA 1
ATOM 5146 C C . ALA A 1 653 ? -9.308 -17.281 21.364 1.00 87.38 653 ALA A C 1
ATOM 5148 O O . ALA A 1 653 ? -9.816 -17.399 22.479 1.00 87.38 653 ALA A O 1
ATOM 5149 N N . PHE A 1 654 ? -9.717 -16.367 20.483 1.00 91.06 654 PHE A N 1
ATOM 5150 C CA . PHE A 1 654 ? -10.703 -15.309 20.741 1.00 91.06 654 PHE A CA 1
ATOM 5151 C C . PHE A 1 654 ? -12.093 -15.706 20.224 1.00 91.06 654 PHE A C 1
ATOM 5153 O O . PHE A 1 654 ? -12.208 -16.308 19.159 1.00 91.06 654 PHE A O 1
ATOM 5160 N N . SER A 1 655 ? -13.150 -15.347 20.956 1.00 92.25 655 SER A N 1
ATOM 5161 C CA . SER A 1 655 ? -14.540 -15.351 20.465 1.00 92.25 655 SER A CA 1
ATOM 5162 C C . SER A 1 655 ? -14.962 -13.967 19.963 1.00 92.25 655 SER A C 1
ATOM 5164 O O . SER A 1 655 ? -14.301 -12.971 20.257 1.00 92.25 655 SER A O 1
ATOM 5166 N N . TYR A 1 656 ? -16.125 -13.871 19.311 1.00 93.50 656 TYR A N 1
ATOM 5167 C CA . TYR A 1 656 ? -16.770 -12.587 19.001 1.00 93.50 656 TYR A CA 1
ATOM 5168 C C . TYR A 1 656 ? -16.913 -11.671 20.232 1.00 93.50 656 TYR A C 1
ATOM 5170 O O . TYR A 1 656 ? -16.602 -10.483 20.161 1.00 93.50 656 TYR A O 1
ATOM 5178 N N . LYS A 1 657 ? -17.290 -12.231 21.396 1.00 91.56 657 LYS A N 1
ATOM 5179 C CA . LYS A 1 657 ? -17.377 -11.480 22.662 1.00 91.56 657 LYS A CA 1
ATOM 5180 C C . LYS A 1 657 ? -16.028 -10.864 23.049 1.00 91.56 657 LYS A C 1
ATOM 5182 O O . LYS A 1 657 ? -15.996 -9.755 23.567 1.00 91.56 657 LYS A O 1
ATOM 5187 N N . ASP A 1 658 ? -14.919 -11.550 22.776 1.00 90.81 658 ASP A N 1
ATOM 5188 C CA . ASP A 1 658 ? -13.574 -11.078 23.129 1.00 90.81 658 ASP A CA 1
ATOM 5189 C C . ASP A 1 658 ? -13.071 -9.977 22.180 1.00 90.81 658 ASP A C 1
ATOM 5191 O O . ASP A 1 658 ? -12.379 -9.062 22.623 1.00 90.81 658 ASP A O 1
ATOM 5195 N N . TYR A 1 659 ? -13.508 -9.981 20.916 1.00 91.75 659 TYR A N 1
ATOM 5196 C CA . TYR A 1 659 ? -13.330 -8.830 20.025 1.00 91.75 659 TYR A CA 1
ATOM 5197 C C . TYR A 1 659 ? -14.142 -7.613 20.496 1.00 91.75 659 TYR A C 1
ATOM 5199 O O . TYR A 1 659 ? -13.577 -6.527 20.605 1.00 91.75 659 TYR A O 1
ATOM 5207 N N . LEU A 1 660 ? -15.410 -7.781 20.899 1.00 92.06 660 LEU A N 1
ATOM 5208 C CA . LEU A 1 660 ? -16.189 -6.672 21.475 1.00 92.06 660 LEU A CA 1
ATOM 5209 C C . LEU A 1 660 ? -15.579 -6.127 22.781 1.00 92.06 660 LEU A C 1
ATOM 5211 O O . LEU A 1 660 ? -15.597 -4.914 22.997 1.00 92.06 660 LEU A O 1
ATOM 5215 N N . ARG A 1 661 ? -15.005 -6.992 23.636 1.00 89.19 661 ARG A N 1
ATOM 5216 C CA . ARG A 1 661 ? -14.245 -6.571 24.832 1.00 89.19 661 ARG A CA 1
ATOM 5217 C C . ARG A 1 661 ? -13.110 -5.640 24.444 1.00 89.19 661 ARG A C 1
ATOM 5219 O O . ARG A 1 661 ? -12.991 -4.561 25.012 1.00 89.19 661 ARG A O 1
ATOM 5226 N N . MET A 1 662 ? -12.317 -6.038 23.452 1.00 87.00 662 MET A N 1
ATOM 5227 C CA . MET A 1 662 ? -11.222 -5.227 22.937 1.00 87.00 662 MET A CA 1
ATOM 5228 C C . MET A 1 662 ? -11.738 -3.888 22.387 1.00 87.00 662 MET A C 1
ATOM 5230 O O . MET A 1 662 ? -11.271 -2.843 22.830 1.00 87.00 662 MET A O 1
ATOM 5234 N N . PHE A 1 663 ? -12.762 -3.879 21.526 1.00 89.69 663 PHE A N 1
ATOM 5235 C CA . PHE A 1 663 ? -13.309 -2.642 20.943 1.00 89.69 663 PHE A CA 1
ATOM 5236 C C . PHE A 1 663 ? -13.818 -1.651 22.004 1.00 89.69 663 PHE A C 1
ATOM 5238 O O . PHE A 1 663 ? -13.554 -0.453 21.898 1.00 89.69 663 PHE A O 1
ATOM 5245 N N . LEU A 1 664 ? -14.455 -2.128 23.080 1.00 88.00 664 LEU A N 1
ATOM 5246 C CA . LEU A 1 664 ? -14.878 -1.282 24.205 1.00 88.00 664 LEU A CA 1
ATOM 5247 C C . LEU A 1 664 ? -13.701 -0.614 24.947 1.00 88.00 664 LEU A C 1
ATOM 5249 O O . LEU A 1 664 ? -13.879 0.475 25.503 1.00 88.00 664 LEU A O 1
ATOM 5253 N N . LEU A 1 665 ? -12.504 -1.207 24.932 1.00 83.38 665 LEU A N 1
ATOM 5254 C CA . LEU A 1 665 ? -11.285 -0.624 25.509 1.00 83.38 665 LEU A CA 1
ATOM 5255 C C . LEU A 1 665 ? -10.599 0.357 24.549 1.00 83.38 665 LEU A C 1
ATOM 5257 O O . LEU A 1 665 ? -10.144 1.415 24.995 1.00 83.38 665 LEU A O 1
ATOM 5261 N N . LEU A 1 666 ? -10.531 0.003 23.259 1.00 80.44 666 LEU A N 1
ATOM 5262 C CA . LEU A 1 666 ? -9.912 0.801 22.194 1.00 80.44 666 LEU A CA 1
ATOM 5263 C C . LEU A 1 666 ? -10.653 2.121 21.988 1.00 80.44 666 LEU A C 1
ATOM 5265 O O . LEU A 1 666 ? -10.081 3.196 22.177 1.00 80.44 666 LEU A O 1
ATOM 5269 N N . HIS A 1 667 ? -11.946 2.028 21.660 1.00 81.75 667 HIS A N 1
ATOM 5270 C CA . HIS A 1 667 ? -12.796 3.188 21.420 1.00 81.75 667 HIS A CA 1
ATOM 5271 C C . HIS A 1 667 ? -12.807 4.081 22.674 1.00 81.75 667 HIS A C 1
ATOM 5273 O O . HIS A 1 667 ? -12.825 3.567 23.803 1.00 81.75 667 HIS A O 1
ATOM 5279 N N . PRO A 1 668 ? -12.811 5.418 22.530 1.00 71.69 668 PRO A N 1
ATOM 5280 C CA . PRO A 1 668 ? -12.700 6.326 23.665 1.00 71.69 668 PRO A CA 1
ATOM 5281 C C . PRO A 1 668 ? -13.887 6.183 24.626 1.00 71.69 668 PRO A C 1
ATOM 5283 O O . PRO A 1 668 ? -15.044 6.100 24.203 1.00 71.69 668 PRO A O 1
ATOM 5286 N N . HIS A 1 669 ? -13.607 6.195 25.934 1.00 70.94 669 HIS A N 1
ATOM 5287 C CA . HIS A 1 669 ? -14.663 6.360 26.929 1.00 70.94 669 HIS A CA 1
ATOM 5288 C C . HIS A 1 669 ? -15.140 7.813 26.872 1.00 70.94 669 HIS A C 1
ATOM 5290 O O . HIS A 1 669 ? -14.345 8.735 27.051 1.00 70.94 669 HIS A O 1
ATOM 5296 N N . SER A 1 670 ? -16.412 8.018 26.548 1.00 78.81 670 SER A N 1
ATOM 5297 C CA . SER A 1 670 ? -16.954 9.325 26.182 1.00 78.81 670 SER A CA 1
ATOM 5298 C C . SER A 1 670 ? -18.339 9.529 26.785 1.00 78.81 670 SER A C 1
ATOM 5300 O O . SER A 1 670 ? -19.070 8.570 27.040 1.00 78.81 670 SER A O 1
ATOM 5302 N N . ARG A 1 671 ? -18.741 10.793 26.966 1.00 85.44 671 ARG A N 1
ATOM 5303 C CA . ARG A 1 671 ? -20.090 11.130 27.447 1.00 85.44 671 ARG A CA 1
ATOM 5304 C C . ARG A 1 671 ? -21.169 10.597 26.500 1.00 85.44 671 ARG A C 1
ATOM 5306 O O . ARG A 1 671 ? -22.224 10.177 26.960 1.00 85.44 671 ARG A O 1
ATOM 5313 N N . GLN A 1 672 ? -20.875 10.559 25.201 1.00 87.88 672 GLN A N 1
ATOM 5314 C CA . GLN A 1 672 ? -21.694 9.944 24.163 1.00 87.88 672 GLN A CA 1
ATOM 5315 C C . GLN A 1 672 ? -21.907 8.444 24.449 1.00 87.88 672 GLN A C 1
ATOM 5317 O O . GLN A 1 672 ? -23.042 7.976 24.416 1.00 87.88 672 GLN A O 1
ATOM 5322 N N . ARG A 1 673 ? -20.863 7.686 24.824 1.00 89.88 673 ARG A N 1
ATOM 5323 C CA . ARG A 1 673 ? -21.014 6.276 25.235 1.00 89.88 673 ARG A CA 1
ATOM 5324 C C . ARG A 1 673 ? -21.880 6.135 26.489 1.00 89.88 673 ARG A C 1
ATOM 5326 O O . ARG A 1 673 ? -22.790 5.307 26.499 1.00 89.88 673 ARG A O 1
ATOM 5333 N N . THR A 1 674 ? -21.645 6.949 27.518 1.00 92.00 674 THR A N 1
ATOM 5334 C CA . THR A 1 674 ? -22.452 6.909 28.749 1.00 92.00 674 THR A CA 1
ATOM 5335 C C . THR A 1 674 ? -23.922 7.239 28.459 1.00 92.00 674 THR A C 1
ATOM 5337 O O . THR A 1 674 ? -24.806 6.532 28.936 1.00 92.00 674 THR A O 1
ATOM 5340 N N . ALA A 1 675 ? -24.197 8.203 27.573 1.00 93.31 675 ALA A N 1
ATOM 5341 C CA . ALA A 1 675 ? -25.548 8.518 27.111 1.00 93.31 675 ALA A CA 1
ATOM 5342 C C . ALA A 1 675 ? -26.209 7.355 26.345 1.00 93.31 675 ALA A C 1
ATOM 5344 O O . ALA A 1 675 ? -27.393 7.093 26.557 1.00 93.31 675 ALA A O 1
ATOM 5345 N N . ARG A 1 676 ? -25.476 6.600 25.508 1.00 93.12 676 ARG A N 1
ATOM 5346 C CA . ARG A 1 676 ? -25.998 5.371 24.861 1.00 93.12 676 ARG A CA 1
ATOM 5347 C C . ARG A 1 676 ? -26.392 4.314 25.894 1.00 93.12 676 ARG A C 1
ATOM 5349 O O . ARG A 1 676 ? -27.471 3.739 25.787 1.00 93.12 676 ARG A O 1
ATOM 5356 N N . LEU A 1 677 ? -25.568 4.106 26.926 1.00 95.00 677 LEU A N 1
ATOM 5357 C CA . LEU A 1 677 ? -25.871 3.181 28.027 1.00 95.00 677 LEU A CA 1
ATOM 5358 C C . LEU A 1 677 ? -27.105 3.621 28.820 1.00 95.00 677 LEU A C 1
ATOM 5360 O O . LEU A 1 677 ? -28.015 2.822 29.028 1.00 95.00 677 LEU A O 1
ATOM 5364 N N . GLN A 1 678 ? -27.176 4.898 29.198 1.00 95.88 678 GLN A N 1
ATOM 5365 C CA . GLN A 1 678 ? -28.344 5.497 29.850 1.00 95.88 678 GLN A CA 1
ATOM 5366 C C . GLN A 1 678 ? -29.619 5.334 28.999 1.00 95.88 678 GLN A C 1
ATOM 5368 O O . GLN A 1 678 ? -30.690 5.051 29.534 1.00 95.88 678 GLN A O 1
ATOM 5373 N N . SER A 1 679 ? -29.494 5.432 27.672 1.00 95.31 679 SER A N 1
ATOM 5374 C CA . SER A 1 679 ? -30.602 5.268 26.722 1.00 95.31 679 SER A CA 1
ATOM 5375 C C . SER A 1 679 ? -31.087 3.825 26.600 1.00 95.31 679 SER A C 1
ATOM 5377 O O . SER A 1 679 ? -32.294 3.594 26.591 1.00 95.31 679 SER A O 1
ATOM 5379 N N . LEU A 1 680 ? -30.173 2.850 26.556 1.00 95.38 680 LEU A N 1
ATOM 5380 C CA . LEU A 1 680 ? -30.524 1.427 26.569 1.00 95.38 680 LEU A CA 1
ATOM 5381 C C . LEU A 1 680 ? -31.157 1.009 27.901 1.00 95.38 680 LEU A C 1
ATOM 5383 O O . LEU A 1 680 ? -32.168 0.312 27.902 1.00 95.38 680 LEU A O 1
ATOM 5387 N N . VAL A 1 681 ? -30.627 1.478 29.038 1.00 95.69 681 VAL A N 1
ATOM 5388 C CA . VAL A 1 681 ? -31.253 1.235 30.351 1.00 95.69 681 VAL A CA 1
ATOM 5389 C C . VAL A 1 681 ? -32.660 1.834 30.393 1.00 95.69 681 VAL A C 1
ATOM 5391 O O . VAL A 1 681 ? -33.581 1.149 30.834 1.00 95.69 681 VAL A O 1
ATOM 5394 N N . HIS A 1 682 ? -32.862 3.063 29.899 1.00 95.38 682 HIS A N 1
ATOM 5395 C CA . HIS A 1 682 ? -34.195 3.671 29.797 1.00 95.38 682 HIS A CA 1
ATOM 5396 C C . HIS A 1 682 ? -35.135 2.796 28.959 1.00 95.38 682 HIS A C 1
ATOM 5398 O O . HIS A 1 682 ? -36.205 2.432 29.445 1.00 95.38 682 HIS A O 1
ATOM 5404 N N . ALA A 1 683 ? -34.725 2.417 27.744 1.00 93.88 683 ALA A N 1
ATOM 5405 C CA . ALA A 1 683 ? -35.529 1.613 26.825 1.00 93.88 683 ALA A CA 1
ATOM 5406 C C . ALA A 1 683 ? -35.933 0.253 27.426 1.00 93.88 683 ALA A C 1
ATOM 5408 O O . ALA A 1 683 ? -37.114 -0.088 27.450 1.00 93.88 683 ALA A O 1
ATOM 5409 N N . ASN A 1 684 ? -34.974 -0.489 27.986 1.00 93.75 684 ASN A N 1
ATOM 5410 C CA . ASN A 1 684 ? -35.189 -1.854 28.481 1.00 93.75 684 ASN A CA 1
ATOM 5411 C C . ASN A 1 684 ? -35.969 -1.922 29.806 1.00 93.75 684 ASN A C 1
ATOM 5413 O O . ASN A 1 684 ? -36.590 -2.939 30.115 1.00 93.75 684 ASN A O 1
ATOM 5417 N N . THR A 1 685 ? -35.930 -0.857 30.614 1.00 93.12 685 THR A N 1
ATOM 5418 C CA . THR A 1 685 ? -36.625 -0.796 31.918 1.00 93.12 685 THR A CA 1
ATOM 5419 C C . THR A 1 685 ? -37.902 0.047 31.896 1.00 93.12 685 THR A C 1
ATOM 5421 O O . THR A 1 685 ? -38.692 0.008 32.842 1.00 93.12 685 THR A O 1
ATOM 5424 N N . GLY A 1 686 ? -38.108 0.854 30.850 1.00 92.75 686 GLY A N 1
ATOM 5425 C CA . GLY A 1 686 ? -39.146 1.884 30.809 1.00 92.75 686 GLY A CA 1
ATOM 5426 C C . GLY A 1 686 ? -38.975 2.968 31.882 1.00 92.75 686 GLY A C 1
ATOM 5427 O O . GLY A 1 686 ? -39.973 3.543 32.326 1.00 92.75 686 GLY A O 1
ATOM 5428 N N . ARG A 1 687 ? -37.746 3.213 32.370 1.00 93.62 687 ARG A N 1
ATOM 5429 C CA . ARG A 1 687 ? -37.457 4.172 33.453 1.00 93.62 687 ARG A CA 1
ATOM 5430 C C . ARG A 1 687 ? -36.649 5.370 32.974 1.00 93.62 687 ARG A C 1
ATOM 5432 O O . ARG A 1 687 ? -35.494 5.244 32.580 1.00 93.62 687 ARG A O 1
ATOM 5439 N N . ASN A 1 688 ? -37.223 6.560 33.133 1.00 95.19 688 ASN A N 1
ATOM 5440 C CA . ASN A 1 688 ? -36.489 7.801 32.950 1.00 95.19 688 ASN A CA 1
ATOM 5441 C C . ASN A 1 688 ? -35.487 8.025 34.093 1.00 95.19 688 ASN A C 1
ATOM 5443 O O . ASN A 1 688 ? -35.870 8.268 35.237 1.00 95.19 688 ASN A O 1
ATOM 5447 N N . LEU A 1 689 ? -34.196 8.019 33.765 1.00 96.06 689 LEU A N 1
ATOM 5448 C CA . LEU A 1 689 ? -33.116 8.209 34.732 1.00 96.06 689 LEU A CA 1
ATOM 5449 C C . LEU A 1 689 ? -33.077 9.614 35.361 1.00 96.06 689 LEU A C 1
ATOM 5451 O O . LEU A 1 689 ? -32.468 9.766 36.417 1.00 96.06 689 LEU A O 1
ATOM 5455 N N . HIS A 1 690 ? -33.765 10.617 34.792 1.00 94.94 690 HIS A N 1
ATOM 5456 C CA . HIS A 1 690 ? -33.950 11.922 35.452 1.00 94.94 690 HIS A CA 1
ATOM 5457 C C . HIS A 1 690 ? -34.835 11.841 36.708 1.00 94.94 690 HIS A C 1
ATOM 5459 O O . HIS A 1 690 ? -34.666 12.639 37.629 1.00 94.94 690 HIS A O 1
ATOM 5465 N N . ASP A 1 691 ? -35.748 10.867 36.759 1.00 93.88 691 ASP A N 1
ATOM 5466 C CA . ASP A 1 691 ? -36.679 10.647 37.871 1.00 93.88 691 ASP A CA 1
ATOM 5467 C C . ASP A 1 691 ? -36.160 9.600 38.879 1.00 93.88 691 ASP A C 1
ATOM 5469 O O . ASP A 1 691 ? -36.854 9.261 39.841 1.00 93.88 691 ASP A O 1
ATOM 5473 N N . ALA A 1 692 ? -34.945 9.078 38.666 1.00 95.31 692 ALA A N 1
ATOM 5474 C CA . ALA A 1 692 ? -34.289 8.071 39.497 1.00 95.31 692 ALA A CA 1
ATOM 5475 C C . ALA A 1 692 ? -33.174 8.715 40.341 1.00 95.31 692 ALA A C 1
ATOM 5477 O O . ALA A 1 692 ? -32.029 8.832 39.903 1.00 95.31 692 ALA A O 1
ATOM 5478 N N . TYR A 1 693 ? -33.521 9.158 41.551 1.00 95.69 693 TYR A N 1
ATOM 5479 C CA . TYR A 1 693 ? -32.636 9.917 42.442 1.00 95.69 693 TYR A CA 1
ATOM 5480 C C . TYR A 1 693 ? -31.792 9.009 43.341 1.00 95.69 693 TYR A C 1
ATOM 5482 O O . TYR A 1 693 ? -32.294 8.013 43.864 1.00 95.69 693 TYR A O 1
ATOM 5490 N N . THR A 1 694 ? -30.525 9.369 43.559 1.00 94.75 694 THR A N 1
ATOM 5491 C CA . THR A 1 694 ? -29.575 8.591 44.377 1.00 94.75 694 THR A CA 1
ATOM 5492 C C . THR A 1 694 ? -29.278 9.215 45.737 1.00 94.75 694 THR A C 1
ATOM 5494 O O . THR A 1 694 ? -28.709 8.544 46.596 1.00 94.75 694 THR A O 1
ATOM 5497 N N . TYR A 1 695 ? -29.657 10.480 45.946 1.00 94.56 695 TYR A N 1
ATOM 5498 C CA . TYR A 1 695 ? -29.411 11.234 47.171 1.00 94.56 695 TYR A CA 1
ATOM 5499 C C . TYR A 1 695 ? -30.720 11.800 47.729 1.00 94.56 695 TYR A C 1
ATOM 5501 O O . TYR A 1 695 ? -31.544 12.356 46.999 1.00 94.56 695 TYR A O 1
ATOM 5509 N N . ALA A 1 696 ? -30.892 11.682 49.042 1.00 94.25 696 ALA A N 1
ATOM 5510 C CA . ALA A 1 696 ? -32.015 12.241 49.779 1.00 94.25 696 ALA A CA 1
ATOM 5511 C C . ALA A 1 696 ? -31.491 13.057 50.963 1.00 94.25 696 ALA A C 1
ATOM 5513 O O . ALA A 1 696 ? -30.749 12.544 51.800 1.00 94.25 696 ALA A O 1
ATOM 5514 N N . GLU A 1 697 ? -31.901 14.318 51.058 1.00 94.06 697 GLU A N 1
ATOM 5515 C CA . GLU A 1 697 ? -31.603 15.217 52.175 1.00 94.06 697 GLU A CA 1
ATOM 5516 C C . GLU A 1 697 ? -32.900 15.683 52.823 1.00 94.06 697 GLU A C 1
ATOM 5518 O O . GLU A 1 697 ? -33.871 15.997 52.138 1.00 94.06 697 GLU A O 1
ATOM 5523 N N . VAL A 1 698 ? -32.923 15.748 54.151 1.00 91.94 698 VAL A N 1
ATOM 5524 C CA . VAL A 1 698 ? -34.120 16.092 54.913 1.00 91.94 698 VAL A CA 1
ATOM 5525 C C . VAL A 1 698 ? -33.796 17.103 56.001 1.00 91.94 698 VAL A C 1
ATOM 5527 O O . VAL A 1 698 ? -32.894 16.891 56.813 1.00 91.94 698 VAL A O 1
ATOM 5530 N N . THR A 1 699 ? -34.587 18.175 56.059 1.00 90.56 699 THR A N 1
ATOM 5531 C CA . THR A 1 699 ? -34.616 19.106 57.196 1.00 90.56 699 THR A CA 1
ATOM 5532 C C . THR A 1 699 ? -35.879 18.881 58.022 1.00 90.56 699 THR A C 1
ATOM 5534 O O . THR A 1 699 ? -36.995 18.992 57.514 1.00 90.56 699 THR A O 1
ATOM 5537 N N . LEU A 1 700 ? -35.694 18.629 59.316 1.00 88.19 700 LEU A N 1
ATOM 5538 C CA . LEU A 1 700 ? -36.743 18.547 60.326 1.00 88.19 700 LEU A CA 1
ATOM 5539 C C . LEU A 1 700 ? -36.780 19.842 61.142 1.00 88.19 700 LEU A C 1
ATOM 5541 O O . LEU A 1 700 ? -35.745 20.275 61.662 1.00 88.19 700 LEU A O 1
ATOM 5545 N N . ARG A 1 701 ? -37.968 20.437 61.294 1.00 88.06 701 ARG A N 1
ATOM 5546 C CA . ARG A 1 701 ? -38.212 21.564 62.208 1.00 88.06 701 ARG A CA 1
ATOM 5547 C C . ARG A 1 701 ? -39.363 21.245 63.155 1.00 88.06 701 ARG A C 1
ATOM 5549 O O . ARG A 1 701 ? -40.446 20.854 62.721 1.00 88.06 701 ARG A O 1
ATOM 5556 N N . GLY A 1 702 ? -39.136 21.458 64.444 1.00 84.75 702 GLY A N 1
ATOM 5557 C CA . GLY A 1 702 ? -40.147 21.302 65.484 1.00 84.75 702 GLY A CA 1
ATOM 5558 C C . GLY A 1 702 ? -39.800 22.086 66.744 1.00 84.75 702 GLY A C 1
ATOM 5559 O O . GLY A 1 702 ? -38.768 22.749 66.817 1.00 84.75 702 GLY A O 1
ATOM 5560 N N . GLU A 1 703 ? -40.666 22.007 67.745 1.00 84.12 703 GLU A N 1
ATOM 5561 C CA . GLU A 1 703 ? -40.552 22.759 68.992 1.00 84.12 703 GLU A CA 1
ATOM 5562 C C . GLU A 1 703 ? -40.675 21.811 70.188 1.00 84.12 703 GLU A C 1
ATOM 5564 O O . GLU A 1 703 ? -41.732 21.225 70.431 1.00 84.12 703 GLU A O 1
ATOM 5569 N N . ALA A 1 704 ? -39.592 21.654 70.951 1.00 80.62 704 ALA A N 1
ATOM 5570 C CA . ALA A 1 704 ? -39.598 20.895 72.196 1.00 80.62 704 ALA A CA 1
ATOM 5571 C C . ALA A 1 704 ? -40.225 21.748 73.307 1.00 80.62 704 ALA A C 1
ATOM 5573 O O . ALA A 1 704 ? -39.722 22.828 73.635 1.00 80.62 704 ALA A O 1
ATOM 5574 N N . ARG A 1 705 ? -41.331 21.275 73.890 1.00 75.50 705 ARG A N 1
ATOM 5575 C CA . ARG A 1 705 ? -42.056 22.006 74.938 1.00 75.50 705 ARG A CA 1
ATOM 5576 C C . ARG A 1 705 ? -41.487 21.708 76.328 1.00 75.50 705 ARG A C 1
ATOM 5578 O O . ARG A 1 705 ? -41.455 20.553 76.748 1.00 75.50 705 ARG A O 1
ATOM 5585 N N . MET A 1 706 ? -41.118 22.758 77.063 1.00 72.81 706 MET A N 1
ATOM 5586 C CA . MET A 1 706 ? -40.776 22.661 78.487 1.00 72.81 706 MET A CA 1
ATOM 5587 C C . MET A 1 706 ? -42.036 22.488 79.354 1.00 72.81 706 MET A C 1
ATOM 5589 O O . MET A 1 706 ? -43.133 22.930 78.996 1.00 72.81 706 MET A O 1
ATOM 5593 N N . MET A 1 707 ? -41.877 21.813 80.491 1.00 69.56 707 MET A N 1
ATOM 5594 C CA . MET A 1 707 ? -42.940 21.465 81.437 1.00 69.56 707 MET A CA 1
ATOM 5595 C C . MET A 1 707 ? -42.858 22.280 82.736 1.00 69.56 707 MET A C 1
ATOM 5597 O O . MET A 1 707 ? -43.894 22.526 83.355 1.00 69.56 707 MET A O 1
ATOM 5601 N N . ILE A 1 708 ? -41.654 22.685 83.156 1.00 71.88 708 ILE A N 1
ATOM 5602 C CA . ILE A 1 708 ? -41.406 23.417 84.409 1.00 71.88 708 ILE A CA 1
ATOM 5603 C C . ILE A 1 708 ? -41.139 24.900 84.121 1.00 71.88 708 ILE A C 1
ATOM 5605 O O . ILE A 1 708 ? -41.721 25.767 84.775 1.00 71.88 708 ILE A O 1
ATOM 5609 N N . ILE A 1 709 ? -40.311 25.209 83.120 1.00 70.19 709 ILE A N 1
ATOM 5610 C CA . ILE A 1 709 ? -40.158 26.567 82.584 1.00 70.19 709 ILE A CA 1
ATOM 5611 C C . ILE A 1 709 ? -41.241 26.825 81.515 1.00 70.19 709 ILE A C 1
ATOM 5613 O O . ILE A 1 709 ? -41.429 25.999 80.623 1.00 70.19 709 ILE A O 1
ATOM 5617 N N . PRO A 1 710 ? -41.940 27.977 81.525 1.00 68.88 710 PRO A N 1
ATOM 5618 C CA . PRO A 1 710 ? -42.801 28.370 80.412 1.00 68.88 710 PRO A CA 1
ATOM 5619 C C . PRO A 1 710 ? -41.960 28.774 79.188 1.00 68.88 710 PRO A C 1
ATOM 5621 O O . PRO A 1 710 ? -41.467 29.898 79.106 1.00 68.88 710 PRO A O 1
ATOM 5624 N N . GLY A 1 711 ? -41.806 27.860 78.228 1.00 70.38 711 GLY A N 1
ATOM 5625 C CA . GLY A 1 711 ? -41.077 28.111 76.985 1.00 70.38 711 GLY A CA 1
ATOM 5626 C C . GLY A 1 711 ? -41.065 26.927 76.015 1.00 70.38 711 GLY A C 1
ATOM 5627 O O . GLY A 1 711 ? -41.553 25.833 76.314 1.00 70.38 711 GLY A O 1
ATOM 5628 N N . GLN A 1 712 ? -40.489 27.165 74.838 1.00 77.56 712 GLN A N 1
ATOM 5629 C CA . GLN A 1 712 ? -40.257 26.175 73.787 1.00 77.56 712 GLN A CA 1
ATOM 5630 C C . GLN A 1 712 ? -38.823 26.333 73.267 1.00 77.56 712 GLN A C 1
ATOM 5632 O O . GLN A 1 712 ? -38.339 27.458 73.130 1.00 77.56 712 GLN A O 1
ATOM 5637 N N . ILE A 1 713 ? -38.147 25.222 72.969 1.00 81.75 713 ILE A N 1
ATOM 5638 C CA . ILE A 1 713 ? -36.867 25.220 72.247 1.00 81.75 713 ILE A CA 1
ATOM 5639 C C . ILE A 1 713 ? -37.127 24.819 70.797 1.00 81.75 713 ILE A C 1
ATOM 5641 O O . ILE A 1 713 ? -37.708 23.766 70.536 1.00 81.75 713 ILE A O 1
ATOM 5645 N N . ALA A 1 714 ? -36.665 25.644 69.858 1.00 81.81 714 ALA A N 1
ATOM 5646 C CA . ALA A 1 714 ? -36.677 25.316 68.439 1.00 81.81 714 ALA A CA 1
ATOM 5647 C C . ALA A 1 714 ? -35.659 24.200 68.148 1.00 81.81 714 ALA A C 1
ATOM 5649 O O . ALA A 1 714 ? -34.450 24.398 68.264 1.00 81.81 714 ALA A O 1
ATOM 5650 N N . VAL A 1 715 ? -36.158 23.034 67.744 1.00 82.31 715 VAL A N 1
ATOM 5651 C CA . VAL A 1 715 ? -35.365 21.881 67.320 1.00 82.31 715 VAL A CA 1
ATOM 5652 C C . VAL A 1 715 ? -35.242 21.903 65.799 1.00 82.31 715 VAL A C 1
ATOM 5654 O O . VAL A 1 715 ? -36.233 21.796 65.075 1.00 82.31 715 VAL A O 1
ATOM 5657 N N . ARG A 1 716 ? -34.003 21.996 65.311 1.00 87.44 716 ARG A N 1
ATOM 5658 C CA . ARG A 1 716 ? -33.643 21.788 63.903 1.00 87.44 716 ARG A CA 1
ATOM 5659 C C . ARG A 1 716 ? -32.700 20.595 63.814 1.00 87.44 716 ARG A C 1
ATOM 5661 O O . ARG A 1 716 ? -31.673 20.577 64.493 1.00 87.44 716 ARG A O 1
ATOM 5668 N N . LYS A 1 717 ? -33.040 19.608 62.985 1.00 89.94 717 LYS A N 1
ATOM 5669 C CA . LYS A 1 717 ? -32.174 18.462 62.668 1.00 89.94 717 LYS A CA 1
ATOM 5670 C C . LYS A 1 717 ? -32.126 18.265 61.162 1.00 89.94 717 LYS A C 1
ATOM 5672 O O . LYS A 1 717 ? -33.123 18.462 60.475 1.00 89.94 717 LYS A O 1
ATOM 5677 N N . GLU A 1 718 ? -30.963 17.867 60.674 1.00 91.50 718 GLU A N 1
ATOM 5678 C CA . GLU A 1 718 ? -30.706 17.582 59.267 1.00 91.50 718 GLU A CA 1
ATOM 5679 C C . GLU A 1 718 ? -30.087 16.193 59.145 1.00 91.50 718 GLU A C 1
ATOM 5681 O O . GLU A 1 718 ? -29.296 15.765 59.993 1.00 91.50 718 GLU A O 1
ATOM 5686 N N . ALA A 1 719 ? -30.485 15.472 58.105 1.00 92.12 719 ALA A N 1
ATOM 5687 C CA . ALA A 1 719 ? -29.939 14.170 57.766 1.00 92.12 719 ALA A CA 1
ATOM 5688 C C . ALA A 1 719 ? -29.944 14.000 56.248 1.00 92.12 719 ALA A C 1
ATOM 5690 O O . ALA A 1 719 ? -30.878 14.431 55.576 1.00 92.12 719 ALA A O 1
ATOM 5691 N N . ALA A 1 720 ? -28.921 13.331 55.729 1.00 92.62 720 ALA A N 1
ATOM 5692 C CA . ALA A 1 720 ? -28.852 12.931 54.336 1.00 92.62 720 ALA A CA 1
ATOM 5693 C C . ALA A 1 720 ? -28.454 11.457 54.228 1.00 92.62 720 ALA A C 1
ATOM 5695 O O . ALA A 1 720 ? -27.844 10.896 55.146 1.00 92.62 720 ALA A O 1
ATOM 5696 N N . TRP A 1 721 ? -28.812 10.841 53.108 1.00 92.50 721 TRP A N 1
ATOM 5697 C CA . TRP A 1 721 ? -28.409 9.494 52.732 1.00 92.50 721 TRP A CA 1
ATOM 5698 C C . TRP A 1 721 ? -28.187 9.436 51.219 1.00 92.50 721 TRP A C 1
ATOM 5700 O O . TRP A 1 721 ? -28.816 10.182 50.466 1.00 92.50 721 TRP A O 1
ATOM 5710 N N . SER A 1 722 ? -27.310 8.540 50.785 1.00 92.19 722 SER A N 1
ATOM 5711 C CA . SER A 1 722 ? -27.170 8.143 49.388 1.00 92.19 722 SER A CA 1
ATOM 5712 C C . SER A 1 722 ? -27.063 6.626 49.288 1.00 92.19 722 SER A C 1
ATOM 5714 O O . SER A 1 722 ? -26.900 5.942 50.305 1.00 92.19 722 SER A O 1
ATOM 5716 N N . TYR A 1 723 ? -27.143 6.118 48.063 1.00 88.12 723 TYR A N 1
ATOM 5717 C CA . TYR A 1 723 ? -26.468 4.864 47.718 1.00 88.12 723 TYR A CA 1
ATOM 5718 C C . TYR A 1 723 ? -24.939 5.034 47.742 1.00 88.12 723 TYR A C 1
ATOM 5720 O O . TYR A 1 723 ? -24.479 6.204 47.705 1.00 88.12 723 TYR A O 1
#